Protein AF-A0A8I2ZLS3-F1 (afdb_monomer)

pLDDT: mean 81.83, std 15.79, range [33.81, 97.94]

InterPro domains:
  IPR000873 AMP-dependent synthetase/ligase domain [PF00501] (174-273)
  IPR025110 AMP-binding enzyme, C-terminal domain [PF13193] (322-401)

Foldseek 3Di:
DPDPPPDDDLDDDDDPDPWDFQEWDDDDQWIWTWTQQRKIWIKGFDDADPDDDDDDDDDDDDDDDDDDDDDDDPDDPHDDRMDGPDMGNVLDNGTFNYWDDDVVQQWIWTDDPQWIWIARNPPSHTPDIPPVRRQWDDKDKDWDFDQDPVPRDTFIKMKMWTDHPPDIDIDIDGPLAQQEDEDEDDQDALVVVVCCCPRSVNQFYKQFYAPPQQAGGFAIDGSPDDVVLRSFFRHAGDPFKDKFFAAPVRHGDDAPDKHWIKIFGPRGDPADDVCVPVRPVQFDADPVRTTIGRPQWIWGAHPVRTIGTDGGRLQVLLFVLLCVDPQFPGKGWAWAQDPPPRTFIEIETETDPPPPDDDDDLVNQQVSSCVPPNNRSRGPYYHYDPPPPHDVDFDADPVRHGPRVVVRVSVNVSVVVVVVVVVVVD

Secondary structure (DSSP, 8-state):
---------------SSSPPEEEEEEETTEEEEEETTS-EEEEEEPPPPPPPPS-----PPPP---------PPPPPPPPSEEEEEEETTS-SS-EEEEEEEGGGTEEEEEETTEEEEEETTT--EEEE-GGGTTEEEEEEEEEEEE-TTT--EEEEEEEEEEETTEEEEEEEE-----EEEEESSPPPHHHHHHHHHHH--TEEEEEE--GGG-S-SEEE-TTS-HHHHHH---EEPTTEEEEEE-TTSPBPPTT--EEEEEEETT--S--TT-HHHHHHHEEE-TT--EEEEEEEEEEE-TTS-EEEEEEHHHH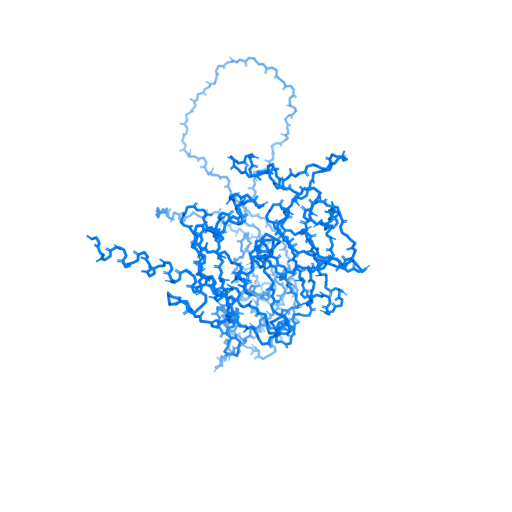HHHHHHHTSTTEEEEEEEEEEETTTEEEEEEEEEEPTT--SPPPPHHHHHHHHHHHH-GGGS-SEEEETTSTT--SSPPB-TTS-B-HHHHHHHHHHHHHHHHHHHHTT-

Organism: Verticillium longisporum (NCBI:txid100787)

Sequence (426 aa):
MLSAFTARPIIELKQRDKSKIETILAYGDRILVGLNSGALRVYRLNELPPSEPNGSANTNPPDSDDDASLTPQPPQPPPKPTDLLREVEKFSTRAIEQLAIVKEVTTLVSLSNYYISLHNLQTYELIETLSRTKNASCFAVTSNIVKDPDTGIPEIISRLAVAVRRRLLVWNFRSSRIRTGIVAGAPVPRYLMELMVRRLGMREFTSSYGLTEASPTCFNAFTDDALGKRLTTVGTLMPHAQAKIVDRDGKIVPLGARGELCMAGYQLQAGYWNNSEKTNEVMVRDAAGTLWLHTGDEAVFDEDGYCTITGRFKDIIIRERLLAHETITQAVVVGLKDEHYGEVVAAFLQRAEGADTARLSDQDIKAWVRQTLGGHKSPSHVFWLGEDGVPADVPLTGSGKVRKFEMAKTGDEILKKRKGVVAAKL

Mean predicted aligned error: 17.2 Å

Solvent-accessible surface area (backbone atoms only — not comparable to full-atom values): 24862 Å² total; per-residue (Å²): 134,86,73,81,84,75,88,68,91,84,78,82,88,74,73,90,59,96,64,49,78,55,27,74,40,79,57,90,59,31,40,41,38,22,18,46,70,8,26,38,37,34,31,38,61,47,90,71,79,82,78,79,82,89,74,90,78,94,73,87,82,82,91,78,92,79,90,78,98,68,83,79,71,76,82,76,76,77,84,62,60,59,46,81,76,47,74,38,66,78,66,32,95,33,34,26,63,40,63,49,71,44,73,92,75,47,29,30,39,35,35,35,84,34,25,41,33,38,19,35,58,85,81,62,45,82,75,49,67,46,74,92,32,63,54,34,80,50,70,50,74,51,75,46,80,43,62,39,89,90,77,66,48,78,38,65,41,35,35,41,40,35,38,32,87,94,43,79,48,75,48,77,50,67,80,77,70,40,44,56,52,81,45,59,91,62,92,70,58,54,70,58,57,51,42,39,32,73,75,39,52,29,70,37,42,28,19,37,34,56,41,78,62,35,53,60,58,45,22,44,14,54,57,85,49,56,66,67,53,46,58,67,28,28,19,32,72,40,88,81,53,48,75,50,39,20,44,96,88,67,46,76,55,62,77,68,44,72,23,34,34,30,40,31,51,84,45,52,57,97,61,51,86,98,30,64,70,66,27,54,73,32,49,40,64,48,98,89,65,53,58,28,36,56,69,50,31,18,26,30,37,45,97,87,52,38,33,28,80,76,50,52,33,62,44,49,58,46,26,52,57,52,49,70,36,90,62,32,71,40,60,48,56,35,64,31,83,34,95,85,70,55,56,41,43,28,36,40,34,33,69,40,85,89,58,93,64,77,84,77,51,70,64,53,54,28,49,62,38,26,76,80,64,34,69,93,59,25,47,80,42,75,44,48,49,59,39,99,88,37,63,61,73,78,58,56,45,101,82,73,43,73,42,54,69,60,54,27,50,52,51,48,51,51,51,50,51,56,55,54,58,54,67,72,74,108

Structure (mmCIF, N/CA/C/O backbone):
data_AF-A0A8I2ZLS3-F1
#
_entry.id   AF-A0A8I2ZLS3-F1
#
loop_
_atom_site.group_PDB
_atom_site.id
_atom_site.type_symbol
_atom_site.label_atom_id
_atom_site.label_alt_id
_atom_site.label_comp_id
_atom_site.label_asym_id
_atom_site.label_entity_id
_atom_site.label_seq_id
_atom_site.pdbx_PDB_ins_code
_atom_site.Cartn_x
_atom_site.Cartn_y
_atom_site.Cartn_z
_atom_site.occupancy
_atom_site.B_iso_or_equiv
_atom_site.auth_seq_id
_atom_site.auth_comp_id
_atom_site.auth_asym_id
_atom_site.auth_atom_id
_atom_site.pdbx_PDB_model_num
ATOM 1 N N . MET A 1 1 ? 8.619 32.108 -9.799 1.00 39.84 1 MET A N 1
ATOM 2 C CA . MET A 1 1 ? 10.017 32.548 -9.984 1.00 39.84 1 MET A CA 1
ATOM 3 C C . MET A 1 1 ? 10.649 31.679 -11.057 1.00 39.84 1 MET A C 1
ATOM 5 O O . MET A 1 1 ? 10.988 30.537 -10.784 1.00 39.84 1 MET A O 1
ATOM 9 N N . LEU A 1 2 ? 10.726 32.182 -12.290 1.00 43.25 2 LEU A N 1
ATOM 10 C CA . LEU A 1 2 ? 11.544 31.579 -13.341 1.00 43.25 2 LEU A CA 1
ATOM 11 C C . LEU A 1 2 ? 12.994 31.944 -13.023 1.00 43.25 2 LEU A C 1
ATOM 13 O O . LEU A 1 2 ? 13.443 33.046 -13.324 1.00 43.25 2 LEU A O 1
ATOM 17 N N . SER A 1 3 ? 13.681 31.050 -12.315 1.00 48.75 3 SER A N 1
ATOM 18 C CA . SER A 1 3 ? 15.134 31.098 -12.197 1.00 48.75 3 SER A CA 1
ATOM 19 C C . SER A 1 3 ? 15.718 31.094 -13.611 1.00 48.75 3 SER A C 1
ATOM 21 O O . SER A 1 3 ? 15.353 30.256 -14.439 1.00 48.75 3 SER A O 1
ATOM 23 N N . ALA A 1 4 ? 16.561 32.082 -13.904 1.00 54.81 4 ALA A N 1
ATOM 24 C CA . ALA A 1 4 ? 17.320 32.150 -15.138 1.00 54.81 4 ALA A CA 1
ATOM 25 C C . ALA A 1 4 ? 18.185 30.885 -15.249 1.00 54.81 4 ALA A C 1
ATOM 27 O O . ALA A 1 4 ? 19.137 30.702 -14.490 1.00 54.81 4 ALA A O 1
ATOM 28 N N . PHE A 1 5 ? 17.833 29.992 -16.176 1.00 58.56 5 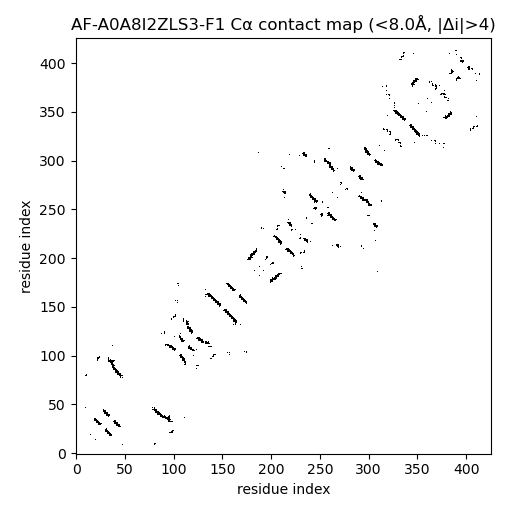PHE A N 1
ATOM 29 C CA . PHE A 1 5 ? 18.627 28.812 -16.502 1.00 58.56 5 PHE A CA 1
ATOM 30 C C . PHE A 1 5 ? 19.909 29.253 -17.208 1.00 58.56 5 PHE A C 1
ATOM 32 O O . PHE A 1 5 ? 19.989 29.282 -18.435 1.00 58.56 5 PHE A O 1
ATOM 39 N N . THR A 1 6 ? 20.930 29.613 -16.439 1.00 62.47 6 THR A N 1
ATOM 40 C CA . THR A 1 6 ? 22.267 29.802 -16.993 1.00 62.47 6 THR A CA 1
ATOM 41 C C . THR A 1 6 ? 22.891 28.424 -17.163 1.00 62.47 6 THR A C 1
ATOM 43 O O . THR A 1 6 ? 23.349 27.822 -16.192 1.00 62.47 6 THR A O 1
ATOM 46 N N . ALA A 1 7 ? 22.886 27.903 -18.392 1.00 63.81 7 ALA A N 1
ATOM 47 C CA . ALA A 1 7 ? 23.593 26.671 -18.719 1.00 63.81 7 ALA A CA 1
ATOM 48 C C . ALA A 1 7 ? 25.086 26.853 -18.410 1.00 63.81 7 ALA A C 1
ATOM 50 O O . ALA A 1 7 ? 25.747 27.716 -18.988 1.00 63.81 7 ALA A O 1
ATOM 51 N N . ARG A 1 8 ? 25.614 26.057 -17.479 1.00 63.09 8 ARG A N 1
ATOM 52 C CA . ARG A 1 8 ? 27.042 26.029 -17.152 1.00 63.09 8 ARG A CA 1
ATOM 53 C C . ARG A 1 8 ? 27.617 24.693 -17.615 1.00 63.09 8 ARG A C 1
ATOM 55 O O . ARG A 1 8 ? 27.058 23.659 -17.249 1.00 63.09 8 ARG A O 1
ATOM 62 N N . PRO A 1 9 ? 28.702 24.676 -18.408 1.00 61.06 9 PRO A N 1
ATOM 63 C CA . PRO A 1 9 ? 29.403 23.435 -18.689 1.00 61.06 9 PRO A CA 1
ATOM 64 C C . PRO A 1 9 ? 30.027 22.947 -17.381 1.00 61.06 9 PRO A C 1
ATOM 66 O O . PRO A 1 9 ? 30.881 23.615 -16.808 1.00 61.06 9 PRO A O 1
ATOM 69 N N . ILE A 1 10 ? 29.554 21.808 -16.881 1.00 61.78 10 ILE A N 1
ATOM 70 C CA . ILE A 1 10 ? 30.058 21.249 -15.624 1.00 61.78 10 ILE A CA 1
ATOM 71 C C . ILE A 1 10 ? 31.357 20.474 -15.901 1.00 61.78 10 ILE A C 1
ATOM 73 O O . ILE A 1 10 ? 32.275 20.517 -15.089 1.00 61.78 10 ILE A O 1
ATOM 77 N N . ILE A 1 11 ? 31.453 19.759 -17.037 1.00 65.50 11 ILE A N 1
ATOM 78 C CA . ILE A 1 11 ? 32.503 18.752 -17.277 1.00 65.50 11 ILE A CA 1
ATOM 79 C C . ILE A 1 11 ? 32.752 18.533 -18.777 1.00 65.50 11 ILE A C 1
ATOM 81 O O . ILE A 1 11 ? 31.811 18.310 -19.536 1.00 65.50 11 ILE A O 1
ATOM 85 N N . GLU A 1 12 ? 34.023 18.483 -19.180 1.00 66.50 12 GLU A N 1
ATOM 86 C CA . GLU A 1 12 ? 34.469 17.910 -20.455 1.00 66.50 12 GLU A CA 1
ATOM 87 C C . GLU A 1 12 ? 35.066 16.509 -20.215 1.00 66.50 12 GLU A C 1
ATOM 89 O O . GLU A 1 12 ? 36.065 16.355 -19.507 1.00 66.50 12 GLU A O 1
ATOM 94 N N . LEU A 1 13 ? 34.456 15.466 -20.790 1.00 65.12 13 LEU A N 1
ATOM 95 C CA . LEU A 1 13 ? 34.981 14.099 -20.710 1.00 65.12 13 LEU A CA 1
ATOM 96 C C . LEU A 1 13 ? 36.164 13.940 -21.673 1.00 65.12 13 LEU A C 1
ATOM 98 O O . LEU A 1 13 ? 35.982 13.708 -22.868 1.00 65.12 13 LEU A O 1
ATOM 102 N N . LYS A 1 14 ? 37.390 14.028 -21.149 1.00 64.44 14 LYS A N 1
ATOM 103 C CA . LYS A 1 14 ? 38.597 13.730 -21.931 1.00 64.44 14 LYS A CA 1
ATOM 104 C C . LYS A 1 14 ? 38.646 12.240 -22.275 1.00 64.44 14 LYS A C 1
ATOM 106 O O . LYS A 1 14 ? 38.504 11.390 -21.393 1.00 64.44 14 LYS A O 1
ATOM 111 N N . GLN A 1 15 ? 38.882 11.923 -23.548 1.00 62.09 15 GLN A N 1
ATOM 112 C CA . GLN A 1 15 ? 39.127 10.549 -23.986 1.00 62.09 15 GLN A CA 1
ATOM 113 C C . GLN A 1 15 ? 40.351 9.995 -23.246 1.00 62.09 15 GLN A C 1
ATOM 115 O O . GLN A 1 15 ? 41.456 10.522 -23.369 1.00 62.09 15 GLN A O 1
ATOM 120 N N . ARG A 1 16 ? 40.147 8.952 -22.433 1.00 63.59 16 ARG A N 1
ATOM 121 C CA . ARG A 1 16 ? 41.245 8.254 -21.744 1.00 63.59 16 ARG A CA 1
ATOM 122 C C . ARG A 1 16 ? 42.073 7.393 -22.704 1.00 63.59 16 ARG A C 1
ATOM 124 O O . ARG A 1 16 ? 43.217 7.078 -22.399 1.00 63.59 16 ARG A O 1
ATOM 131 N N . ASP A 1 17 ? 41.498 7.016 -23.838 1.00 66.00 17 ASP A N 1
ATOM 132 C CA . ASP A 1 17 ? 42.021 6.087 -24.835 1.00 66.00 17 ASP A CA 1
ATOM 133 C C . ASP A 1 17 ? 41.746 6.586 -26.266 1.00 66.00 17 ASP A C 1
ATOM 135 O O . ASP A 1 17 ? 41.070 7.586 -26.469 1.00 66.00 17 ASP A O 1
ATOM 139 N N . LYS A 1 18 ? 42.252 5.883 -27.290 1.00 73.69 18 LYS A N 1
ATOM 140 C CA . LYS A 1 18 ? 42.015 6.225 -28.712 1.00 73.69 18 LYS A CA 1
ATOM 141 C C . LYS A 1 18 ? 40.609 5.844 -29.218 1.00 73.69 18 LYS A C 1
ATOM 143 O O . LYS A 1 18 ? 40.364 5.869 -30.424 1.00 73.69 18 LYS A O 1
ATOM 148 N N . SER A 1 19 ? 39.708 5.435 -28.328 1.00 82.38 19 SER A N 1
ATOM 149 C CA . SER A 1 19 ? 38.366 4.968 -28.681 1.00 82.38 19 SER A CA 1
ATOM 150 C C . SER A 1 19 ? 37.435 6.156 -28.922 1.00 82.38 19 SER A C 1
ATOM 152 O O . SER A 1 19 ? 37.327 7.061 -28.095 1.00 82.38 19 SER A O 1
ATOM 154 N N . LYS A 1 20 ? 36.726 6.147 -30.053 1.00 89.62 20 LYS A N 1
ATOM 155 C CA . LYS A 1 20 ? 35.756 7.188 -30.405 1.00 89.62 20 LYS A CA 1
ATOM 156 C C . LYS A 1 20 ? 34.436 6.935 -29.672 1.00 89.62 20 LYS A C 1
ATOM 158 O O . LYS A 1 20 ? 33.957 5.803 -29.629 1.00 89.62 20 LYS A O 1
ATOM 163 N N . ILE A 1 21 ? 33.840 7.994 -29.124 1.00 91.38 21 ILE A N 1
ATOM 164 C CA . ILE A 1 21 ? 32.486 7.960 -28.558 1.00 91.38 21 ILE A CA 1
ATOM 165 C C . ILE A 1 21 ? 31.488 8.017 -29.716 1.00 91.38 21 ILE A C 1
ATOM 167 O O . ILE A 1 21 ? 31.532 8.952 -30.512 1.00 91.38 21 ILE A O 1
ATOM 171 N N . GLU A 1 22 ? 30.607 7.024 -29.806 1.00 93.94 22 GLU A N 1
ATOM 172 C CA . GLU A 1 22 ? 29.573 6.954 -30.848 1.00 93.94 22 GLU A CA 1
ATOM 173 C C . GLU A 1 22 ? 28.214 7.423 -30.327 1.00 93.94 22 GLU A C 1
ATOM 175 O O . GLU A 1 22 ? 27.473 8.097 -31.036 1.00 93.94 22 GLU A O 1
ATOM 180 N N . THR A 1 23 ? 27.899 7.130 -29.063 1.00 95.44 23 THR A N 1
ATOM 181 C CA . THR A 1 23 ? 26.617 7.500 -28.459 1.00 95.44 23 THR A CA 1
ATOM 182 C C . THR A 1 23 ? 26.767 7.806 -26.977 1.00 95.44 23 THR A C 1
ATOM 184 O O . THR A 1 23 ? 27.591 7.218 -26.273 1.00 95.44 23 THR A O 1
ATOM 187 N N . ILE A 1 24 ? 25.911 8.700 -26.489 1.00 94.62 24 ILE A N 1
ATOM 188 C CA . ILE A 1 24 ? 25.781 9.040 -25.073 1.00 94.62 24 ILE A CA 1
ATOM 189 C C . ILE A 1 24 ? 24.321 8.932 -24.643 1.00 94.62 24 ILE A C 1
ATOM 191 O O . ILE A 1 24 ? 23.410 9.194 -25.426 1.00 94.62 24 ILE A O 1
ATOM 195 N N . LEU A 1 25 ? 24.100 8.540 -23.395 1.00 95.31 25 LEU A N 1
ATOM 196 C CA . LEU A 1 25 ? 22.776 8.406 -22.802 1.00 95.31 25 LEU A CA 1
ATOM 197 C C . LEU A 1 25 ? 22.844 8.805 -21.328 1.00 95.31 25 LEU A C 1
ATOM 199 O O . LEU A 1 25 ? 23.594 8.213 -20.555 1.00 95.31 25 LEU A O 1
ATOM 203 N N . ALA A 1 26 ? 22.049 9.797 -20.936 1.00 92.06 26 ALA A N 1
ATOM 204 C CA . ALA A 1 26 ? 21.950 10.237 -19.548 1.00 92.06 26 ALA A CA 1
ATOM 205 C C . ALA A 1 26 ? 20.822 9.501 -18.809 1.00 92.06 26 ALA A C 1
ATOM 207 O O . ALA A 1 26 ? 19.726 9.311 -19.345 1.00 92.06 26 ALA A O 1
ATOM 208 N N . TYR A 1 27 ? 21.079 9.112 -17.560 1.00 88.31 27 TYR A N 1
ATOM 209 C CA . TYR A 1 27 ? 20.109 8.460 -16.686 1.00 88.31 27 TYR A CA 1
ATOM 210 C C . TYR A 1 27 ? 20.379 8.784 -15.215 1.00 88.31 27 TYR A C 1
ATOM 212 O O . TYR A 1 27 ? 21.295 8.234 -14.608 1.00 88.31 27 TYR A O 1
ATOM 220 N N . GLY A 1 28 ? 19.560 9.667 -14.636 1.00 86.94 28 GLY A N 1
ATOM 221 C CA . GLY A 1 28 ? 19.785 10.155 -13.273 1.00 86.94 28 GLY A CA 1
ATOM 222 C C . GLY A 1 28 ? 21.111 10.913 -13.178 1.00 86.94 28 GLY A C 1
ATOM 223 O O . GLY A 1 28 ? 21.369 11.792 -13.995 1.00 86.94 28 GLY A O 1
ATOM 224 N N . ASP A 1 29 ? 21.953 10.525 -12.221 1.00 87.06 29 ASP A N 1
ATOM 225 C CA . ASP A 1 29 ? 23.323 11.020 -12.024 1.00 87.06 29 ASP A CA 1
ATOM 226 C C . ASP A 1 29 ? 24.365 10.296 -12.901 1.00 87.06 29 ASP A C 1
ATOM 228 O O . ASP A 1 29 ? 25.568 10.479 -12.714 1.00 87.06 29 ASP A O 1
ATOM 232 N N . ARG A 1 30 ? 23.935 9.447 -13.846 1.00 91.25 30 ARG A N 1
ATOM 233 C CA . ARG A 1 30 ? 24.828 8.610 -14.661 1.00 91.25 30 ARG A CA 1
ATOM 234 C C . ARG A 1 30 ? 24.843 9.015 -16.127 1.00 91.25 30 ARG A C 1
ATOM 236 O O . ARG A 1 30 ? 23.805 9.331 -16.710 1.00 91.25 30 ARG A O 1
ATOM 243 N N . ILE A 1 31 ? 26.015 8.890 -16.747 1.00 92.50 31 ILE A N 1
ATOM 244 C CA . ILE A 1 31 ? 26.198 8.950 -18.200 1.00 92.50 31 ILE A CA 1
ATOM 245 C C . ILE A 1 31 ? 26.709 7.598 -18.692 1.00 92.50 31 ILE A C 1
ATOM 247 O O . ILE A 1 31 ? 27.772 7.131 -18.281 1.00 92.50 31 ILE A O 1
ATOM 251 N N . LEU A 1 32 ? 25.958 6.989 -19.602 1.00 94.88 32 LEU A N 1
ATOM 252 C CA . LEU A 1 32 ? 26.354 5.803 -20.349 1.00 94.88 32 LEU A CA 1
ATOM 253 C C . LEU A 1 32 ? 26.992 6.254 -21.664 1.00 94.88 32 LEU A C 1
ATOM 255 O O . LEU A 1 32 ? 26.382 6.998 -22.432 1.00 94.88 32 LEU A O 1
ATOM 259 N N . VAL A 1 33 ? 28.214 5.799 -21.915 1.00 94.44 33 VAL A N 1
ATOM 260 C CA . VAL A 1 33 ? 29.027 6.170 -23.075 1.00 94.44 33 VAL A CA 1
ATOM 261 C C . VAL A 1 33 ? 29.309 4.916 -23.889 1.00 94.44 33 VAL A C 1
ATOM 263 O O . VAL A 1 33 ? 30.026 4.022 -23.434 1.00 94.44 33 VAL A O 1
ATOM 266 N N . GLY A 1 34 ? 28.725 4.846 -25.084 1.00 94.88 34 GLY A N 1
ATOM 267 C CA . GLY A 1 34 ? 28.952 3.764 -26.033 1.00 94.88 34 GLY A CA 1
ATOM 268 C C . GLY A 1 34 ? 30.105 4.092 -26.976 1.00 94.88 34 GLY A C 1
ATOM 269 O O . GLY A 1 34 ? 30.116 5.150 -27.611 1.00 94.88 34 GLY A O 1
ATOM 270 N N . LEU A 1 35 ? 31.085 3.193 -27.054 1.00 94.44 35 LEU A N 1
ATOM 271 C CA . LEU A 1 35 ? 32.305 3.392 -27.835 1.00 94.44 35 LEU A CA 1
ATOM 272 C C . LEU A 1 35 ? 32.264 2.653 -29.178 1.00 94.44 35 LEU A C 1
ATOM 274 O O . LEU A 1 35 ? 31.558 1.654 -29.351 1.00 94.44 35 LEU A O 1
ATOM 278 N N . ASN A 1 36 ? 33.090 3.109 -30.121 1.00 93.62 36 ASN A N 1
ATOM 279 C CA . ASN A 1 36 ? 33.285 2.468 -31.423 1.00 93.62 36 ASN A CA 1
ATOM 280 C C . ASN A 1 36 ? 33.907 1.062 -31.322 1.00 93.62 36 ASN A C 1
ATOM 282 O O . ASN A 1 36 ? 33.704 0.230 -32.206 1.00 93.62 36 ASN A O 1
ATOM 286 N N . SER A 1 37 ? 34.630 0.786 -30.235 1.00 92.75 37 SER A N 1
ATOM 287 C CA . SER A 1 37 ? 35.165 -0.536 -29.900 1.00 92.75 37 SER A CA 1
ATOM 288 C C . SER A 1 37 ? 34.082 -1.544 -29.505 1.00 92.75 37 SER A C 1
ATOM 290 O O . SER A 1 37 ? 34.347 -2.741 -29.500 1.00 92.75 37 SER A O 1
ATOM 292 N N . GLY A 1 38 ? 32.871 -1.074 -29.186 1.00 93.44 38 GLY A N 1
ATOM 293 C CA . GLY A 1 38 ? 31.799 -1.899 -28.635 1.00 93.44 38 GLY A CA 1
ATOM 294 C C . GLY A 1 38 ? 31.775 -1.969 -27.108 1.00 93.44 38 GLY A C 1
ATOM 295 O O . GLY A 1 38 ? 30.885 -2.610 -26.554 1.00 93.44 38 GLY A O 1
ATOM 296 N N . ALA A 1 39 ? 32.696 -1.283 -26.424 1.00 94.69 39 ALA A N 1
ATOM 297 C CA . ALA A 1 39 ? 32.693 -1.168 -24.971 1.00 94.69 39 ALA A CA 1
ATOM 298 C C . ALA A 1 39 ? 31.683 -0.114 -24.480 1.00 94.69 39 ALA A C 1
ATOM 300 O O . ALA A 1 39 ? 31.522 0.948 -25.090 1.00 94.69 39 ALA A O 1
ATOM 301 N N . LEU A 1 40 ? 31.033 -0.398 -23.348 1.00 95.75 40 LEU A N 1
ATOM 302 C CA . LEU A 1 40 ? 30.148 0.536 -22.647 1.00 95.75 40 LEU A CA 1
ATOM 303 C C . LEU A 1 40 ? 30.829 1.031 -21.367 1.00 95.75 40 LEU A C 1
ATOM 305 O O . LEU A 1 40 ? 31.194 0.227 -20.509 1.00 95.75 40 LEU A O 1
ATOM 309 N N . ARG A 1 41 ? 30.954 2.350 -21.204 1.00 94.00 41 ARG A N 1
ATOM 310 C CA . ARG A 1 41 ? 31.443 2.977 -19.966 1.00 94.00 41 ARG A CA 1
ATOM 311 C C . ARG A 1 41 ? 30.318 3.697 -19.241 1.00 94.00 41 ARG A C 1
ATOM 313 O O . ARG A 1 41 ? 29.500 4.365 -19.866 1.00 94.00 41 ARG A O 1
ATOM 320 N N . VAL A 1 42 ? 30.295 3.577 -17.919 1.00 93.25 42 VAL A N 1
ATOM 321 C CA . VAL A 1 42 ? 29.288 4.200 -17.057 1.00 93.25 42 VAL A CA 1
ATOM 322 C C . VAL A 1 42 ? 29.982 5.161 -16.115 1.00 93.25 42 VAL A C 1
ATOM 324 O O . VAL A 1 42 ? 30.748 4.741 -15.248 1.00 93.25 42 VAL A O 1
ATOM 327 N N . TYR A 1 43 ? 29.694 6.444 -16.275 1.00 91.00 43 TYR A N 1
ATOM 328 C CA . TYR A 1 43 ? 30.223 7.506 -15.433 1.00 91.00 43 TYR A CA 1
ATOM 329 C C . TYR A 1 43 ? 29.164 7.990 -14.453 1.00 91.00 43 TYR A C 1
ATOM 331 O O . TYR A 1 43 ? 27.988 8.067 -14.808 1.00 91.00 43 TYR A O 1
ATOM 339 N N . ARG A 1 44 ? 29.589 8.354 -13.244 1.00 88.88 44 ARG A N 1
ATOM 340 C CA . ARG A 1 44 ? 28.816 9.178 -12.315 1.00 88.88 44 ARG A CA 1
ATOM 341 C C . ARG A 1 44 ? 29.181 10.641 -12.509 1.00 88.88 44 ARG A C 1
ATOM 343 O O . ARG A 1 44 ? 30.363 10.951 -12.646 1.00 88.88 44 ARG A O 1
ATOM 350 N N . LEU A 1 45 ? 28.181 11.511 -12.498 1.00 86.69 45 LEU A N 1
ATOM 351 C CA . LEU A 1 45 ? 28.345 12.954 -12.389 1.00 86.69 45 LEU A CA 1
ATOM 352 C C . LEU A 1 45 ? 28.274 13.345 -10.915 1.00 86.69 45 LEU A C 1
ATOM 354 O O . LEU A 1 45 ? 27.280 13.050 -10.255 1.00 86.69 45 LEU A O 1
ATOM 358 N N . ASN A 1 46 ? 29.315 14.003 -10.415 1.00 82.69 46 ASN A N 1
ATOM 359 C CA . ASN A 1 46 ? 29.355 14.490 -9.041 1.00 82.69 46 ASN A CA 1
ATOM 360 C C . ASN A 1 46 ? 28.934 15.964 -8.991 1.00 82.69 46 ASN A C 1
ATOM 362 O O . ASN A 1 46 ? 29.249 16.740 -9.897 1.00 82.69 46 ASN A O 1
ATOM 366 N N . GLU A 1 47 ? 28.241 16.359 -7.923 1.00 74.75 47 GLU A N 1
ATOM 367 C CA . GLU A 1 47 ? 28.012 17.776 -7.647 1.00 74.75 47 GLU A CA 1
ATOM 368 C C . GLU A 1 47 ? 29.350 18.445 -7.323 1.00 74.75 47 GLU A C 1
ATOM 370 O O . GLU A 1 47 ? 30.102 17.990 -6.458 1.00 74.75 47 GLU A O 1
ATOM 375 N N . LEU A 1 48 ? 29.662 19.513 -8.054 1.00 68.88 48 LEU A N 1
ATOM 376 C CA . LEU A 1 48 ? 30.843 20.321 -7.795 1.00 68.88 48 LEU A CA 1
ATOM 377 C C . LEU A 1 48 ? 30.492 21.438 -6.807 1.00 68.88 48 LEU A C 1
ATOM 379 O O . LEU A 1 48 ? 29.407 22.020 -6.916 1.00 68.88 48 LEU A O 1
ATOM 383 N N . PRO A 1 49 ? 31.399 21.781 -5.876 1.00 67.50 49 PRO A N 1
ATOM 384 C CA . PRO A 1 49 ? 31.218 22.952 -5.035 1.00 67.50 49 PRO A CA 1
ATOM 385 C C . PRO A 1 49 ? 31.076 24.215 -5.905 1.00 67.50 49 PRO A C 1
ATOM 387 O O . PRO A 1 49 ? 31.649 24.281 -7.000 1.00 67.50 49 PRO A O 1
ATOM 390 N N . PRO A 1 50 ? 30.306 25.221 -5.454 1.00 64.19 50 PRO A N 1
ATOM 391 C CA . PRO A 1 50 ? 30.171 26.473 -6.183 1.00 64.19 50 PRO A CA 1
ATOM 392 C C . PRO A 1 50 ? 31.554 27.101 -6.392 1.00 64.19 50 PRO A C 1
ATOM 394 O O . PRO A 1 50 ? 32.339 27.212 -5.456 1.00 64.19 50 PRO A O 1
ATOM 397 N N . SER A 1 51 ? 31.859 27.495 -7.631 1.00 60.34 51 SER A N 1
ATOM 398 C CA . SER A 1 51 ? 33.100 28.199 -7.961 1.00 60.34 51 SER A CA 1
ATOM 399 C C . SER A 1 51 ? 33.205 29.474 -7.122 1.00 60.34 51 SER A C 1
ATOM 401 O O . SER A 1 51 ? 32.287 30.300 -7.192 1.00 60.34 51 SER A O 1
ATOM 403 N N . GLU A 1 52 ? 34.295 29.653 -6.372 1.00 52.91 52 GLU A N 1
ATOM 404 C CA . GLU A 1 52 ? 34.546 30.925 -5.692 1.00 52.91 52 GLU A CA 1
ATOM 405 C C . GLU A 1 52 ? 34.567 32.075 -6.714 1.00 52.91 52 GLU A C 1
ATOM 407 O O . GLU A 1 52 ? 35.088 31.914 -7.825 1.00 52.91 52 GLU A O 1
ATOM 412 N N . PRO A 1 53 ? 33.967 33.231 -6.389 1.00 44.03 53 PRO A N 1
ATOM 413 C CA . PRO A 1 53 ? 34.028 34.394 -7.257 1.00 44.03 53 PRO A CA 1
ATOM 414 C C . PRO A 1 53 ? 35.483 34.866 -7.381 1.00 44.03 53 PRO A C 1
ATOM 416 O O . PRO A 1 53 ? 36.121 35.224 -6.396 1.00 44.03 53 PRO A O 1
ATOM 419 N N . ASN A 1 54 ? 36.006 34.875 -8.609 1.00 43.22 54 ASN A N 1
ATOM 420 C CA . ASN A 1 54 ? 37.309 35.457 -8.938 1.00 43.22 54 ASN A CA 1
ATOM 421 C C . ASN A 1 54 ? 37.393 36.908 -8.431 1.00 43.22 54 ASN A C 1
ATOM 423 O O . ASN A 1 54 ? 36.687 37.768 -8.958 1.00 43.22 54 ASN A O 1
ATOM 427 N N . GLY A 1 55 ? 38.295 37.202 -7.490 1.00 37.88 55 GLY A N 1
ATOM 428 C CA . GLY A 1 55 ? 38.686 38.586 -7.202 1.00 37.88 55 GLY A CA 1
ATOM 429 C C . GLY A 1 55 ? 39.190 38.855 -5.788 1.00 37.88 55 GLY A C 1
ATOM 430 O O . GLY A 1 55 ? 38.423 39.207 -4.905 1.00 37.88 55 GLY A O 1
ATOM 431 N N . SER A 1 56 ? 40.507 38.739 -5.636 1.00 38.81 56 SER A N 1
ATOM 432 C CA . SER A 1 56 ? 41.391 39.255 -4.581 1.00 38.81 56 SER A CA 1
ATOM 433 C C . SER A 1 56 ? 40.870 40.358 -3.639 1.00 38.81 56 SER A C 1
ATOM 435 O O . SER A 1 56 ? 40.557 41.463 -4.084 1.00 38.81 56 SER A O 1
ATOM 437 N N . ALA A 1 57 ? 41.059 40.145 -2.336 1.00 33.81 57 ALA A N 1
ATOM 438 C CA . ALA A 1 57 ? 41.608 41.168 -1.448 1.00 33.81 57 ALA A CA 1
ATOM 439 C C . ALA A 1 57 ? 42.417 40.495 -0.328 1.00 33.81 57 ALA A C 1
ATOM 441 O O . ALA A 1 57 ? 41.870 39.839 0.551 1.00 33.81 57 ALA A O 1
ATOM 442 N N . ASN A 1 58 ? 43.740 40.655 -0.404 1.00 45.38 58 ASN A N 1
ATOM 443 C CA . ASN A 1 58 ? 44.670 40.415 0.693 1.00 45.38 58 ASN A CA 1
ATOM 444 C C . ASN A 1 58 ? 44.246 41.237 1.916 1.00 45.38 58 ASN A C 1
ATOM 446 O O . ASN A 1 58 ? 44.304 42.465 1.865 1.00 45.38 58 ASN A O 1
ATOM 450 N N . THR A 1 59 ? 43.957 40.576 3.030 1.00 35.66 59 THR A N 1
ATOM 451 C CA . THR A 1 59 ? 44.099 41.172 4.362 1.00 35.66 59 THR A CA 1
ATOM 452 C C . THR A 1 59 ? 44.691 40.124 5.295 1.00 35.66 59 THR A C 1
ATOM 454 O O . THR A 1 59 ? 44.051 39.112 5.574 1.00 35.66 59 THR A O 1
ATOM 457 N N . ASN A 1 60 ? 45.931 40.354 5.734 1.00 37.03 60 ASN A N 1
ATOM 458 C CA . ASN A 1 60 ? 46.582 39.574 6.790 1.00 37.03 60 ASN A CA 1
ATOM 459 C C . ASN A 1 60 ? 45.759 39.647 8.094 1.00 37.03 60 ASN A C 1
ATOM 461 O O . ASN A 1 60 ? 45.203 40.712 8.377 1.00 37.03 60 ASN A O 1
ATOM 465 N N . PRO A 1 61 ? 45.711 38.581 8.912 1.00 42.28 61 PRO A N 1
ATOM 466 C CA . PRO A 1 61 ? 45.079 38.627 10.228 1.00 42.28 61 PRO A CA 1
ATOM 467 C C . PRO A 1 61 ? 46.062 39.132 11.305 1.00 42.28 61 PRO A C 1
ATOM 469 O O . PRO A 1 61 ? 47.273 38.968 11.132 1.00 42.28 61 PRO A O 1
ATOM 472 N N . PRO A 1 62 ? 45.586 39.719 12.420 1.00 43.97 62 PRO A N 1
ATOM 473 C CA . PRO A 1 62 ? 46.379 39.840 13.633 1.00 43.97 62 PRO A CA 1
ATOM 474 C C . PRO A 1 62 ? 46.223 38.596 14.522 1.00 43.97 62 PRO A C 1
ATOM 476 O O . PRO A 1 62 ? 45.193 37.919 14.501 1.00 43.97 62 PRO A O 1
ATOM 479 N N . ASP A 1 63 ? 47.278 38.335 15.288 1.00 44.47 63 ASP A N 1
ATOM 480 C CA . ASP A 1 63 ? 47.447 37.243 16.246 1.00 44.47 63 ASP A CA 1
ATOM 481 C C . ASP A 1 63 ? 46.306 37.111 17.267 1.00 44.47 63 ASP A C 1
ATOM 483 O O . ASP A 1 63 ? 45.843 38.098 17.841 1.00 44.47 63 ASP A O 1
ATOM 487 N N . SER A 1 64 ? 45.946 35.864 17.578 1.00 38.03 64 SER A N 1
ATOM 488 C CA . SER A 1 64 ? 45.556 35.464 18.935 1.00 38.03 64 SER A CA 1
ATOM 489 C C . SER A 1 64 ? 45.771 33.961 19.123 1.00 38.03 64 SER A C 1
ATOM 491 O O . SER A 1 64 ? 45.362 33.156 18.285 1.00 38.03 64 SER A O 1
ATOM 493 N N . ASP A 1 65 ? 46.463 33.631 20.211 1.00 43.31 65 ASP A N 1
ATOM 494 C CA . ASP A 1 65 ? 46.629 32.298 20.781 1.00 43.31 65 ASP A CA 1
ATOM 495 C C . ASP A 1 65 ? 45.269 31.685 21.155 1.00 43.31 65 ASP A C 1
ATOM 497 O O . ASP A 1 65 ? 44.448 32.368 21.762 1.00 43.31 65 ASP A O 1
ATOM 501 N N . ASP A 1 66 ? 45.047 30.408 20.824 1.00 38.56 66 ASP A N 1
ATOM 502 C CA . ASP A 1 66 ? 44.585 29.399 21.790 1.00 38.56 66 ASP A CA 1
ATOM 503 C C . ASP A 1 66 ? 44.493 27.987 21.167 1.00 38.56 66 ASP A C 1
ATOM 505 O O . ASP A 1 66 ? 43.947 27.765 20.088 1.00 38.56 66 ASP A O 1
ATOM 509 N N . ASP A 1 67 ? 45.101 27.058 21.902 1.00 38.56 67 ASP A N 1
ATOM 510 C CA . ASP A 1 67 ? 44.831 25.630 22.104 1.00 38.56 67 ASP A CA 1
ATOM 511 C C . ASP A 1 67 ? 43.963 24.834 21.094 1.00 38.56 67 ASP A C 1
ATOM 513 O O . ASP A 1 67 ? 42.762 25.051 20.955 1.00 38.56 67 ASP A O 1
ATOM 517 N N . ALA A 1 68 ? 44.563 23.807 20.474 1.00 38.53 68 ALA A N 1
ATOM 518 C CA . ALA A 1 68 ? 44.084 22.414 20.508 1.00 38.53 68 ALA A CA 1
ATOM 519 C C . ALA A 1 68 ? 44.814 21.560 19.457 1.00 38.53 68 ALA A C 1
ATOM 521 O O . ALA A 1 68 ? 44.773 21.804 18.250 1.00 38.53 68 ALA A O 1
ATOM 522 N N . SER A 1 69 ? 45.439 20.483 19.923 1.00 48.84 69 SER A N 1
ATOM 523 C CA . SER A 1 69 ? 46.009 19.417 19.105 1.00 48.84 69 SER A CA 1
ATOM 524 C C . SER A 1 69 ? 44.966 18.770 18.176 1.00 48.84 69 SER A C 1
ATOM 526 O O . SER A 1 69 ? 44.236 17.863 18.578 1.00 48.84 69 SER A O 1
ATOM 528 N N . LEU A 1 70 ? 44.945 19.183 16.911 1.00 44.91 70 LEU A N 1
ATOM 529 C CA . LEU A 1 70 ? 44.366 18.427 15.803 1.00 44.91 70 LEU A CA 1
ATOM 530 C C . LEU A 1 70 ? 45.493 18.120 14.822 1.00 44.91 70 LEU A C 1
ATOM 532 O O . LEU A 1 70 ? 46.031 19.004 14.159 1.00 44.91 70 LEU A O 1
ATOM 536 N N . THR A 1 71 ? 45.878 16.850 14.748 1.00 46.22 71 THR A N 1
ATOM 537 C CA . THR A 1 71 ? 46.726 16.344 13.670 1.00 46.22 71 THR A CA 1
ATOM 538 C C . THR A 1 71 ? 46.078 16.713 12.330 1.00 46.22 71 THR A C 1
ATOM 540 O O . THR A 1 71 ? 44.928 16.333 12.098 1.00 46.22 71 THR A O 1
ATOM 543 N N . PRO A 1 72 ? 46.763 17.447 11.434 1.00 46.75 72 PRO A N 1
ATOM 544 C CA . PRO A 1 72 ? 46.190 17.785 10.142 1.00 46.75 72 PRO A CA 1
ATOM 545 C C . PRO A 1 72 ? 46.002 16.491 9.348 1.00 46.75 72 PRO A C 1
ATOM 547 O O . PRO A 1 72 ? 46.972 15.822 8.984 1.00 46.75 72 PRO A O 1
ATOM 550 N N . GLN A 1 73 ? 44.745 16.111 9.099 1.00 49.97 73 GLN A N 1
ATOM 551 C CA . GLN A 1 73 ? 44.457 15.108 8.081 1.00 49.97 73 GLN A CA 1
ATOM 552 C C . GLN A 1 73 ? 45.050 15.606 6.757 1.00 49.97 73 GLN A C 1
ATOM 554 O O . GLN A 1 73 ? 44.903 16.790 6.436 1.00 49.97 73 GLN A O 1
ATOM 559 N N . PRO A 1 74 ? 45.732 14.740 5.987 1.00 57.69 74 PRO A N 1
ATOM 560 C CA . PRO A 1 74 ? 46.263 15.137 4.694 1.00 57.69 74 PRO A CA 1
ATOM 561 C C . PRO A 1 74 ? 45.119 15.692 3.833 1.00 57.69 74 PRO A C 1
ATOM 563 O O . PRO A 1 74 ? 44.014 15.140 3.879 1.00 57.69 74 PRO A O 1
ATOM 566 N N . PRO A 1 75 ? 45.351 16.774 3.069 1.00 56.84 75 PRO A N 1
ATOM 567 C CA . PRO A 1 75 ? 44.307 17.401 2.273 1.00 56.84 75 PRO A CA 1
ATOM 568 C C . PRO A 1 75 ? 43.684 16.352 1.353 1.00 56.84 75 PRO A C 1
ATOM 570 O O . PRO A 1 75 ? 44.376 15.747 0.527 1.00 56.84 75 PRO A O 1
ATOM 573 N N . GLN A 1 76 ? 42.383 16.099 1.522 1.00 56.72 76 GLN A N 1
ATOM 574 C CA . GLN A 1 76 ? 41.673 15.219 0.606 1.00 56.72 76 GLN A CA 1
ATOM 575 C C . GLN A 1 76 ? 41.738 15.835 -0.797 1.00 56.72 76 GLN A C 1
ATOM 577 O O . GLN A 1 76 ? 41.530 17.044 -0.942 1.00 56.72 76 GLN A O 1
ATOM 582 N N . PRO A 1 77 ? 42.058 15.042 -1.835 1.00 63.34 77 PRO A N 1
ATOM 583 C CA . PRO A 1 77 ? 42.086 15.551 -3.194 1.00 63.34 77 PRO A CA 1
ATOM 584 C C . PRO A 1 77 ? 40.708 16.127 -3.548 1.00 63.34 77 PRO A C 1
ATOM 586 O O . PRO A 1 77 ? 39.692 15.562 -3.132 1.00 63.34 77 PRO A O 1
ATOM 589 N N . PRO A 1 78 ? 40.653 17.228 -4.317 1.00 66.44 78 PRO A N 1
ATOM 590 C CA . PRO A 1 78 ? 39.389 17.844 -4.688 1.00 66.44 78 PRO A CA 1
ATOM 591 C C . PRO A 1 78 ? 38.477 16.810 -5.368 1.00 66.44 78 PRO A C 1
ATOM 593 O O . PRO A 1 78 ? 38.973 15.977 -6.142 1.00 66.44 78 PRO A O 1
ATOM 596 N N . PRO A 1 79 ? 37.160 16.835 -5.087 1.00 66.69 79 PRO A N 1
ATOM 597 C CA . PRO A 1 79 ? 36.227 15.870 -5.646 1.00 66.69 79 PRO A CA 1
ATOM 598 C C . PRO A 1 79 ? 36.310 15.905 -7.171 1.00 66.69 79 PRO A C 1
ATOM 600 O O . PRO A 1 79 ? 36.221 16.964 -7.799 1.00 66.69 79 PRO A O 1
ATOM 603 N N . LYS A 1 80 ? 36.526 14.736 -7.782 1.00 75.38 80 LYS A N 1
ATOM 604 C CA . LYS A 1 80 ? 36.582 14.635 -9.239 1.00 75.38 80 LYS A CA 1
ATOM 605 C C . LYS A 1 80 ? 35.193 14.932 -9.803 1.00 75.38 80 LYS A C 1
ATOM 607 O O . LYS A 1 80 ? 34.216 14.404 -9.277 1.00 75.38 80 LYS A O 1
ATOM 612 N N . PRO A 1 81 ? 35.087 15.689 -10.904 1.00 77.44 81 PRO A N 1
ATOM 613 C CA . PRO A 1 81 ? 33.793 15.964 -11.522 1.00 77.44 81 PRO A CA 1
ATOM 614 C C . PRO A 1 81 ? 33.057 14.692 -11.972 1.00 77.44 81 PRO A C 1
ATOM 616 O O . PRO A 1 81 ? 31.829 14.628 -11.933 1.00 77.44 81 PRO A O 1
ATOM 619 N N . THR A 1 82 ? 33.810 13.666 -12.384 1.00 81.88 82 THR A N 1
ATOM 620 C CA . THR A 1 82 ? 33.264 12.369 -12.797 1.00 81.88 82 THR A CA 1
ATOM 621 C C . THR A 1 82 ? 34.073 11.207 -12.275 1.00 81.88 82 THR A C 1
ATOM 623 O O . THR A 1 82 ? 35.306 11.234 -12.351 1.00 81.88 82 THR A O 1
ATOM 626 N N . ASP A 1 83 ? 33.370 10.129 -11.951 1.00 85.88 83 ASP A N 1
ATOM 627 C CA . ASP A 1 83 ? 33.968 8.836 -11.642 1.00 85.88 83 ASP A CA 1
ATOM 628 C C . ASP A 1 83 ? 33.512 7.780 -12.648 1.00 85.88 83 ASP A C 1
ATOM 630 O O . ASP A 1 83 ? 32.321 7.649 -12.934 1.00 85.88 83 ASP A O 1
ATOM 634 N N . LEU A 1 84 ? 34.458 7.008 -13.193 1.00 88.81 84 LEU A N 1
ATOM 635 C CA . LEU A 1 84 ? 34.137 5.819 -13.982 1.00 88.81 84 LEU A CA 1
ATOM 636 C C . LEU A 1 84 ? 33.687 4.720 -13.015 1.00 88.81 84 LEU A C 1
ATOM 638 O O . LEU A 1 84 ? 34.511 4.142 -12.313 1.00 88.81 84 LEU A O 1
ATOM 642 N N . LEU A 1 85 ? 32.386 4.441 -12.984 1.00 89.50 85 LEU A N 1
ATOM 643 C CA . LEU A 1 85 ? 31.806 3.419 -12.113 1.00 89.50 85 LEU A CA 1
ATOM 644 C C . LEU A 1 85 ? 32.023 2.011 -12.661 1.00 89.50 85 LEU A C 1
ATOM 646 O O . LEU A 1 85 ? 32.213 1.068 -11.898 1.00 89.50 85 LEU A O 1
ATOM 650 N N . ARG A 1 86 ? 31.917 1.852 -13.984 1.00 91.25 86 ARG A N 1
ATOM 651 C CA . ARG A 1 86 ? 31.983 0.541 -14.632 1.00 91.25 86 ARG A CA 1
ATOM 652 C C . ARG A 1 86 ? 32.399 0.653 -16.090 1.00 91.25 86 ARG A C 1
ATOM 654 O O . ARG A 1 86 ? 31.981 1.575 -16.788 1.00 91.25 86 ARG A O 1
ATOM 661 N N . GLU A 1 87 ? 33.149 -0.338 -16.551 1.00 93.00 87 GLU A N 1
ATOM 662 C CA . GLU A 1 87 ? 33.472 -0.560 -17.959 1.00 93.00 87 GLU A CA 1
ATOM 663 C C . GLU A 1 87 ? 33.074 -1.989 -18.344 1.00 93.00 87 GLU A C 1
ATOM 665 O O . GLU A 1 87 ? 33.385 -2.946 -17.637 1.00 93.00 87 GLU A O 1
ATOM 670 N N . VAL A 1 88 ? 32.321 -2.123 -19.435 1.00 92.94 88 VAL A N 1
ATOM 671 C CA . VAL A 1 88 ? 31.837 -3.400 -19.970 1.00 92.94 88 VAL A CA 1
ATOM 672 C C . VAL A 1 88 ? 32.456 -3.588 -21.350 1.00 92.94 88 VAL A C 1
ATOM 674 O O . VAL A 1 88 ? 31.890 -3.181 -22.364 1.00 92.94 88 VAL A O 1
ATOM 677 N N . GLU A 1 89 ? 33.649 -4.182 -21.386 1.00 88.50 89 GLU A N 1
ATOM 678 C CA . GLU A 1 89 ? 34.464 -4.303 -22.606 1.00 88.50 89 GLU A CA 1
ATOM 679 C C . GLU A 1 89 ? 33.797 -5.138 -23.709 1.00 88.50 89 GLU A C 1
ATOM 681 O O . GLU A 1 89 ? 33.957 -4.848 -24.890 1.00 88.50 89 GLU A O 1
ATOM 686 N N . LYS A 1 90 ? 33.013 -6.157 -23.336 1.00 86.75 90 LYS A N 1
ATOM 687 C CA . LYS A 1 90 ? 32.318 -7.066 -24.267 1.00 86.75 90 LYS A CA 1
ATOM 688 C C . LYS A 1 90 ? 30.825 -6.766 -24.401 1.00 86.75 90 LYS A C 1
ATOM 690 O O . LYS A 1 90 ? 30.042 -7.674 -24.665 1.00 86.75 90 LYS A O 1
ATOM 695 N N . PHE A 1 91 ? 30.418 -5.514 -24.202 1.00 94.06 91 PHE A N 1
ATOM 696 C CA . PHE A 1 91 ? 29.012 -5.130 -24.352 1.00 94.06 91 PHE A CA 1
ATOM 697 C C . PHE A 1 91 ? 28.505 -5.379 -25.785 1.00 94.06 91 PHE A C 1
ATOM 699 O O . PHE A 1 91 ? 27.385 -5.839 -25.994 1.00 94.06 91 PHE A O 1
ATOM 706 N N . SER A 1 92 ? 29.355 -5.122 -26.780 1.00 93.19 92 SER A N 1
ATOM 707 C CA . SER A 1 92 ? 29.106 -5.413 -28.188 1.00 93.19 92 SER A CA 1
ATOM 708 C C . SER A 1 92 ? 30.416 -5.754 -28.902 1.00 93.19 92 SER A C 1
ATOM 710 O O . SER A 1 92 ? 31.484 -5.290 -28.522 1.00 93.19 92 SER A O 1
ATOM 712 N N . THR A 1 93 ? 30.347 -6.546 -29.973 1.00 91.31 93 THR A N 1
ATOM 713 C CA . THR A 1 93 ? 31.510 -6.862 -30.828 1.00 91.31 93 THR A CA 1
ATOM 714 C C . THR A 1 93 ? 31.835 -5.768 -31.854 1.00 91.31 93 THR A C 1
ATOM 716 O O . THR A 1 93 ? 32.853 -5.842 -32.541 1.00 91.31 93 THR A O 1
ATOM 719 N N . ARG A 1 94 ? 30.958 -4.768 -31.996 1.00 93.06 94 ARG A N 1
ATOM 720 C CA . ARG A 1 94 ? 31.111 -3.586 -32.862 1.00 93.06 94 ARG A CA 1
ATOM 721 C C . ARG A 1 94 ? 30.621 -2.338 -32.138 1.00 93.06 94 ARG A C 1
ATOM 723 O O . ARG A 1 94 ? 29.987 -2.449 -31.088 1.00 93.06 94 ARG A O 1
ATOM 730 N N . ALA A 1 95 ? 30.856 -1.186 -32.760 1.00 94.75 95 ALA A N 1
ATOM 731 C CA . ALA A 1 95 ? 30.375 0.122 -32.339 1.00 94.75 95 ALA A CA 1
ATOM 732 C C . ALA A 1 95 ? 28.936 0.104 -31.800 1.00 94.75 95 ALA A C 1
ATOM 734 O O . ALA A 1 95 ? 28.042 -0.532 -32.367 1.00 94.75 95 ALA A O 1
ATOM 735 N N . ILE A 1 96 ? 28.735 0.813 -30.692 1.00 97.00 96 ILE A N 1
ATOM 736 C CA . ILE A 1 96 ? 27.417 1.054 -30.108 1.00 97.00 96 ILE A CA 1
ATOM 737 C C . ILE A 1 96 ? 26.889 2.346 -30.730 1.00 97.00 96 ILE A C 1
ATOM 739 O O . ILE A 1 96 ? 27.293 3.433 -30.337 1.00 97.00 96 ILE A O 1
ATOM 743 N N . GLU A 1 97 ? 26.021 2.230 -31.726 1.00 96.81 97 GLU A N 1
ATOM 744 C CA . GLU A 1 97 ? 25.593 3.358 -32.564 1.00 96.81 97 GLU A CA 1
ATOM 745 C C . GLU A 1 97 ? 24.484 4.187 -31.910 1.00 96.81 97 GLU A C 1
ATOM 747 O O . GLU A 1 97 ? 24.373 5.386 -32.144 1.00 96.81 97 GLU A O 1
ATOM 752 N N . GLN A 1 98 ? 23.651 3.556 -31.081 1.00 97.75 98 GLN A N 1
ATOM 753 C CA . GLN A 1 98 ? 22.564 4.237 -30.387 1.00 97.75 98 GLN A CA 1
ATOM 754 C C . GLN A 1 98 ? 22.226 3.524 -29.076 1.00 97.75 98 GLN A C 1
ATOM 756 O O . GLN A 1 98 ? 22.267 2.293 -29.000 1.00 97.75 98 GLN A O 1
ATOM 761 N N . LEU A 1 99 ? 21.849 4.298 -28.057 1.00 97.75 99 LEU A N 1
ATOM 762 C CA . LEU A 1 99 ? 21.351 3.814 -26.770 1.00 97.75 99 LEU A CA 1
ATOM 763 C C . LEU A 1 99 ? 20.021 4.489 -26.406 1.00 97.75 99 LEU A C 1
ATOM 765 O O . LEU A 1 99 ? 19.829 5.673 -26.674 1.00 97.75 99 LEU A O 1
ATOM 769 N N . ALA A 1 100 ? 19.121 3.761 -25.744 1.00 96.88 100 ALA A N 1
ATOM 770 C CA . ALA A 1 100 ? 17.980 4.346 -25.037 1.00 96.88 100 ALA A CA 1
ATOM 771 C C . ALA A 1 100 ? 17.559 3.475 -23.850 1.00 96.88 100 ALA A C 1
ATOM 773 O O . ALA A 1 100 ? 18.014 2.344 -23.704 1.00 96.88 100 ALA A O 1
ATOM 774 N N . ILE A 1 101 ? 16.661 3.990 -23.013 1.00 94.19 101 ILE A N 1
ATOM 775 C CA . ILE A 1 101 ? 16.183 3.289 -21.818 1.00 94.19 101 ILE A CA 1
ATOM 776 C C . ILE A 1 101 ? 14.678 3.112 -21.894 1.00 94.19 101 ILE A C 1
ATOM 778 O O . ILE A 1 101 ? 13.950 4.056 -22.195 1.00 94.19 101 ILE A O 1
ATOM 782 N N . VAL A 1 102 ? 14.226 1.917 -21.528 1.00 90.38 102 VAL A N 1
ATOM 783 C CA . VAL A 1 102 ? 12.847 1.661 -21.122 1.00 90.38 102 VAL A CA 1
ATOM 784 C C . VAL A 1 102 ? 12.847 1.474 -19.606 1.00 90.38 102 VAL A C 1
ATOM 786 O O . VAL A 1 102 ? 13.213 0.408 -19.102 1.00 90.38 102 VAL A O 1
ATOM 789 N N . LYS A 1 103 ? 12.512 2.536 -18.862 1.00 84.38 103 LYS A N 1
ATOM 790 C CA . LYS A 1 103 ? 12.672 2.567 -17.396 1.00 84.38 103 LYS A CA 1
ATOM 791 C C . LYS A 1 103 ? 11.726 1.586 -16.717 1.00 84.38 103 LYS A C 1
ATOM 793 O O . LYS A 1 103 ? 12.114 0.903 -15.778 1.00 84.38 103 LYS A O 1
ATOM 798 N N . GLU A 1 104 ? 10.514 1.483 -17.243 1.00 80.44 104 GLU A N 1
ATOM 799 C CA . GLU A 1 104 ? 9.415 0.700 -16.685 1.00 80.44 104 GLU A CA 1
ATOM 800 C C . GLU A 1 104 ? 9.719 -0.798 -16.615 1.00 80.44 104 GLU A C 1
ATOM 802 O O . GLU A 1 104 ? 9.233 -1.488 -15.725 1.00 80.44 104 GLU A O 1
ATOM 807 N N . VAL A 1 105 ? 10.556 -1.296 -17.528 1.00 78.62 105 VAL A N 1
ATOM 808 C CA . VAL A 1 105 ? 11.010 -2.694 -17.555 1.00 78.62 105 VAL A CA 1
ATOM 809 C C . VAL A 1 105 ? 12.511 -2.817 -17.283 1.00 78.62 105 VAL A C 1
ATOM 811 O O . VAL A 1 105 ? 13.113 -3.839 -17.597 1.00 78.62 105 VAL A O 1
ATOM 814 N N . THR A 1 106 ? 13.138 -1.778 -16.712 1.00 87.69 106 THR A N 1
ATOM 815 C CA . THR A 1 106 ? 14.564 -1.769 -16.326 1.00 87.69 106 THR A CA 1
ATOM 816 C C . THR A 1 106 ? 15.481 -2.256 -17.460 1.00 87.69 106 THR A C 1
ATOM 818 O O . THR A 1 106 ? 16.379 -3.071 -17.258 1.00 87.69 106 THR A O 1
ATOM 821 N N . THR A 1 107 ? 15.234 -1.782 -18.685 1.00 92.25 107 THR A N 1
ATOM 822 C CA . THR A 1 107 ? 15.917 -2.267 -19.894 1.00 92.25 107 THR A CA 1
ATOM 823 C C . THR A 1 107 ? 16.709 -1.152 -20.571 1.00 92.25 107 THR A C 1
ATOM 825 O O . THR A 1 107 ? 16.183 -0.070 -20.841 1.00 92.25 107 THR A O 1
ATOM 828 N N . LEU A 1 108 ? 17.973 -1.435 -20.879 1.00 96.19 108 LEU A N 1
ATOM 829 C CA . LEU A 1 108 ? 18.827 -0.653 -21.767 1.00 96.19 108 LEU A CA 1
ATOM 830 C C . LEU A 1 108 ? 18.722 -1.232 -23.183 1.00 96.19 108 LEU A C 1
ATOM 832 O O . LEU A 1 108 ? 18.947 -2.419 -23.396 1.00 96.19 108 LEU A O 1
ATOM 836 N N . VAL A 1 109 ? 18.388 -0.395 -24.156 1.00 97.00 109 VAL A N 1
ATOM 837 C CA . VAL A 1 109 ? 18.281 -0.771 -25.568 1.00 97.00 109 VAL A CA 1
ATOM 838 C C . VAL A 1 109 ? 19.518 -0.265 -26.290 1.00 97.00 109 VAL A C 1
ATOM 840 O O . VAL A 1 109 ? 19.850 0.914 -26.166 1.00 97.00 109 VAL A O 1
ATOM 843 N N . SER A 1 110 ? 20.182 -1.126 -27.058 1.00 97.94 110 SER A N 1
ATOM 844 C CA . SER A 1 110 ? 21.324 -0.742 -27.887 1.00 97.94 110 SER A CA 1
ATOM 845 C C . SER A 1 110 ? 21.110 -1.099 -29.351 1.00 97.94 110 SER A C 1
ATOM 847 O O . SER A 1 110 ? 20.615 -2.183 -29.661 1.00 97.94 110 SER A O 1
ATOM 849 N N . LEU A 1 111 ? 21.562 -0.223 -30.245 1.00 97.62 111 LEU A N 1
ATOM 850 C CA . LEU A 1 111 ? 21.812 -0.553 -31.644 1.00 97.62 111 LEU A CA 1
ATOM 851 C C . LEU A 1 111 ? 23.303 -0.814 -31.814 1.00 97.62 111 LEU A C 1
ATOM 853 O O . LEU A 1 111 ? 24.128 0.078 -31.617 1.00 97.62 111 LEU A O 1
ATOM 857 N N . SER A 1 112 ? 23.639 -2.041 -32.177 1.00 95.25 112 SER A N 1
ATOM 858 C CA . SER A 1 112 ? 24.984 -2.413 -32.597 1.00 95.25 112 SER A CA 1
ATOM 859 C C . SER A 1 112 ? 24.899 -3.609 -33.532 1.00 95.25 112 SER A C 1
ATOM 861 O O . SER A 1 112 ? 23.915 -4.352 -33.519 1.00 95.25 112 SER A O 1
ATOM 863 N N . ASN A 1 113 ? 25.908 -3.808 -34.382 1.00 92.31 113 ASN A N 1
ATOM 864 C CA . ASN A 1 113 ? 25.913 -4.922 -35.341 1.00 92.31 113 ASN A CA 1
ATOM 865 C C . ASN A 1 113 ? 24.685 -4.962 -36.271 1.00 92.31 113 ASN A C 1
ATOM 867 O O . ASN A 1 113 ? 24.320 -6.035 -36.754 1.00 92.31 113 ASN A O 1
ATOM 871 N N . TYR A 1 114 ? 24.029 -3.825 -36.521 1.00 93.75 114 TYR A N 1
ATOM 872 C CA . TYR A 1 114 ? 22.756 -3.759 -37.246 1.00 93.75 114 TYR A CA 1
ATOM 873 C C . TYR A 1 114 ? 21.588 -4.524 -36.596 1.00 93.75 114 TYR A C 1
ATOM 875 O O . TYR A 1 114 ? 20.638 -4.896 -37.293 1.00 93.75 114 TYR A O 1
ATOM 883 N N . TYR A 1 115 ? 21.650 -4.776 -35.288 1.00 95.94 115 TYR A N 1
ATOM 884 C CA . TYR A 1 115 ? 20.575 -5.367 -34.496 1.00 95.94 115 TYR A CA 1
ATOM 885 C C . TYR A 1 115 ? 20.245 -4.490 -33.296 1.00 95.94 115 TYR A C 1
ATOM 887 O O . TYR A 1 115 ? 21.101 -3.803 -32.740 1.00 95.94 115 TYR A O 1
ATOM 895 N N . ILE A 1 116 ? 18.998 -4.591 -32.850 1.00 97.25 116 ILE A N 1
ATOM 896 C CA . ILE A 1 116 ? 18.590 -4.092 -31.547 1.00 97.25 116 ILE A CA 1
ATOM 897 C C . ILE A 1 116 ? 18.790 -5.187 -30.506 1.00 97.25 116 ILE A C 1
ATOM 899 O O . ILE A 1 116 ? 18.279 -6.298 -30.661 1.00 97.25 116 ILE A O 1
ATOM 903 N N . SER A 1 117 ? 19.517 -4.858 -29.444 1.00 96.81 117 SER A N 1
ATOM 904 C CA . SER A 1 117 ? 19.712 -5.723 -28.282 1.00 96.81 117 SER A CA 1
ATOM 905 C C . SER A 1 117 ? 19.140 -5.073 -27.029 1.00 96.81 117 SER A C 1
ATOM 907 O O . SER A 1 117 ? 19.219 -3.857 -26.853 1.00 96.81 117 SER A O 1
ATOM 909 N N . LEU A 1 118 ? 18.536 -5.897 -26.180 1.00 95.94 118 LEU A N 1
ATOM 910 C CA . LEU A 1 118 ? 17.968 -5.533 -24.893 1.00 95.94 118 LEU A CA 1
ATOM 911 C C . LEU A 1 118 ? 18.904 -6.036 -23.803 1.00 95.94 118 LEU A C 1
ATOM 913 O O . LEU A 1 118 ? 19.253 -7.215 -23.778 1.00 95.94 118 LEU A O 1
ATOM 917 N N . HIS A 1 119 ? 19.287 -5.148 -22.898 1.00 95.88 119 HIS A N 1
ATOM 918 C CA . HIS A 1 119 ? 20.186 -5.429 -21.787 1.00 95.88 119 HIS A CA 1
ATOM 919 C C . HIS A 1 119 ? 19.524 -5.033 -20.477 1.00 95.88 119 HIS A C 1
ATOM 921 O O . HIS A 1 119 ? 18.705 -4.112 -20.433 1.00 95.88 119 HIS A O 1
ATOM 927 N N . ASN A 1 120 ? 19.897 -5.688 -19.387 1.00 93.38 120 ASN A N 1
ATOM 928 C CA . ASN A 1 120 ? 19.456 -5.279 -18.062 1.00 93.38 120 ASN A CA 1
ATOM 929 C C . ASN A 1 120 ? 20.081 -3.916 -17.714 1.00 93.38 120 ASN A C 1
ATOM 931 O O . ASN A 1 120 ? 21.293 -3.747 -17.802 1.00 93.38 120 ASN A O 1
ATOM 935 N N . LEU A 1 121 ? 19.276 -2.932 -17.309 1.00 92.00 121 LEU A N 1
ATOM 936 C CA . LEU A 1 121 ? 19.763 -1.571 -17.048 1.00 92.00 121 LEU A CA 1
ATOM 937 C C . LEU A 1 121 ? 20.708 -1.476 -15.834 1.00 92.00 121 LEU A C 1
ATOM 939 O O . LEU A 1 121 ? 21.479 -0.525 -15.735 1.00 92.00 121 LEU A O 1
ATOM 943 N N . GLN A 1 122 ? 20.651 -2.430 -14.903 1.00 90.50 122 GLN A N 1
ATOM 944 C CA . GLN A 1 122 ? 21.500 -2.455 -13.710 1.00 90.50 122 GLN A CA 1
ATOM 945 C C . GLN A 1 122 ? 22.772 -3.280 -13.933 1.00 90.50 122 GLN A C 1
ATOM 947 O O . GLN A 1 122 ? 23.868 -2.830 -13.590 1.00 90.50 122 GLN A O 1
ATOM 952 N N . THR A 1 123 ? 22.639 -4.483 -14.503 1.00 92.50 123 THR A N 1
ATOM 953 C CA . THR A 1 123 ? 23.777 -5.399 -14.689 1.00 92.50 123 THR A CA 1
ATOM 954 C C . THR A 1 123 ? 24.502 -5.196 -16.018 1.00 92.50 123 THR A C 1
ATOM 956 O O . THR A 1 123 ? 25.669 -5.576 -16.107 1.00 92.50 123 THR A O 1
ATOM 959 N N . TYR A 1 124 ? 23.864 -4.547 -16.999 1.00 94.19 124 TYR A N 1
ATOM 960 C CA . TYR A 1 124 ? 24.314 -4.373 -18.391 1.00 94.19 124 TYR A CA 1
ATOM 961 C C . TYR A 1 124 ? 24.518 -5.683 -19.158 1.00 94.19 124 TYR A C 1
ATOM 963 O O . TYR A 1 124 ? 25.167 -5.697 -20.200 1.00 94.19 124 TYR A O 1
ATOM 971 N N . GLU A 1 125 ? 23.977 -6.783 -18.641 1.00 94.62 125 GLU A N 1
ATOM 972 C CA . GLU A 1 125 ? 24.019 -8.080 -19.305 1.00 94.62 125 GLU A CA 1
ATOM 973 C C . GLU A 1 125 ? 22.949 -8.163 -20.389 1.00 94.62 125 GLU A C 1
ATOM 975 O O . GLU A 1 125 ? 21.844 -7.630 -20.238 1.00 94.62 125 GLU A O 1
ATOM 980 N N . LEU A 1 126 ? 23.279 -8.869 -21.468 1.00 95.00 126 LEU A N 1
ATOM 981 C CA . LEU A 1 126 ? 22.368 -9.119 -22.574 1.00 95.00 126 LEU A CA 1
ATOM 982 C C . LEU A 1 126 ? 21.189 -9.980 -22.103 1.00 95.00 126 LEU A C 1
ATOM 984 O O . LEU A 1 126 ? 21.378 -11.086 -21.604 1.00 95.00 126 LEU A O 1
ATOM 988 N N . ILE A 1 127 ? 19.975 -9.480 -22.318 1.00 94.00 127 ILE A N 1
ATOM 989 C CA . ILE A 1 127 ? 18.726 -10.222 -22.120 1.00 94.00 127 ILE A CA 1
ATOM 990 C C . ILE A 1 127 ? 18.358 -10.931 -23.425 1.00 94.00 127 ILE A C 1
ATOM 992 O O . ILE A 1 127 ? 18.149 -12.140 -23.446 1.00 94.00 127 ILE A O 1
ATOM 996 N N . GLU A 1 128 ? 18.276 -10.174 -24.524 1.00 94.31 128 GLU A N 1
ATOM 997 C CA . GLU A 1 128 ? 17.840 -10.685 -25.825 1.00 94.31 128 GLU A CA 1
ATOM 998 C C . GLU A 1 128 ? 18.363 -9.806 -26.969 1.00 94.31 128 GLU A C 1
ATOM 1000 O O . GLU A 1 128 ? 18.352 -8.579 -26.879 1.00 94.31 128 GLU A O 1
ATOM 1005 N N . THR A 1 129 ? 18.746 -10.414 -28.093 1.00 95.19 129 THR A N 1
ATOM 1006 C CA . THR A 1 129 ? 18.923 -9.700 -29.366 1.00 95.19 129 THR A CA 1
ATOM 1007 C C . THR A 1 129 ? 17.713 -9.938 -30.263 1.00 95.19 129 THR A C 1
ATOM 1009 O O . THR A 1 129 ? 17.402 -11.074 -30.621 1.00 95.19 129 THR A O 1
ATOM 1012 N N . LEU A 1 130 ? 17.046 -8.862 -30.685 1.00 94.44 130 LEU A N 1
ATOM 1013 C CA . LEU A 1 130 ? 15.824 -8.934 -31.481 1.00 94.44 130 LEU A CA 1
ATOM 1014 C C . LEU A 1 130 ? 16.149 -9.350 -32.921 1.00 94.44 130 LEU A C 1
ATOM 1016 O O . LEU A 1 130 ? 16.386 -8.513 -33.792 1.00 94.44 130 LEU A O 1
ATOM 1020 N N . SER A 1 131 ? 16.119 -10.650 -33.210 1.00 90.75 131 SER A N 1
ATOM 1021 C CA . SER A 1 131 ? 16.518 -11.224 -34.509 1.00 90.75 131 SER A CA 1
ATOM 1022 C C . SER A 1 131 ? 15.794 -10.612 -35.722 1.00 90.75 131 SER A C 1
ATOM 1024 O O . SER A 1 131 ? 16.387 -10.439 -36.790 1.00 90.75 131 SER A O 1
ATOM 1026 N N . ARG A 1 132 ? 14.533 -10.188 -35.553 1.00 90.69 132 ARG A N 1
ATOM 1027 C CA . ARG A 1 132 ? 13.725 -9.515 -36.593 1.00 90.69 132 ARG A CA 1
ATOM 1028 C C . ARG A 1 132 ? 14.223 -8.114 -36.967 1.00 90.69 132 ARG A C 1
ATOM 1030 O O . ARG A 1 132 ? 13.735 -7.556 -37.946 1.00 90.69 132 ARG A O 1
ATOM 1037 N N . THR A 1 133 ? 15.170 -7.552 -36.217 1.00 94.12 133 THR A N 1
ATOM 1038 C CA . THR A 1 133 ? 15.716 -6.202 -36.434 1.00 94.12 133 THR A CA 1
ATOM 1039 C C . THR A 1 133 ? 16.989 -6.176 -37.275 1.00 94.12 133 THR A C 1
ATOM 1041 O O . THR A 1 133 ? 17.592 -5.120 -37.401 1.00 94.12 133 THR A O 1
ATOM 1044 N N . LYS A 1 134 ? 17.401 -7.295 -37.890 1.00 93.44 134 LYS A N 1
ATOM 1045 C CA . LYS A 1 134 ? 18.593 -7.335 -38.755 1.00 93.44 134 LYS A CA 1
ATOM 1046 C C . LYS A 1 134 ? 18.564 -6.225 -39.811 1.00 93.44 134 LYS A C 1
ATOM 1048 O O . LYS A 1 134 ? 17.627 -6.169 -40.612 1.00 93.44 134 LYS A O 1
ATOM 1053 N N . ASN A 1 135 ? 19.650 -5.459 -39.923 1.00 94.50 135 ASN A N 1
ATOM 1054 C CA . ASN A 1 135 ? 19.750 -4.236 -40.740 1.00 94.50 135 ASN A CA 1
ATOM 1055 C C . ASN A 1 135 ? 18.983 -3.041 -40.148 1.00 94.50 135 ASN A C 1
ATOM 1057 O O . ASN A 1 135 ? 18.452 -2.223 -40.906 1.00 94.50 135 ASN A O 1
ATOM 1061 N N . ALA A 1 136 ? 18.883 -2.960 -38.820 1.00 95.88 136 ALA A N 1
ATOM 1062 C CA . ALA A 1 136 ? 18.377 -1.772 -38.148 1.00 95.88 136 ALA A CA 1
ATOM 1063 C C . ALA A 1 136 ? 19.316 -0.587 -38.401 1.00 95.88 136 ALA A C 1
ATOM 1065 O O . ALA A 1 136 ? 20.534 -0.747 -38.354 1.00 95.88 136 ALA A O 1
ATOM 1066 N N . SER A 1 137 ? 18.737 0.581 -38.681 1.00 95.44 137 SER A N 1
ATOM 1067 C CA . SER A 1 137 ? 19.478 1.831 -38.902 1.00 95.44 137 SER A CA 1
ATOM 1068 C C . SER A 1 137 ? 19.360 2.808 -37.736 1.00 95.44 137 SER A C 1
ATOM 1070 O O . SER A 1 137 ? 20.266 3.593 -37.500 1.00 95.44 137 SER A O 1
ATOM 1072 N N . CYS A 1 138 ? 18.227 2.796 -37.037 1.00 96.06 138 CYS A N 1
ATOM 1073 C CA . CYS A 1 138 ? 17.981 3.584 -35.834 1.00 96.06 138 CYS A CA 1
ATOM 1074 C C . CYS A 1 138 ? 16.735 3.055 -35.120 1.00 96.06 138 CYS A C 1
ATOM 1076 O O . CYS A 1 138 ? 15.958 2.261 -35.671 1.00 96.06 138 CYS A O 1
ATOM 1078 N N . PHE A 1 139 ? 16.523 3.516 -33.895 1.00 97.19 139 PHE A N 1
ATOM 1079 C CA . PHE A 1 139 ? 15.308 3.248 -33.145 1.00 97.19 139 PHE A CA 1
ATOM 1080 C C . PHE A 1 139 ? 14.860 4.457 -32.320 1.00 97.19 139 PHE A C 1
ATOM 1082 O O . PHE A 1 139 ? 15.590 5.430 -32.155 1.00 97.19 139 PHE A O 1
ATOM 1089 N N . ALA A 1 140 ? 13.641 4.405 -31.800 1.00 96.06 140 ALA A N 1
ATOM 1090 C CA . ALA A 1 140 ? 13.103 5.373 -30.857 1.00 96.06 140 ALA A CA 1
ATOM 1091 C C . ALA A 1 140 ? 12.295 4.650 -29.780 1.00 96.06 140 ALA A C 1
ATOM 1093 O O . ALA A 1 140 ? 11.653 3.632 -30.049 1.00 96.06 140 ALA A O 1
ATOM 1094 N N . VAL A 1 141 ? 12.319 5.190 -28.564 1.00 93.50 141 VAL A N 1
ATOM 1095 C CA . VAL A 1 141 ? 11.576 4.665 -27.416 1.00 93.50 141 VAL A CA 1
ATOM 1096 C C . VAL A 1 141 ? 10.654 5.751 -26.875 1.00 93.50 141 VAL A C 1
ATOM 1098 O O . VAL A 1 141 ? 11.029 6.919 -26.823 1.00 93.50 141 VAL A O 1
ATOM 1101 N N . THR A 1 142 ? 9.447 5.371 -26.468 1.00 90.94 142 THR A N 1
ATOM 1102 C CA . THR A 1 142 ? 8.485 6.260 -25.805 1.00 90.94 142 THR A CA 1
ATOM 1103 C C . THR A 1 142 ? 7.720 5.500 -24.727 1.00 90.94 142 THR A C 1
ATOM 1105 O O . THR A 1 142 ? 7.469 4.310 -24.897 1.00 90.94 142 THR A O 1
ATOM 1108 N N . SER A 1 143 ? 7.328 6.177 -23.648 1.00 86.69 143 SER A N 1
ATOM 1109 C CA . SER A 1 143 ? 6.501 5.625 -22.569 1.00 86.69 143 SER A CA 1
ATOM 1110 C C . SER A 1 143 ? 5.332 6.569 -22.310 1.00 86.69 143 SER A C 1
ATOM 1112 O O . SER A 1 143 ? 5.552 7.748 -22.048 1.00 86.69 143 SER A O 1
ATOM 1114 N N . ASN A 1 144 ? 4.102 6.053 -22.372 1.00 84.44 144 ASN A N 1
ATOM 1115 C CA . ASN A 1 144 ? 2.879 6.831 -22.156 1.00 84.44 144 ASN A CA 1
ATOM 1116 C C . ASN A 1 144 ? 1.960 6.118 -21.163 1.00 84.44 144 ASN A C 1
ATOM 1118 O O . ASN A 1 144 ? 1.825 4.897 -21.225 1.00 84.44 144 ASN A O 1
ATOM 1122 N N . ILE A 1 145 ? 1.263 6.882 -20.319 1.00 80.44 145 ILE A N 1
ATOM 1123 C CA . ILE A 1 145 ? 0.148 6.361 -19.520 1.00 80.44 145 ILE A CA 1
ATOM 1124 C C . ILE A 1 145 ? -1.069 6.231 -20.438 1.00 80.44 145 ILE A C 1
ATOM 1126 O O . ILE A 1 145 ? -1.511 7.208 -21.041 1.00 80.44 145 ILE A O 1
ATOM 1130 N N . VAL A 1 146 ? -1.607 5.023 -20.556 1.00 80.06 146 VAL A N 1
ATOM 1131 C CA . VAL A 1 146 ? -2.784 4.699 -21.362 1.00 80.06 146 VAL A CA 1
ATOM 1132 C C . VAL A 1 146 ? -3.780 3.976 -20.467 1.00 80.06 146 VAL A C 1
ATOM 1134 O O . VAL A 1 146 ? -3.396 3.090 -19.715 1.00 80.06 146 VAL A O 1
ATOM 1137 N N . LYS A 1 147 ? -5.063 4.339 -20.528 1.00 74.06 147 LYS A N 1
ATOM 1138 C CA . LYS A 1 147 ? -6.102 3.554 -19.853 1.00 74.06 147 LYS A CA 1
ATOM 1139 C C . LYS A 1 147 ? -6.319 2.254 -20.612 1.00 74.06 147 LYS A C 1
ATOM 1141 O O . LYS A 1 147 ? -6.603 2.293 -21.809 1.00 74.06 147 LYS A O 1
ATOM 1146 N N . ASP A 1 148 ? -6.188 1.135 -19.914 1.00 69.12 148 ASP A N 1
ATOM 1147 C CA . ASP A 1 148 ? -6.534 -0.164 -20.465 1.00 69.12 148 ASP A CA 1
ATOM 1148 C C . ASP A 1 148 ? -8.039 -0.179 -20.811 1.00 69.12 148 ASP A C 1
ATOM 1150 O O . ASP A 1 148 ? -8.864 0.192 -19.971 1.00 69.12 148 ASP A O 1
ATOM 1154 N N . PRO A 1 149 ? -8.417 -0.517 -22.056 1.00 69.94 149 PRO A N 1
ATOM 1155 C CA . PRO A 1 149 ? -9.799 -0.403 -22.515 1.00 69.94 149 PRO A CA 1
ATOM 1156 C C . PRO A 1 149 ? -10.747 -1.410 -21.850 1.00 69.94 149 PRO A C 1
ATOM 1158 O O . PRO A 1 149 ? -11.944 -1.140 -21.788 1.00 69.94 149 PRO A O 1
ATOM 1161 N N . ASP A 1 150 ? -10.232 -2.527 -21.330 1.00 63.03 150 ASP A N 1
ATOM 1162 C CA . ASP A 1 150 ? -11.043 -3.582 -20.717 1.00 63.03 150 ASP A CA 1
ATOM 1163 C C . ASP A 1 150 ? -11.272 -3.335 -19.218 1.00 63.03 150 ASP A C 1
ATOM 1165 O O . ASP A 1 150 ? -12.332 -3.649 -18.675 1.00 63.03 150 ASP A O 1
ATOM 1169 N N . THR A 1 151 ? -10.274 -2.781 -18.528 1.00 62.19 151 THR A N 1
ATOM 1170 C CA . THR A 1 151 ? -10.278 -2.591 -17.068 1.00 62.19 151 THR A CA 1
ATOM 1171 C C . THR A 1 151 ? -10.459 -1.135 -16.641 1.00 62.19 151 THR A C 1
ATOM 1173 O O . THR A 1 151 ? -10.814 -0.873 -15.493 1.00 62.19 151 THR A O 1
ATOM 1176 N N . GLY A 1 152 ? -10.204 -0.172 -17.533 1.00 65.94 152 GLY A N 1
ATOM 1177 C CA . GLY A 1 152 ? -10.204 1.263 -17.237 1.00 65.94 152 GLY A CA 1
ATOM 1178 C C . GLY A 1 152 ? -9.029 1.734 -16.369 1.00 65.94 152 GLY A C 1
ATOM 1179 O O . GLY A 1 152 ? -8.945 2.927 -16.054 1.00 65.94 152 GLY A O 1
ATOM 1180 N N . ILE A 1 153 ? -8.125 0.826 -15.985 1.00 62.91 153 ILE A N 1
ATOM 1181 C CA . ILE A 1 153 ? -6.976 1.113 -15.125 1.00 62.91 153 ILE A CA 1
ATOM 1182 C C . ILE A 1 153 ? -5.883 1.802 -15.962 1.00 62.91 153 ILE A C 1
ATOM 1184 O O . ILE A 1 153 ? -5.595 1.360 -17.076 1.00 62.91 153 ILE A O 1
ATOM 1188 N N . PRO A 1 154 ? -5.268 2.899 -15.479 1.00 65.81 154 PRO A N 1
ATOM 1189 C CA . PRO A 1 154 ? -4.120 3.501 -16.148 1.00 65.81 154 PRO A CA 1
ATOM 1190 C C . PRO A 1 154 ? -2.905 2.564 -16.103 1.00 65.81 154 PRO A C 1
ATOM 1192 O O . PRO A 1 154 ? -2.430 2.213 -15.026 1.00 65.81 154 PRO A O 1
ATOM 1195 N N . GLU A 1 155 ? -2.366 2.214 -17.266 1.00 72.12 155 GLU A N 1
ATOM 1196 C CA . GLU A 1 155 ? -1.135 1.440 -17.422 1.00 72.12 155 GLU A CA 1
ATOM 1197 C C . GLU A 1 155 ? -0.059 2.284 -18.106 1.00 72.12 155 GLU A C 1
ATOM 1199 O O . GLU A 1 155 ? -0.344 3.054 -19.025 1.00 72.12 155 GLU A O 1
ATOM 1204 N N . ILE A 1 156 ? 1.203 2.127 -17.699 1.00 79.19 156 ILE A N 1
ATOM 1205 C CA . ILE A 1 156 ? 2.316 2.689 -18.468 1.00 79.19 156 ILE A CA 1
ATOM 1206 C C . ILE A 1 156 ? 2.659 1.710 -19.586 1.00 79.19 156 ILE A C 1
ATOM 1208 O O . ILE A 1 156 ? 2.981 0.547 -19.343 1.00 79.19 156 ILE A O 1
ATOM 1212 N N . ILE A 1 157 ? 2.597 2.203 -20.818 1.00 82.50 157 ILE A N 1
ATOM 1213 C CA . ILE A 1 157 ? 2.927 1.451 -22.018 1.00 82.50 157 ILE A CA 1
ATOM 1214 C C . ILE A 1 157 ? 4.181 2.044 -22.643 1.00 82.50 157 ILE A C 1
ATOM 1216 O O . ILE A 1 157 ? 4.149 3.171 -23.151 1.00 82.50 157 ILE A O 1
ATOM 1220 N N . SER A 1 158 ? 5.244 1.244 -22.690 1.00 88.31 158 SER A N 1
ATOM 1221 C CA . SER A 1 158 ? 6.471 1.606 -23.391 1.00 88.31 158 SER A CA 1
ATOM 1222 C C . SER A 1 158 ? 6.507 0.985 -24.781 1.00 88.31 158 SER A C 1
ATOM 1224 O O . SER A 1 158 ? 6.172 -0.183 -24.976 1.00 88.31 158 SER A O 1
ATOM 1226 N N . ARG A 1 159 ? 6.914 1.761 -25.781 1.00 91.44 159 ARG A N 1
ATOM 1227 C CA . ARG A 1 159 ? 7.012 1.330 -27.175 1.00 91.44 159 ARG A CA 1
ATOM 1228 C C . ARG A 1 159 ? 8.422 1.539 -27.688 1.00 91.44 159 ARG A C 1
ATOM 1230 O O . ARG A 1 159 ? 9.035 2.566 -27.414 1.00 91.44 159 ARG A O 1
ATOM 1237 N N . LEU A 1 160 ? 8.890 0.578 -28.472 1.00 93.94 160 LEU A N 1
ATOM 1238 C CA . LEU A 1 160 ? 10.151 0.637 -29.200 1.00 93.94 160 LEU A CA 1
ATOM 1239 C C . LEU A 1 160 ? 9.833 0.576 -30.691 1.00 93.94 160 LEU A C 1
ATOM 1241 O O . LEU A 1 160 ? 9.301 -0.425 -31.165 1.00 93.94 160 LEU A O 1
ATOM 1245 N N . ALA A 1 161 ? 10.152 1.638 -31.419 1.00 95.75 161 ALA A N 1
ATOM 1246 C CA . ALA A 1 161 ? 10.043 1.699 -32.868 1.00 95.75 161 ALA A CA 1
ATOM 1247 C C . ALA A 1 161 ? 11.437 1.552 -33.484 1.00 95.75 161 ALA A C 1
ATOM 1249 O O . ALA A 1 161 ? 12.352 2.270 -33.101 1.00 95.75 161 ALA A O 1
ATOM 1250 N N . VAL A 1 162 ? 11.605 0.635 -34.433 1.00 96.81 162 VAL A N 1
ATOM 1251 C CA . VAL A 1 162 ? 12.892 0.320 -35.066 1.00 96.81 162 VAL A CA 1
ATOM 1252 C C . VAL A 1 162 ? 12.758 0.465 -36.574 1.00 96.81 162 VAL A C 1
ATOM 1254 O O . VAL A 1 162 ? 11.902 -0.177 -37.191 1.00 96.81 162 VAL A O 1
ATOM 1257 N N . ALA A 1 163 ? 13.620 1.283 -37.172 1.00 96.75 163 ALA A N 1
ATOM 1258 C CA . ALA A 1 163 ? 13.718 1.414 -38.617 1.00 96.75 163 ALA A CA 1
ATOM 1259 C C . ALA A 1 163 ? 14.628 0.312 -39.174 1.00 96.75 163 ALA A C 1
ATOM 1261 O O . ALA A 1 163 ? 15.797 0.212 -38.806 1.00 96.75 163 ALA A O 1
ATOM 1262 N N . VAL A 1 164 ? 14.087 -0.522 -40.065 1.00 95.50 164 VAL A N 1
ATOM 1263 C CA . VAL A 1 164 ? 14.808 -1.623 -40.715 1.00 95.50 164 VAL A CA 1
ATOM 1264 C C . VAL A 1 164 ? 14.580 -1.540 -42.220 1.00 95.50 164 VAL A C 1
ATOM 1266 O O . VAL A 1 164 ? 13.520 -1.918 -42.731 1.00 95.50 164 VAL A O 1
ATOM 1269 N N . ARG A 1 165 ? 15.586 -1.067 -42.963 1.00 89.75 165 ARG A N 1
ATOM 1270 C CA . ARG A 1 165 ? 15.505 -0.834 -44.419 1.00 89.75 165 ARG A CA 1
ATOM 1271 C C . ARG A 1 165 ? 14.290 0.033 -44.803 1.00 89.75 165 ARG A C 1
ATOM 1273 O O . ARG A 1 165 ? 14.317 1.237 -44.609 1.00 89.75 165 ARG A O 1
ATOM 1280 N N . ARG A 1 166 ? 13.231 -0.574 -45.357 1.00 89.56 166 ARG A N 1
ATOM 1281 C CA . ARG A 1 166 ? 11.976 0.081 -45.790 1.00 89.56 166 ARG A CA 1
ATOM 1282 C C . ARG A 1 166 ? 10.783 -0.257 -44.885 1.00 89.56 166 ARG A C 1
ATOM 1284 O O . ARG A 1 166 ? 9.639 -0.185 -45.320 1.00 89.56 166 ARG A O 1
ATOM 1291 N N . ARG A 1 167 ? 11.037 -0.732 -43.665 1.00 93.44 167 ARG A N 1
ATOM 1292 C CA . ARG A 1 167 ? 10.011 -1.160 -42.708 1.00 93.44 167 ARG A CA 1
ATOM 1293 C C . ARG A 1 167 ? 10.216 -0.465 -41.371 1.00 93.44 167 ARG A C 1
ATOM 1295 O O . ARG A 1 167 ? 11.351 -0.256 -40.947 1.00 93.44 167 ARG A O 1
ATOM 1302 N N . LEU A 1 168 ? 9.105 -0.185 -40.700 1.00 94.56 168 LEU A N 1
ATOM 1303 C CA . LEU A 1 168 ? 9.071 0.231 -39.307 1.00 94.56 168 LEU A CA 1
ATOM 1304 C C . LEU A 1 168 ? 8.510 -0.927 -38.483 1.00 94.56 168 LEU A C 1
ATOM 1306 O O . LEU A 1 168 ? 7.403 -1.397 -38.744 1.00 94.56 168 LEU A O 1
ATOM 1310 N N . LEU A 1 169 ? 9.287 -1.417 -37.525 1.00 94.56 169 LEU A N 1
ATOM 1311 C CA . LEU A 1 169 ? 8.863 -2.462 -36.598 1.00 94.56 169 LEU A CA 1
ATOM 1312 C C . LEU A 1 169 ? 8.583 -1.823 -35.238 1.00 94.56 169 LEU A C 1
ATOM 1314 O O . LEU A 1 169 ? 9.399 -1.041 -34.761 1.00 94.56 169 LEU A O 1
ATOM 1318 N N . VAL A 1 170 ? 7.444 -2.140 -34.621 1.00 92.06 170 VAL A N 1
ATOM 1319 C CA . VAL A 1 170 ? 7.038 -1.551 -33.337 1.00 92.06 170 VAL A CA 1
ATOM 1320 C C . VAL A 1 170 ? 6.785 -2.655 -32.319 1.00 92.06 170 VAL A C 1
ATOM 1322 O O . VAL A 1 170 ? 5.954 -3.533 -32.543 1.00 92.06 170 VAL A O 1
ATOM 1325 N N . TRP A 1 171 ? 7.487 -2.586 -31.192 1.00 89.50 171 TRP A N 1
ATOM 1326 C CA . TRP A 1 171 ? 7.261 -3.418 -30.015 1.00 89.50 171 TRP A CA 1
ATOM 1327 C C . TRP A 1 171 ? 6.492 -2.641 -28.963 1.00 89.50 171 TRP A C 1
ATOM 1329 O O . TRP A 1 171 ? 6.621 -1.421 -28.844 1.00 89.50 171 TRP A O 1
ATOM 1339 N N . ASN A 1 172 ? 5.708 -3.379 -28.189 1.00 85.56 172 ASN A N 1
ATOM 1340 C CA . ASN A 1 172 ? 4.936 -2.859 -27.082 1.00 85.56 172 ASN A CA 1
ATOM 1341 C C . ASN A 1 172 ? 5.306 -3.653 -25.826 1.00 85.56 172 ASN A C 1
ATOM 1343 O O . ASN A 1 172 ? 5.072 -4.860 -25.760 1.00 85.56 172 ASN A O 1
ATOM 1347 N N . PHE A 1 173 ? 5.916 -2.973 -24.863 1.00 75.56 173 PHE A N 1
ATOM 1348 C CA . PHE A 1 173 ? 6.211 -3.509 -23.548 1.00 75.56 173 PHE A CA 1
ATOM 1349 C C . PHE A 1 173 ? 5.039 -3.158 -22.638 1.00 75.56 173 PHE A C 1
ATOM 1351 O O . PHE A 1 173 ? 4.856 -2.002 -22.250 1.00 75.56 173 PHE A O 1
ATOM 1358 N N . ARG A 1 174 ? 4.235 -4.172 -22.317 1.00 67.56 174 ARG A N 1
ATOM 1359 C CA . ARG A 1 174 ? 3.206 -4.071 -21.284 1.00 67.56 174 ARG A CA 1
ATOM 1360 C C . ARG A 1 174 ? 3.776 -4.597 -19.978 1.00 67.56 174 ARG A C 1
ATOM 1362 O O . ARG A 1 174 ? 4.322 -5.700 -19.948 1.00 67.56 174 ARG A O 1
ATOM 1369 N N . SER A 1 175 ? 3.593 -3.852 -18.894 1.00 58.34 175 SER A N 1
ATOM 1370 C CA . SER A 1 175 ? 3.869 -4.347 -17.543 1.00 58.34 175 SER A CA 1
ATOM 1371 C C . SER A 1 175 ? 2.725 -5.262 -17.083 1.00 58.34 175 SER A C 1
ATOM 1373 O O . SER A 1 175 ? 2.031 -4.997 -16.112 1.00 58.34 175 SER A O 1
ATOM 1375 N N . SER A 1 176 ? 2.464 -6.344 -17.822 1.00 56.59 176 SER A N 1
ATOM 1376 C CA . SER A 1 176 ? 1.314 -7.231 -17.587 1.00 56.59 176 SER A CA 1
ATOM 1377 C C . SER A 1 176 ? 1.592 -8.321 -16.542 1.00 56.59 176 SER A C 1
ATOM 1379 O O . SER A 1 176 ? 0.949 -9.368 -16.550 1.00 56.59 176 SER A O 1
ATOM 1381 N N . ARG A 1 177 ? 2.611 -8.146 -15.695 1.00 62.09 177 ARG A N 1
ATOM 1382 C CA . ARG A 1 177 ? 3.023 -9.134 -14.686 1.00 62.09 177 ARG A CA 1
ATOM 1383 C C . ARG A 1 177 ? 3.186 -8.482 -13.322 1.00 62.09 177 ARG A C 1
ATOM 1385 O O . ARG A 1 177 ? 4.226 -8.615 -12.677 1.00 62.09 177 ARG A O 1
ATOM 1392 N N . ILE A 1 178 ? 2.150 -7.774 -12.880 1.00 71.88 178 ILE A N 1
ATOM 1393 C CA . ILE A 1 178 ? 2.060 -7.353 -11.484 1.00 71.88 178 ILE A CA 1
ATOM 1394 C C . ILE A 1 178 ? 1.920 -8.630 -10.653 1.00 71.88 178 ILE A C 1
ATOM 1396 O O . ILE A 1 178 ? 0.877 -9.270 -10.634 1.00 71.88 178 ILE A O 1
ATOM 1400 N N . ARG A 1 179 ? 3.013 -9.041 -10.012 1.00 74.19 179 ARG A N 1
ATOM 1401 C CA . ARG A 1 179 ? 3.068 -10.257 -9.189 1.00 74.19 179 ARG A CA 1
ATOM 1402 C C . ARG A 1 179 ? 2.604 -9.990 -7.758 1.00 74.19 179 ARG A C 1
ATOM 1404 O O . ARG A 1 179 ? 1.927 -10.825 -7.164 1.00 74.19 179 ARG A O 1
ATOM 1411 N N . THR A 1 180 ? 2.961 -8.819 -7.235 1.00 83.56 180 THR A N 1
ATOM 1412 C CA . THR A 1 180 ? 2.812 -8.417 -5.832 1.00 83.56 180 THR A CA 1
ATOM 1413 C C . THR A 1 180 ? 2.353 -6.962 -5.721 1.00 83.56 180 THR A C 1
ATOM 1415 O O . THR A 1 180 ? 2.353 -6.226 -6.708 1.00 83.56 180 THR A O 1
ATOM 1418 N N . GLY A 1 181 ? 1.975 -6.560 -4.513 1.00 84.88 181 GLY A N 1
ATOM 1419 C CA . GLY A 1 181 ? 1.624 -5.198 -4.136 1.00 84.88 181 GLY A CA 1
ATOM 1420 C C . GLY A 1 181 ? 0.921 -5.173 -2.781 1.00 84.88 181 GLY A C 1
ATOM 1421 O O . GLY A 1 181 ? 0.446 -6.200 -2.298 1.00 84.88 181 GLY A O 1
ATOM 1422 N N . ILE A 1 182 ? 0.872 -3.996 -2.171 1.00 84.81 182 ILE A N 1
ATOM 1423 C CA . ILE A 1 182 ? 0.304 -3.804 -0.836 1.00 84.81 182 ILE A CA 1
ATOM 1424 C C . ILE A 1 182 ? -1.077 -3.176 -0.986 1.00 84.81 182 ILE A C 1
ATOM 1426 O O . ILE A 1 182 ? -1.236 -2.165 -1.672 1.00 84.81 182 ILE A O 1
ATOM 1430 N N . VAL A 1 183 ? -2.069 -3.775 -0.338 1.00 81.19 183 VAL A N 1
ATOM 1431 C CA . VAL A 1 183 ? -3.425 -3.242 -0.219 1.00 81.19 183 VAL A CA 1
ATOM 1432 C C . VAL A 1 183 ? -3.607 -2.759 1.216 1.00 81.19 183 VAL A C 1
ATOM 1434 O O . VAL A 1 183 ? -3.480 -3.549 2.146 1.00 81.19 183 VAL A O 1
ATOM 1437 N N . ALA A 1 184 ? -3.860 -1.463 1.405 1.00 75.44 184 ALA A N 1
ATOM 1438 C CA . ALA A 1 184 ? -3.953 -0.850 2.729 1.00 75.44 184 ALA A CA 1
ATOM 1439 C C . ALA A 1 184 ? -4.867 0.386 2.734 1.00 75.44 184 ALA A C 1
ATOM 1441 O O . ALA A 1 184 ? -5.280 0.883 1.685 1.00 75.44 184 ALA A O 1
ATOM 1442 N N . GLY A 1 185 ? -5.161 0.894 3.932 1.00 64.25 185 GLY A N 1
ATOM 1443 C CA . GLY A 1 185 ? -5.832 2.180 4.162 1.00 64.25 185 GLY A CA 1
ATOM 1444 C C . GLY A 1 185 ? -7.361 2.130 4.193 1.00 64.25 185 GLY A C 1
ATOM 1445 O O . GLY A 1 185 ? -7.979 2.960 4.852 1.00 64.25 185 GLY A O 1
ATOM 1446 N N . ALA A 1 186 ? -7.988 1.149 3.542 1.00 64.06 186 ALA A N 1
ATOM 1447 C CA . ALA A 1 186 ? -9.426 0.913 3.649 1.00 64.06 186 ALA A CA 1
ATOM 1448 C C . ALA A 1 186 ? -9.774 -0.566 3.416 1.00 64.06 186 ALA A C 1
ATOM 1450 O O . ALA A 1 186 ? -9.056 -1.252 2.682 1.00 64.06 186 ALA A O 1
ATOM 1451 N N . PRO A 1 187 ? -10.897 -1.065 3.970 1.00 61.78 187 PRO A N 1
ATOM 1452 C CA . PRO A 1 187 ? -11.401 -2.390 3.635 1.00 61.78 187 PRO A CA 1
ATOM 1453 C C . PRO A 1 187 ? -11.674 -2.503 2.132 1.00 61.78 187 PRO A C 1
ATOM 1455 O O . PRO A 1 187 ? -12.509 -1.778 1.585 1.00 61.78 187 PRO A O 1
ATOM 1458 N N . VAL A 1 188 ? -10.997 -3.434 1.459 1.00 59.91 188 VAL A N 1
ATOM 1459 C CA . VAL A 1 188 ? -11.223 -3.693 0.034 1.00 59.91 188 VAL A CA 1
ATOM 1460 C C . VAL A 1 188 ? -12.256 -4.814 -0.130 1.00 59.91 188 VAL A C 1
ATOM 1462 O O . VAL A 1 188 ? -12.128 -5.876 0.478 1.00 59.91 188 VAL A O 1
ATOM 1465 N N . PRO A 1 189 ? -13.304 -4.621 -0.947 1.00 61.47 189 PRO A N 1
ATOM 1466 C CA . PRO A 1 189 ? -14.244 -5.683 -1.273 1.00 61.47 189 PRO A CA 1
ATOM 1467 C C . PRO A 1 189 ? -13.551 -6.929 -1.837 1.00 61.47 189 PRO A C 1
ATOM 1469 O O . PRO A 1 189 ? -12.740 -6.831 -2.759 1.00 61.47 189 PRO A O 1
ATOM 1472 N N . ARG A 1 190 ? -13.955 -8.114 -1.362 1.00 66.56 190 ARG A N 1
ATOM 1473 C CA . ARG A 1 190 ? -13.417 -9.411 -1.813 1.00 66.56 190 ARG A CA 1
ATOM 1474 C C . ARG A 1 190 ? -13.374 -9.547 -3.337 1.00 66.56 190 ARG A C 1
ATOM 1476 O O . ARG A 1 190 ? -12.376 -10.007 -3.876 1.00 66.56 190 ARG A O 1
ATOM 1483 N N . TYR A 1 191 ? -14.427 -9.107 -4.031 1.00 63.97 191 TYR A N 1
ATOM 1484 C CA . TYR A 1 191 ? -14.504 -9.215 -5.490 1.00 63.97 191 TYR A CA 1
ATOM 1485 C C . TYR A 1 191 ? -13.394 -8.422 -6.204 1.00 63.97 191 TYR A C 1
ATOM 1487 O O . TYR A 1 191 ? -12.903 -8.870 -7.237 1.00 63.97 191 TYR A O 1
ATOM 1495 N N . LEU A 1 192 ? -12.972 -7.270 -5.660 1.00 63.03 192 LEU A N 1
ATOM 1496 C CA . LEU A 1 192 ? -11.874 -6.482 -6.227 1.00 63.03 192 LEU A CA 1
ATOM 1497 C C . LEU A 1 192 ? -10.541 -7.188 -6.014 1.00 63.03 192 LEU A C 1
ATOM 1499 O O . LEU A 1 192 ? -9.762 -7.294 -6.955 1.00 63.03 192 LEU A O 1
ATOM 1503 N N . MET A 1 193 ? -10.307 -7.738 -4.821 1.00 71.12 193 MET A N 1
ATOM 1504 C CA . MET A 1 193 ? -9.107 -8.535 -4.560 1.00 71.12 193 MET A CA 1
ATOM 1505 C C . MET A 1 193 ? -9.050 -9.781 -5.466 1.00 71.12 193 MET A C 1
ATOM 1507 O O . MET A 1 193 ? -8.009 -10.093 -6.041 1.00 71.12 193 MET A O 1
ATOM 1511 N N . GLU A 1 194 ? -10.179 -10.466 -5.681 1.00 71.25 194 GLU A N 1
ATOM 1512 C CA . GLU A 1 194 ? -10.272 -11.584 -6.631 1.00 71.25 194 GLU A CA 1
ATOM 1513 C C . GLU A 1 194 ? -9.998 -11.141 -8.077 1.00 71.25 194 GLU A C 1
ATOM 1515 O O . GLU A 1 194 ? -9.333 -11.862 -8.826 1.00 71.25 194 GLU A O 1
ATOM 1520 N N . LEU A 1 195 ? -10.468 -9.953 -8.473 1.00 69.25 195 LEU A N 1
ATOM 1521 C CA . LEU A 1 195 ? -10.191 -9.376 -9.787 1.00 69.25 195 LEU A CA 1
ATOM 1522 C C . LEU A 1 195 ? -8.700 -9.060 -9.950 1.00 69.25 195 LEU A C 1
ATOM 1524 O O . LEU A 1 195 ? -8.139 -9.377 -10.995 1.00 69.25 195 LEU A O 1
ATOM 1528 N N . MET A 1 196 ? -8.039 -8.520 -8.923 1.00 75.44 196 MET A N 1
ATOM 1529 C CA . MET A 1 196 ? -6.589 -8.278 -8.927 1.00 75.44 196 MET A CA 1
ATOM 1530 C C . MET A 1 196 ? -5.810 -9.581 -9.142 1.00 75.44 196 MET A C 1
ATOM 1532 O O . MET A 1 196 ? -4.918 -9.643 -9.988 1.00 75.44 196 MET A O 1
ATOM 1536 N N . VAL A 1 197 ? -6.200 -10.662 -8.463 1.00 78.25 197 VAL A N 1
ATOM 1537 C CA . VAL A 1 197 ? -5.572 -11.979 -8.650 1.00 78.25 197 VAL A CA 1
ATOM 1538 C C . VAL A 1 197 ? -5.822 -12.526 -10.060 1.00 78.25 197 VAL A C 1
ATOM 1540 O O . VAL A 1 197 ? -4.889 -12.992 -10.715 1.00 78.25 197 VAL A O 1
ATOM 1543 N N . ARG A 1 198 ? -7.074 -12.492 -10.540 1.00 77.00 198 ARG A N 1
ATOM 1544 C CA . ARG A 1 198 ? -7.479 -13.131 -11.807 1.00 77.00 198 ARG A CA 1
ATOM 1545 C C . ARG A 1 198 ? -7.082 -12.340 -13.053 1.00 77.00 198 ARG A C 1
ATOM 1547 O O . ARG A 1 198 ? -6.761 -12.956 -14.063 1.00 77.00 198 ARG A O 1
ATOM 1554 N N . ARG A 1 199 ? -7.142 -11.005 -13.005 1.00 73.06 199 ARG A N 1
ATOM 1555 C CA . ARG A 1 199 ? -6.883 -10.117 -14.153 1.00 73.06 199 ARG A CA 1
ATOM 1556 C C . ARG A 1 199 ? -5.448 -9.612 -14.195 1.00 73.06 199 ARG A C 1
ATOM 1558 O O . ARG A 1 199 ? -4.875 -9.589 -15.274 1.00 73.06 199 ARG A O 1
ATOM 1565 N N . LEU A 1 200 ? -4.870 -9.239 -13.049 1.00 72.56 200 LEU A N 1
ATOM 1566 C CA . LEU A 1 200 ? -3.518 -8.661 -12.999 1.00 72.56 200 LEU A CA 1
ATOM 1567 C C . LEU A 1 200 ? -2.428 -9.708 -12.735 1.00 72.56 200 LEU A C 1
ATOM 1569 O O . LEU A 1 200 ? -1.246 -9.407 -12.872 1.00 72.56 200 LEU A O 1
ATOM 1573 N N . GLY A 1 201 ? -2.806 -10.936 -12.355 1.00 76.06 201 GLY A N 1
ATOM 1574 C CA . GLY A 1 201 ? -1.852 -11.975 -11.957 1.00 76.06 201 GLY A CA 1
ATOM 1575 C C . GLY A 1 201 ? -1.208 -11.717 -10.592 1.00 76.06 201 GLY A C 1
ATOM 1576 O O . GLY A 1 201 ? -0.242 -12.394 -10.236 1.00 76.06 201 GLY A O 1
ATOM 1577 N N . MET A 1 202 ? -1.761 -10.776 -9.818 1.00 84.00 202 MET A N 1
ATOM 1578 C CA . MET A 1 202 ? -1.226 -10.299 -8.545 1.00 84.00 202 MET A CA 1
ATOM 1579 C C . MET A 1 202 ? -1.537 -11.294 -7.424 1.00 84.00 202 MET A C 1
ATOM 1581 O O . MET A 1 202 ? -2.380 -11.064 -6.563 1.00 84.00 202 MET A O 1
ATOM 1585 N N . ARG A 1 203 ? -0.894 -12.463 -7.483 1.00 80.44 203 ARG A N 1
ATOM 1586 C CA . ARG A 1 203 ? -1.095 -13.586 -6.552 1.00 80.44 203 ARG A CA 1
ATOM 1587 C C . ARG A 1 203 ? -0.394 -13.398 -5.216 1.00 80.44 203 ARG A C 1
ATOM 1589 O O . ARG A 1 203 ? -0.746 -14.081 -4.262 1.00 80.44 203 ARG A O 1
ATOM 1596 N N . GLU A 1 204 ? 0.560 -12.483 -5.139 1.00 85.50 204 GLU A N 1
ATOM 1597 C CA . GLU A 1 204 ? 1.373 -12.220 -3.954 1.00 85.50 204 GLU A CA 1
ATOM 1598 C C . GLU A 1 204 ? 1.087 -10.827 -3.387 1.00 85.50 204 GLU A C 1
ATOM 1600 O O . GLU A 1 204 ? 2.000 -10.083 -3.034 1.00 85.50 204 GLU A O 1
ATOM 1605 N N . PHE A 1 205 ? -0.183 -10.422 -3.365 1.00 86.88 205 PHE A N 1
ATOM 1606 C CA . PHE A 1 205 ? -0.558 -9.207 -2.651 1.00 86.88 205 PHE A CA 1
ATOM 1607 C C . PHE A 1 205 ? -0.548 -9.441 -1.140 1.00 86.88 205 PHE A C 1
ATOM 1609 O O . PHE A 1 205 ? -0.836 -10.556 -0.686 1.00 86.88 205 PHE A O 1
ATOM 1616 N N . THR A 1 206 ? -0.270 -8.375 -0.396 1.00 89.38 206 THR A N 1
ATOM 1617 C CA . THR A 1 206 ? -0.426 -8.320 1.058 1.00 89.38 206 THR A CA 1
ATOM 1618 C C . THR A 1 206 ? -1.585 -7.399 1.429 1.00 89.38 206 THR A C 1
ATOM 1620 O O . THR A 1 206 ? -1.882 -6.438 0.713 1.00 89.38 206 THR A O 1
ATOM 1623 N N . SER A 1 207 ? -2.263 -7.713 2.531 1.00 86.31 207 SER A N 1
ATOM 1624 C CA . SER A 1 207 ? -3.318 -6.876 3.116 1.00 86.31 207 SER A CA 1
ATOM 1625 C C . SER A 1 207 ? -2.776 -6.306 4.414 1.00 86.31 207 SER A C 1
ATOM 1627 O O . SER A 1 207 ? -2.470 -7.070 5.324 1.00 86.31 207 SER A O 1
ATOM 1629 N N . SER A 1 208 ? -2.605 -4.991 4.479 1.00 89.81 208 SER A N 1
ATOM 1630 C CA . SER A 1 208 ? -2.007 -4.315 5.626 1.00 89.81 208 SER A CA 1
ATOM 1631 C C . SER A 1 208 ? -3.018 -3.398 6.301 1.00 89.81 208 SER A C 1
ATOM 1633 O O . SER A 1 208 ? -3.762 -2.661 5.646 1.00 89.81 208 SER A O 1
ATOM 1635 N N . TYR A 1 209 ? -3.025 -3.439 7.629 1.00 92.56 209 TYR A N 1
ATOM 1636 C CA . TYR A 1 209 ? -3.743 -2.492 8.463 1.00 92.56 209 TYR A CA 1
ATOM 1637 C C . TYR A 1 209 ? -2.773 -1.742 9.358 1.00 92.56 209 TYR A C 1
ATOM 1639 O O . TYR A 1 209 ? -1.868 -2.312 9.968 1.00 92.56 209 TYR A O 1
ATOM 1647 N N . GLY A 1 210 ? -3.031 -0.454 9.489 1.00 90.75 210 GLY A N 1
ATOM 1648 C CA . GLY A 1 210 ? -2.446 0.391 10.501 1.00 90.75 210 GLY A CA 1
ATOM 1649 C C . GLY A 1 210 ? -3.023 1.788 10.390 1.00 90.75 210 GLY A C 1
ATOM 1650 O O . GLY A 1 210 ? -3.954 2.049 9.625 1.00 90.75 210 GLY A O 1
ATOM 1651 N N . LEU A 1 211 ? -2.459 2.672 11.190 1.00 89.56 211 LEU A N 1
ATOM 1652 C CA . LEU A 1 211 ? -2.891 4.041 11.362 1.00 89.56 211 LEU A CA 1
ATOM 1653 C C . LEU A 1 211 ? -1.658 4.909 11.585 1.00 89.56 211 LEU A C 1
ATOM 1655 O O . LEU A 1 211 ? -0.605 4.413 11.999 1.00 89.56 211 LEU A O 1
ATOM 1659 N N . THR A 1 212 ? -1.778 6.197 11.286 1.00 87.75 212 THR A N 1
ATOM 1660 C CA . THR A 1 212 ? -0.679 7.164 11.412 1.00 87.75 212 THR A CA 1
ATOM 1661 C C . THR A 1 212 ? -0.102 7.156 12.827 1.00 87.75 212 THR A C 1
ATOM 1663 O O . THR A 1 212 ? 1.111 7.174 13.014 1.00 87.75 212 THR A O 1
ATOM 1666 N N . GLU A 1 213 ? -0.977 7.032 13.819 1.00 92.75 213 GLU A N 1
ATOM 1667 C CA . GLU A 1 213 ? -0.693 7.017 15.249 1.00 92.75 213 GLU A CA 1
ATOM 1668 C C . GLU A 1 213 ? 0.118 5.790 15.701 1.00 92.75 213 GLU A C 1
ATOM 1670 O O . GLU A 1 213 ? 0.628 5.772 16.821 1.00 92.75 213 GLU A O 1
ATOM 1675 N N . ALA A 1 214 ? 0.250 4.773 14.846 1.00 92.69 214 ALA A N 1
ATOM 1676 C CA . ALA A 1 214 ? 1.002 3.548 15.104 1.00 92.69 214 ALA A CA 1
ATOM 1677 C C . ALA A 1 214 ? 1.987 3.197 13.968 1.00 92.69 214 ALA A C 1
ATOM 1679 O O . ALA A 1 214 ? 2.324 2.031 13.781 1.00 92.69 214 ALA A O 1
ATOM 1680 N N . SER A 1 215 ? 2.429 4.208 13.210 1.00 86.88 215 SER A N 1
ATOM 1681 C CA . SER A 1 215 ? 3.559 4.192 12.268 1.00 86.88 215 SER A CA 1
ATOM 1682 C C . SER A 1 215 ? 3.716 2.953 11.365 1.00 86.88 215 SER A C 1
ATOM 1684 O O . SER A 1 215 ? 4.455 2.020 11.672 1.00 86.88 215 SER A O 1
ATOM 1686 N N . PRO A 1 216 ? 3.307 3.048 10.095 1.00 83.69 216 PRO A N 1
ATOM 1687 C CA . PRO A 1 216 ? 1.939 3.104 9.583 1.00 83.69 216 PRO A CA 1
ATOM 1688 C C . PRO A 1 216 ? 1.271 1.716 9.467 1.00 83.69 216 PRO A C 1
ATOM 1690 O O . PRO A 1 216 ? 0.149 1.618 8.977 1.00 83.69 216 PRO A O 1
ATOM 1693 N N . THR A 1 217 ? 1.956 0.625 9.827 1.00 91.50 217 THR A N 1
ATOM 1694 C CA . THR A 1 217 ? 1.468 -0.754 9.656 1.00 91.50 217 THR A CA 1
ATOM 1695 C C . THR A 1 217 ? 1.598 -1.525 10.959 1.00 91.50 217 THR A C 1
ATOM 1697 O O . THR A 1 217 ? 2.690 -1.689 11.492 1.00 91.50 217 THR A O 1
ATOM 1700 N N . CYS A 1 218 ? 0.469 -2.026 11.444 1.00 93.75 218 CYS A N 1
ATOM 1701 C CA . CYS A 1 218 ? 0.347 -2.769 12.693 1.00 93.75 218 CYS A CA 1
ATOM 1702 C C . CYS A 1 218 ? 0.092 -4.256 12.456 1.00 93.75 218 CYS A C 1
ATOM 1704 O O . CYS A 1 218 ? 0.589 -5.086 13.209 1.00 93.75 218 CYS A O 1
ATOM 1706 N N . PHE A 1 219 ? -0.672 -4.582 11.415 1.00 95.88 219 PHE A N 1
ATOM 1707 C CA . PHE A 1 219 ? -0.996 -5.945 11.013 1.00 95.88 219 PHE A CA 1
ATOM 1708 C C . PHE A 1 219 ? -0.724 -6.114 9.525 1.00 95.88 219 PHE A C 1
ATOM 1710 O O . PHE A 1 219 ? -0.950 -5.183 8.746 1.00 95.88 219 PHE A O 1
ATOM 1717 N N . ASN A 1 220 ? -0.245 -7.290 9.132 1.00 95.38 220 ASN A N 1
ATOM 1718 C CA . ASN A 1 220 ? -0.022 -7.600 7.730 1.00 95.38 220 ASN A CA 1
ATOM 1719 C C . ASN A 1 220 ? -0.336 -9.063 7.427 1.00 95.38 220 ASN A C 1
ATOM 1721 O O . ASN A 1 220 ? 0.123 -9.964 8.126 1.00 95.38 220 ASN A O 1
ATOM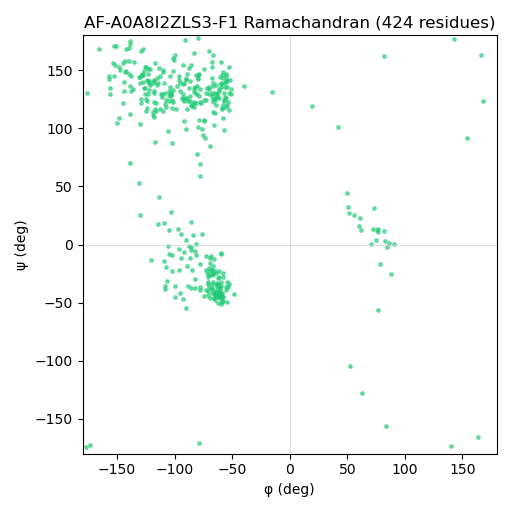 1725 N N . ALA A 1 221 ? -1.098 -9.292 6.359 1.00 93.19 221 ALA A N 1
ATOM 1726 C CA . ALA A 1 221 ? -1.278 -10.609 5.768 1.00 93.19 221 ALA A CA 1
ATOM 1727 C C . ALA A 1 221 ? -0.184 -10.813 4.716 1.00 93.19 221 ALA A C 1
ATOM 1729 O O . ALA A 1 221 ? -0.113 -10.065 3.734 1.00 93.19 221 ALA A O 1
ATOM 1730 N N . PHE A 1 222 ? 0.688 -11.787 4.936 1.00 92.06 222 PHE A N 1
ATOM 1731 C CA . PHE A 1 222 ? 1.879 -12.046 4.138 1.00 92.06 222 PHE A CA 1
ATOM 1732 C C . PHE A 1 222 ? 1.571 -12.870 2.887 1.00 92.06 222 PHE A C 1
ATOM 1734 O O . PHE A 1 222 ? 0.496 -13.436 2.715 1.00 92.06 222 PHE A O 1
ATOM 1741 N N . THR A 1 223 ? 2.507 -12.899 1.942 1.00 90.50 223 THR A N 1
ATOM 1742 C CA . THR A 1 223 ? 2.299 -13.510 0.619 1.00 90.50 223 THR A CA 1
ATOM 1743 C C . THR A 1 223 ? 2.114 -15.028 0.660 1.00 90.50 223 THR A C 1
ATOM 1745 O O . THR A 1 223 ? 1.516 -15.598 -0.254 1.00 90.50 223 THR A O 1
ATOM 1748 N N . ASP A 1 224 ? 2.637 -15.658 1.704 1.00 90.75 224 ASP A N 1
ATOM 1749 C CA . ASP A 1 224 ? 2.562 -17.080 2.030 1.00 90.75 224 ASP A CA 1
ATOM 1750 C C . ASP A 1 224 ? 1.303 -17.457 2.825 1.00 90.75 224 ASP A C 1
ATOM 1752 O O . ASP A 1 224 ? 0.953 -18.637 2.875 1.00 90.75 224 ASP A O 1
ATOM 1756 N N . ASP A 1 225 ? 0.554 -16.478 3.343 1.00 90.62 225 ASP A N 1
ATOM 1757 C CA . ASP A 1 225 ? -0.754 -16.733 3.933 1.00 90.62 225 ASP A CA 1
ATOM 1758 C C . ASP A 1 225 ? -1.717 -17.335 2.903 1.00 90.62 225 ASP A C 1
ATOM 1760 O O . ASP A 1 225 ? -1.776 -16.941 1.720 1.00 90.62 225 ASP A O 1
ATOM 1764 N N . ALA A 1 226 ? -2.562 -18.247 3.390 1.00 89.50 226 ALA A N 1
ATOM 1765 C CA . ALA A 1 226 ? -3.657 -18.797 2.611 1.00 89.50 226 ALA A CA 1
ATOM 1766 C C . ALA A 1 226 ? -4.488 -17.660 2.000 1.00 89.50 226 ALA A C 1
ATOM 1768 O O . ALA A 1 226 ? -4.870 -16.705 2.681 1.00 89.50 226 ALA A O 1
ATOM 1769 N N . LEU A 1 227 ? -4.817 -17.779 0.709 1.00 83.31 227 LEU A N 1
ATOM 1770 C CA . LEU A 1 227 ? -5.532 -16.726 -0.019 1.00 83.31 227 LEU A CA 1
ATOM 1771 C C . LEU A 1 227 ? -6.825 -16.309 0.700 1.00 83.31 227 LEU A C 1
ATOM 1773 O O . LEU A 1 227 ? -7.145 -15.128 0.743 1.00 83.31 227 LEU A O 1
ATOM 1777 N N . GLY A 1 228 ? -7.537 -17.259 1.316 1.00 83.00 228 GLY A N 1
ATOM 1778 C CA . GLY A 1 228 ? -8.715 -16.968 2.135 1.00 83.00 228 GLY A CA 1
ATOM 1779 C C . GLY A 1 228 ? -8.436 -15.950 3.245 1.00 83.00 228 GLY A C 1
ATOM 1780 O O . GLY A 1 228 ? -9.155 -14.959 3.323 1.00 83.00 228 GLY A O 1
ATOM 1781 N N . LYS A 1 229 ? -7.364 -16.140 4.027 1.00 89.00 229 LYS A N 1
ATOM 1782 C CA . LYS A 1 229 ? -6.975 -15.235 5.121 1.00 89.00 229 LYS A CA 1
ATOM 1783 C C . LYS A 1 229 ? -6.601 -13.851 4.593 1.00 89.00 229 LYS A C 1
ATOM 1785 O O . LYS A 1 229 ? -7.094 -12.857 5.118 1.00 89.00 229 LYS A O 1
ATOM 1790 N N . ARG A 1 230 ? -5.842 -13.764 3.495 1.00 86.31 230 ARG A N 1
ATOM 1791 C CA . ARG A 1 230 ? -5.522 -12.478 2.839 1.00 86.31 230 ARG A CA 1
ATOM 1792 C C . ARG A 1 230 ? -6.745 -11.721 2.322 1.00 86.31 230 ARG A C 1
ATOM 1794 O O . ARG A 1 230 ? -6.707 -10.500 2.221 1.00 86.31 230 ARG A O 1
ATOM 1801 N N . LEU A 1 231 ? -7.812 -12.440 1.971 1.00 78.62 231 LEU A N 1
ATOM 1802 C CA . LEU A 1 231 ? -9.056 -11.859 1.465 1.00 78.62 231 LEU A CA 1
ATOM 1803 C C . LEU A 1 231 ? -10.019 -11.403 2.567 1.00 78.62 231 LEU A C 1
ATOM 1805 O O . LEU A 1 231 ? -10.933 -10.628 2.282 1.00 78.62 231 LEU A O 1
ATOM 1809 N N . THR A 1 232 ? -9.895 -11.932 3.785 1.00 81.19 232 THR A N 1
ATOM 1810 C CA . THR A 1 232 ? -10.885 -11.715 4.855 1.00 81.19 232 THR A CA 1
ATOM 1811 C C . THR A 1 232 ? -10.320 -11.061 6.104 1.00 81.19 232 THR A C 1
ATOM 1813 O O . THR A 1 232 ? -11.100 -10.623 6.940 1.00 81.19 232 THR A O 1
ATOM 1816 N N . THR A 1 233 ? -8.999 -10.991 6.233 1.00 90.56 233 THR A N 1
ATOM 1817 C CA . THR A 1 233 ? -8.304 -10.486 7.419 1.00 90.56 233 THR A CA 1
ATOM 1818 C C . THR A 1 233 ? -7.299 -9.405 7.023 1.00 90.56 233 THR A C 1
ATOM 1820 O O . THR A 1 233 ? -6.988 -9.211 5.843 1.00 90.56 233 THR A O 1
ATOM 1823 N N . VAL A 1 234 ? -6.775 -8.706 8.023 1.00 91.81 234 VAL A N 1
ATOM 1824 C CA . VAL A 1 234 ? -5.620 -7.810 7.877 1.00 91.81 234 VAL A CA 1
ATOM 1825 C C . VAL A 1 234 ? -4.315 -8.494 8.294 1.00 91.81 234 VAL A C 1
ATOM 1827 O O . VAL A 1 234 ? -3.291 -7.838 8.445 1.00 91.81 234 VAL A O 1
ATOM 1830 N N . GLY A 1 235 ? -4.352 -9.822 8.453 1.00 94.88 235 GLY A N 1
ATOM 1831 C CA . GLY A 1 235 ? -3.200 -10.636 8.808 1.00 94.88 235 GLY A CA 1
ATOM 1832 C C . GLY A 1 235 ? -2.921 -10.694 10.299 1.00 94.88 235 GLY A C 1
ATOM 1833 O O . GLY A 1 235 ? -3.810 -10.488 11.129 1.00 94.88 235 GLY A O 1
ATOM 1834 N N . THR A 1 236 ? -1.667 -10.979 10.623 1.00 96.75 236 THR A N 1
ATOM 1835 C CA . THR A 1 236 ? -1.172 -11.104 11.994 1.00 96.75 236 THR A CA 1
ATOM 1836 C C . THR A 1 236 ? -0.453 -9.836 12.435 1.00 96.75 236 THR A C 1
ATOM 1838 O O . THR A 1 236 ? -0.069 -8.994 11.620 1.00 96.75 236 THR A O 1
ATOM 1841 N N . LEU A 1 237 ? -0.280 -9.699 13.748 1.00 96.69 237 LEU A N 1
ATOM 1842 C CA . LEU A 1 237 ? 0.429 -8.582 14.362 1.00 96.69 237 LEU A CA 1
ATOM 1843 C C . LEU A 1 237 ? 1.883 -8.514 13.867 1.00 96.69 237 LEU A C 1
ATOM 1845 O O . LEU A 1 237 ? 2.556 -9.538 13.750 1.00 96.69 237 LEU A O 1
ATOM 1849 N N . MET A 1 238 ? 2.371 -7.306 13.592 1.00 95.31 238 MET A N 1
ATOM 1850 C CA . MET A 1 238 ? 3.763 -7.081 13.204 1.00 95.31 238 MET A CA 1
ATOM 1851 C C . MET A 1 238 ? 4.733 -7.364 14.369 1.00 95.31 238 MET A C 1
ATOM 1853 O O . MET A 1 238 ? 4.363 -7.205 15.536 1.00 95.31 238 MET A O 1
ATOM 1857 N N . PRO A 1 239 ? 5.993 -7.749 14.085 1.00 93.00 239 PRO A N 1
ATOM 1858 C CA . PRO A 1 239 ? 6.986 -8.018 15.122 1.00 93.00 239 PRO A CA 1
ATOM 1859 C C . PRO A 1 239 ? 7.184 -6.845 16.088 1.00 93.00 239 PRO A C 1
ATOM 1861 O O . PRO A 1 239 ? 7.123 -5.683 15.695 1.00 93.00 239 PRO A O 1
ATOM 1864 N N . HIS A 1 240 ? 7.481 -7.161 17.350 1.00 93.06 240 HIS A N 1
ATOM 1865 C CA . HIS A 1 240 ? 7.768 -6.189 18.417 1.00 93.06 240 HIS A CA 1
ATOM 1866 C C . HIS A 1 240 ? 6.617 -5.222 18.765 1.00 93.06 240 HIS A C 1
ATOM 1868 O O . HIS A 1 240 ? 6.827 -4.270 19.519 1.00 93.06 240 HIS A O 1
ATOM 1874 N N . ALA A 1 241 ? 5.405 -5.491 18.277 1.00 95.12 241 ALA A N 1
ATOM 1875 C CA . ALA A 1 241 ? 4.177 -4.846 18.715 1.00 95.12 241 ALA A CA 1
ATOM 1876 C C . ALA A 1 241 ? 3.394 -5.755 19.675 1.00 95.12 241 ALA A C 1
ATOM 1878 O O . ALA A 1 241 ? 3.581 -6.971 19.718 1.00 95.12 241 ALA A O 1
ATOM 1879 N N . GLN A 1 242 ? 2.489 -5.153 20.437 1.00 96.69 242 GLN A N 1
ATOM 1880 C CA . GLN A 1 242 ? 1.482 -5.838 21.239 1.00 96.69 242 GLN A CA 1
ATOM 1881 C C . GLN A 1 242 ? 0.101 -5.340 20.822 1.00 96.69 242 GLN A C 1
ATOM 1883 O O . GLN A 1 242 ? -0.066 -4.171 20.467 1.00 96.69 242 GLN A O 1
ATOM 1888 N N . ALA A 1 243 ? -0.894 -6.219 20.883 1.00 97.44 243 ALA A N 1
ATOM 1889 C CA . ALA A 1 243 ? -2.275 -5.864 20.614 1.00 97.44 243 ALA A CA 1
ATOM 1890 C C . ALA A 1 243 ? -3.217 -6.606 21.557 1.00 97.44 243 ALA A C 1
ATOM 1892 O O . ALA A 1 243 ? -2.943 -7.732 21.971 1.00 97.44 243 ALA A O 1
ATOM 1893 N N . LYS A 1 244 ? -4.339 -5.971 21.878 1.00 97.31 244 LYS A N 1
ATOM 1894 C CA . LYS A 1 244 ? -5.445 -6.582 22.618 1.00 97.31 244 LYS A CA 1
ATOM 1895 C C . LYS A 1 244 ? -6.766 -6.059 22.078 1.00 97.31 244 LYS A C 1
ATOM 1897 O O . LYS A 1 244 ? -6.805 -4.980 21.490 1.00 97.31 244 LYS A O 1
ATOM 1902 N N . ILE A 1 245 ? -7.830 -6.816 22.307 1.00 97.56 245 ILE A N 1
ATOM 1903 C CA . ILE A 1 245 ? -9.194 -6.375 22.031 1.00 97.56 245 ILE A CA 1
ATOM 1904 C C . ILE A 1 245 ? -9.893 -6.184 23.369 1.00 97.56 245 ILE A C 1
ATOM 1906 O O . ILE A 1 245 ? -9.825 -7.072 24.222 1.00 97.56 245 ILE A O 1
ATOM 1910 N N . VAL A 1 246 ? -10.525 -5.029 23.563 1.00 95.69 246 VAL A N 1
ATOM 1911 C CA . VAL A 1 246 ? -11.224 -4.693 24.808 1.00 95.69 246 VAL A CA 1
ATOM 1912 C C . VAL A 1 246 ? -12.702 -4.396 24.588 1.00 95.69 246 VAL A C 1
ATOM 1914 O O . VAL A 1 246 ? -13.112 -3.930 23.526 1.00 95.69 246 VAL A O 1
ATOM 1917 N N . ASP A 1 247 ? -13.512 -4.672 25.60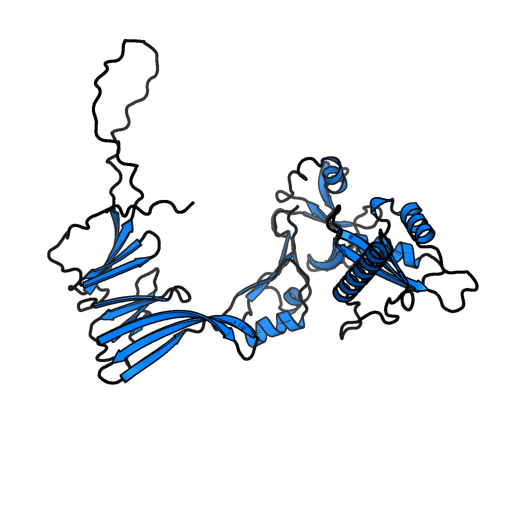2 1.00 92.50 247 ASP A N 1
ATOM 1918 C CA . ASP A 1 247 ? -14.911 -4.266 25.648 1.00 92.50 247 ASP A CA 1
ATOM 1919 C C . ASP A 1 247 ? -15.064 -2.784 26.045 1.00 92.50 247 ASP A C 1
ATOM 1921 O O . ASP A 1 247 ? -14.105 -2.014 26.126 1.00 92.50 247 ASP A O 1
ATOM 1925 N N . ARG A 1 248 ? -16.310 -2.368 26.294 1.00 83.62 248 ARG A N 1
ATOM 1926 C CA . ARG A 1 248 ? -16.660 -0.991 26.680 1.00 83.62 248 ARG A CA 1
ATOM 1927 C C . ARG A 1 248 ? -16.126 -0.576 28.043 1.00 83.62 248 ARG A C 1
ATOM 1929 O O . ARG A 1 248 ? -15.943 0.617 28.268 1.00 83.62 248 ARG A O 1
ATOM 1936 N N . ASP A 1 249 ? -15.899 -1.545 28.920 1.00 86.38 249 ASP A N 1
ATOM 1937 C CA . ASP A 1 249 ? -15.371 -1.326 30.261 1.00 86.38 249 ASP A CA 1
ATOM 1938 C C . ASP A 1 249 ? -13.833 -1.394 30.265 1.00 86.38 249 ASP A C 1
ATOM 1940 O O . ASP A 1 249 ? -13.205 -1.312 31.322 1.00 86.38 249 ASP A O 1
ATOM 1944 N N . GLY A 1 250 ? -13.211 -1.552 29.089 1.00 87.81 250 GLY A N 1
ATOM 1945 C CA . GLY A 1 250 ? -11.766 -1.666 28.925 1.00 87.81 250 GLY A CA 1
ATOM 1946 C C . GLY A 1 250 ? -11.209 -3.039 29.310 1.00 87.81 250 GLY A C 1
ATOM 1947 O O . GLY A 1 250 ? -9.992 -3.181 29.459 1.00 87.81 250 GLY A O 1
ATOM 1948 N N . LYS A 1 251 ? -12.062 -4.058 29.478 1.00 94.25 251 LYS A N 1
ATOM 1949 C CA . LYS A 1 251 ? -11.630 -5.421 29.809 1.00 94.25 251 LYS A CA 1
ATOM 1950 C C . LYS A 1 251 ? -11.303 -6.197 28.546 1.00 94.25 251 LYS A C 1
ATOM 1952 O O . LYS A 1 251 ? -12.001 -6.094 27.544 1.00 94.25 251 LYS A O 1
ATOM 1957 N N . ILE A 1 252 ? -10.244 -7.000 28.609 1.00 96.88 252 ILE A N 1
ATOM 1958 C CA . ILE A 1 252 ? -9.837 -7.858 27.492 1.00 96.88 252 ILE A CA 1
ATOM 1959 C C . ILE A 1 252 ? -10.925 -8.900 27.229 1.00 96.88 252 ILE A C 1
ATOM 1961 O O . ILE A 1 252 ? -11.369 -9.583 28.153 1.00 96.88 252 ILE A O 1
ATOM 1965 N N . VAL A 1 253 ? -11.327 -9.028 25.966 1.00 97.06 253 VAL A N 1
ATOM 1966 C CA . VAL A 1 253 ? -12.335 -10.002 25.526 1.00 97.06 253 VAL A CA 1
ATOM 1967 C C . VAL A 1 253 ? -11.678 -11.311 25.062 1.00 97.06 253 VAL A C 1
ATOM 1969 O O . VAL A 1 253 ? -10.515 -11.298 24.650 1.00 97.06 253 VAL A O 1
ATOM 1972 N N . PRO A 1 254 ? -12.387 -12.456 25.116 1.00 97.25 254 PRO A N 1
ATOM 1973 C CA . PRO A 1 254 ? -11.877 -13.719 24.579 1.00 97.25 254 PRO A CA 1
ATOM 1974 C C . PRO A 1 254 ? -11.738 -13.690 23.047 1.00 97.25 254 PRO A C 1
ATOM 1976 O O . PRO A 1 254 ? -12.353 -12.870 22.365 1.00 97.25 254 PRO A O 1
ATOM 1979 N N . LEU A 1 255 ? -10.964 -14.630 22.494 1.00 96.69 255 LEU A N 1
ATOM 1980 C CA . LEU A 1 255 ? -10.859 -14.825 21.042 1.00 96.69 255 LEU A CA 1
ATOM 1981 C C . LEU A 1 255 ? -12.246 -15.056 20.416 1.00 96.69 255 LEU A C 1
ATOM 1983 O O . LEU A 1 255 ? -13.136 -15.641 21.033 1.00 96.69 255 LEU A O 1
ATOM 1987 N N . GLY A 1 256 ? -12.444 -14.554 19.198 1.00 94.75 256 GLY A N 1
ATOM 1988 C CA . GLY A 1 256 ? -13.732 -14.568 18.502 1.00 94.75 256 GLY A CA 1
ATOM 1989 C C . GLY A 1 256 ? -14.728 -13.490 18.955 1.00 94.75 256 GLY A C 1
ATOM 1990 O O . GLY A 1 256 ? -15.667 -13.190 18.213 1.00 94.75 256 GLY A O 1
ATOM 1991 N N . ALA A 1 257 ? -14.526 -12.859 20.117 1.00 94.62 257 ALA A N 1
ATOM 1992 C CA . ALA A 1 257 ? -15.337 -11.724 20.541 1.00 94.62 257 ALA A CA 1
ATOM 1993 C C . ALA A 1 257 ? -14.859 -10.420 19.887 1.00 94.62 257 ALA A C 1
ATOM 1995 O O . ALA A 1 257 ? -13.671 -10.210 19.637 1.00 94.62 257 ALA A O 1
ATOM 1996 N N . ARG A 1 258 ? -15.817 -9.536 19.601 1.00 92.69 258 ARG A N 1
ATOM 1997 C CA . ARG A 1 258 ? -15.549 -8.215 19.028 1.00 92.69 258 ARG A CA 1
ATOM 1998 C C . ARG A 1 258 ? -15.326 -7.188 20.124 1.00 92.69 258 ARG A C 1
ATOM 2000 O O . ARG A 1 258 ? -15.976 -7.240 21.166 1.00 92.69 258 ARG A O 1
ATOM 2007 N N . GLY A 1 259 ? -14.466 -6.224 19.840 1.00 94.12 259 GLY A N 1
ATOM 2008 C CA . GLY A 1 259 ? -14.200 -5.100 20.725 1.00 94.12 259 GLY A CA 1
ATOM 2009 C C . GLY A 1 259 ? -13.293 -4.069 20.069 1.00 94.12 259 GLY A C 1
ATOM 2010 O O . GLY A 1 259 ? -12.985 -4.169 18.880 1.00 94.12 259 GLY A O 1
ATOM 2011 N N . GLU A 1 260 ? -12.858 -3.085 20.846 1.00 95.44 260 GLU A N 1
ATOM 2012 C CA . GLU A 1 260 ? -11.893 -2.090 20.392 1.00 95.44 260 GLU A CA 1
ATOM 2013 C C . GLU A 1 260 ? -10.501 -2.704 20.280 1.00 95.44 260 GLU A C 1
ATOM 2015 O O . GLU A 1 260 ? -10.010 -3.312 21.232 1.00 95.44 260 GLU A O 1
ATOM 2020 N N . LEU A 1 261 ? -9.843 -2.498 19.141 1.00 96.94 261 LEU A N 1
ATOM 2021 C CA . LEU A 1 261 ? -8.434 -2.826 18.984 1.00 96.94 261 LEU A CA 1
ATOM 2022 C C . LEU A 1 261 ? -7.567 -1.795 19.720 1.00 96.94 261 LEU A C 1
ATOM 2024 O O . LEU A 1 261 ? -7.621 -0.596 19.435 1.00 96.94 261 LEU A O 1
ATOM 2028 N N . CYS A 1 262 ? -6.713 -2.269 20.621 1.00 97.38 262 CYS A N 1
ATOM 2029 C CA . CYS A 1 262 ? -5.693 -1.465 21.283 1.00 97.38 262 CYS A CA 1
ATOM 2030 C C . CYS A 1 262 ? -4.299 -1.934 20.867 1.00 97.38 262 CYS A C 1
ATOM 2032 O O . CYS A 1 262 ? -4.036 -3.137 20.826 1.00 97.38 262 CYS A O 1
ATOM 2034 N N . MET A 1 263 ? -3.395 -0.985 20.632 1.00 97.69 263 MET A N 1
ATOM 2035 C CA . MET A 1 263 ? -2.023 -1.237 20.189 1.00 97.69 263 MET A CA 1
ATOM 2036 C C . MET A 1 263 ? -1.008 -0.747 21.216 1.00 97.69 263 MET A C 1
ATOM 2038 O O . MET A 1 263 ? -1.163 0.334 21.772 1.00 97.69 263 MET A O 1
ATOM 2042 N N . ALA A 1 264 ? 0.066 -1.497 21.420 1.00 97.19 264 ALA A N 1
ATOM 2043 C CA . ALA A 1 264 ? 1.235 -1.063 22.174 1.00 97.19 264 ALA A CA 1
ATOM 2044 C C . ALA A 1 264 ? 2.525 -1.440 21.432 1.00 97.19 264 ALA A C 1
ATOM 2046 O O . ALA A 1 264 ? 2.535 -2.340 20.589 1.00 97.19 264 ALA A O 1
ATOM 2047 N N . GLY A 1 265 ? 3.616 -0.731 21.715 1.00 94.50 265 GLY A N 1
ATOM 2048 C CA . GLY A 1 265 ? 4.926 -1.010 21.126 1.00 94.50 265 GLY A CA 1
ATOM 2049 C C . GLY A 1 265 ? 5.709 0.243 20.749 1.00 94.50 265 GLY A C 1
ATOM 2050 O O . GLY A 1 265 ? 5.316 1.368 21.056 1.00 94.50 265 GLY A O 1
ATOM 2051 N N . TYR A 1 266 ? 6.840 0.027 20.082 1.00 93.62 266 TYR A N 1
ATOM 2052 C CA . TYR A 1 266 ? 7.774 1.082 19.677 1.00 93.62 266 TYR A CA 1
ATOM 2053 C C . TYR A 1 266 ? 7.199 2.023 18.605 1.00 93.62 266 TYR A C 1
ATOM 2055 O O . TYR A 1 266 ? 7.686 3.135 18.435 1.00 93.62 266 TYR A O 1
ATOM 2063 N N . GLN A 1 267 ? 6.190 1.561 17.866 1.00 94.31 267 GLN A N 1
ATOM 2064 C CA . GLN A 1 267 ? 5.623 2.235 16.702 1.00 94.31 267 GLN A CA 1
ATOM 2065 C C . GLN A 1 267 ? 4.603 3.328 17.047 1.00 94.31 267 GLN A C 1
ATOM 2067 O O . GLN A 1 267 ? 4.114 4.016 16.148 1.00 94.31 267 GLN A O 1
ATOM 2072 N N . LEU A 1 268 ? 4.245 3.473 18.325 1.00 96.06 268 LEU A N 1
ATOM 2073 C CA . LEU A 1 268 ? 3.268 4.468 18.743 1.00 96.06 268 LEU A CA 1
ATOM 2074 C C . LEU A 1 268 ? 3.797 5.895 18.561 1.00 96.06 268 LEU A C 1
ATOM 2076 O O . LEU A 1 268 ? 4.966 6.188 18.810 1.00 96.06 268 LEU A O 1
ATOM 2080 N N . GLN A 1 269 ? 2.904 6.795 18.165 1.00 94.62 269 GLN A N 1
ATOM 2081 C CA . GLN A 1 269 ? 3.187 8.221 18.070 1.00 94.62 269 GLN A CA 1
ATOM 2082 C C . GLN A 1 269 ? 3.608 8.835 19.415 1.00 94.62 269 GLN A C 1
ATOM 2084 O O . GLN A 1 269 ? 3.216 8.373 20.487 1.00 94.62 269 GLN A O 1
ATOM 2089 N N . ALA A 1 270 ? 4.318 9.965 19.346 1.00 94.19 270 ALA A N 1
ATOM 2090 C CA . ALA A 1 270 ? 4.591 10.800 20.516 1.00 94.19 270 ALA A CA 1
ATOM 2091 C C . ALA A 1 270 ? 3.336 11.538 21.028 1.00 94.19 270 ALA A C 1
ATOM 2093 O O . ALA A 1 270 ? 3.239 11.839 22.215 1.00 94.19 270 ALA A O 1
ATOM 2094 N N . GLY A 1 271 ? 2.383 11.828 20.137 1.00 94.38 271 GLY A N 1
ATOM 2095 C CA . GLY A 1 271 ? 1.135 12.522 20.445 1.00 94.38 271 GLY A CA 1
ATOM 2096 C C . GLY A 1 271 ? 0.709 13.481 19.338 1.00 94.38 271 GLY A C 1
ATOM 2097 O O . GLY A 1 271 ? 1.423 13.686 18.355 1.00 94.38 271 GLY A O 1
ATOM 2098 N N . TYR A 1 272 ? -0.457 14.096 19.517 1.00 93.44 272 TYR A N 1
ATOM 2099 C CA . TYR A 1 272 ? -0.986 15.096 18.596 1.00 93.44 272 TYR A CA 1
ATOM 2100 C C . TYR A 1 272 ? -0.372 16.476 18.865 1.00 93.44 272 TYR A C 1
ATOM 2102 O O . TYR A 1 272 ? -0.291 16.930 20.010 1.00 93.44 272 TYR A O 1
ATOM 2110 N N . TRP A 1 273 ? 0.022 17.173 17.797 1.00 93.81 273 TRP A N 1
ATOM 2111 C CA . TRP A 1 273 ? 0.627 18.505 17.876 1.00 93.81 273 TRP A CA 1
ATOM 2112 C C . TRP A 1 273 ? -0.285 19.506 18.601 1.00 93.81 273 TRP A C 1
ATOM 2114 O O . TRP A 1 273 ? -1.429 19.709 18.195 1.00 93.81 273 TRP A O 1
ATOM 2124 N N . ASN A 1 274 ? 0.226 20.133 19.667 1.00 94.56 274 ASN A N 1
ATOM 2125 C CA . ASN A 1 274 ? -0.500 21.083 20.523 1.00 94.56 274 ASN A CA 1
ATOM 2126 C C . ASN A 1 274 ? -1.861 20.580 21.047 1.00 94.56 274 ASN A C 1
ATOM 2128 O O . ASN A 1 274 ? -2.742 21.384 21.343 1.00 94.56 274 ASN A O 1
ATOM 2132 N N . ASN A 1 275 ? -2.045 19.262 21.183 1.00 92.81 275 ASN A N 1
ATOM 2133 C CA . ASN A 1 275 ? -3.293 18.683 21.675 1.00 92.81 275 ASN A CA 1
ATOM 2134 C C . ASN A 1 275 ? -3.029 17.526 22.652 1.00 92.81 275 ASN A C 1
ATOM 2136 O O . ASN A 1 275 ? -3.235 16.342 22.358 1.00 92.81 275 ASN A O 1
ATOM 2140 N N . SER A 1 276 ? -2.530 17.883 23.836 1.00 94.31 276 SER A N 1
ATOM 2141 C CA . SER A 1 276 ? -2.237 16.937 24.918 1.00 94.31 276 SER A CA 1
ATOM 2142 C C . SER A 1 276 ? -3.496 16.250 25.447 1.00 94.31 276 SER A C 1
ATOM 2144 O O . SER A 1 276 ? -3.448 15.062 25.748 1.00 94.31 276 SER A O 1
ATOM 2146 N N . GLU A 1 277 ? -4.634 16.946 25.494 1.00 91.81 277 GLU A N 1
ATOM 2147 C CA . GLU A 1 277 ? -5.919 16.372 25.912 1.00 91.81 277 GLU A CA 1
ATOM 2148 C C . GLU A 1 277 ? -6.322 15.200 25.016 1.00 91.81 277 GLU A C 1
ATOM 2150 O O . GLU A 1 277 ? -6.561 14.095 25.507 1.00 91.81 277 GLU A O 1
ATOM 2155 N N . LYS A 1 278 ? -6.312 15.399 23.691 1.00 86.00 278 LYS A N 1
ATOM 2156 C CA . LYS A 1 278 ? -6.645 14.330 22.744 1.00 86.00 278 LYS A CA 1
ATOM 2157 C C . LYS A 1 278 ? -5.614 13.208 22.747 1.00 86.00 278 LYS A C 1
ATOM 2159 O O . LYS A 1 278 ? -5.967 12.052 22.527 1.00 86.00 278 LYS A O 1
ATOM 2164 N N . THR A 1 279 ? -4.351 13.544 23.005 1.00 91.69 279 THR A N 1
ATOM 2165 C CA . THR A 1 279 ? -3.281 12.551 23.147 1.00 91.69 279 THR A CA 1
ATOM 2166 C C . THR A 1 279 ? -3.575 11.642 24.335 1.00 91.69 279 THR A C 1
ATOM 2168 O O . THR A 1 279 ? -3.614 10.429 24.169 1.00 91.69 279 THR A O 1
ATOM 2171 N N . ASN A 1 280 ? -3.880 12.220 25.496 1.00 93.56 280 ASN A N 1
ATOM 2172 C CA . ASN A 1 280 ? -4.190 11.477 26.717 1.00 93.56 280 ASN A CA 1
ATOM 2173 C C . ASN A 1 280 ? -5.508 10.689 26.624 1.00 93.56 280 ASN A C 1
ATOM 2175 O O . ASN A 1 280 ? -5.653 9.679 27.304 1.00 93.56 280 ASN A O 1
ATOM 2179 N N . GLU A 1 281 ? -6.459 11.118 25.783 1.00 90.31 281 GLU A N 1
ATOM 2180 C CA . GLU A 1 281 ? -7.701 10.372 25.527 1.00 90.31 281 GLU A CA 1
ATOM 2181 C C . GLU A 1 281 ? -7.431 9.014 24.862 1.00 90.31 281 GLU A C 1
ATOM 2183 O O . GLU A 1 281 ? -8.091 8.032 25.192 1.00 90.31 281 GLU A O 1
ATOM 2188 N N . VAL A 1 282 ? -6.494 8.956 23.909 1.00 93.25 282 VAL A N 1
ATOM 2189 C CA . VAL A 1 282 ? -6.245 7.740 23.113 1.00 93.25 282 VAL A CA 1
ATOM 2190 C C . VAL A 1 282 ? -5.009 6.965 23.565 1.00 93.25 282 VAL A C 1
ATOM 2192 O O . VAL A 1 282 ? -4.928 5.773 23.296 1.00 93.25 282 VAL A O 1
ATOM 2195 N N . MET A 1 283 ? -4.059 7.616 24.239 1.00 96.31 283 MET A N 1
ATOM 2196 C CA . MET A 1 283 ? -2.809 7.031 24.731 1.00 96.31 283 MET A CA 1
ATOM 2197 C C . MET A 1 283 ? -2.926 6.766 26.233 1.00 96.31 283 MET A C 1
ATOM 2199 O O . MET A 1 283 ? -2.555 7.599 27.062 1.00 96.31 283 MET A O 1
ATOM 2203 N N . VAL A 1 284 ? -3.451 5.598 26.591 1.00 95.12 284 VAL A N 1
ATOM 2204 C CA . VAL A 1 284 ? -3.829 5.258 27.966 1.00 95.12 284 VAL A CA 1
ATOM 2205 C C . VAL A 1 284 ? -2.855 4.239 28.544 1.00 95.12 284 VAL A C 1
ATOM 2207 O O . VAL A 1 284 ? -2.566 3.215 27.927 1.00 95.12 284 VAL A O 1
ATOM 2210 N N . ARG A 1 285 ? -2.336 4.502 29.748 1.00 95.50 285 ARG A N 1
ATOM 2211 C CA . ARG A 1 285 ? -1.525 3.517 30.476 1.00 95.50 285 ARG A CA 1
ATOM 2212 C C . ARG A 1 285 ? -2.416 2.543 31.230 1.00 95.50 285 ARG A C 1
ATOM 2214 O O . ARG A 1 285 ? -3.352 2.964 31.904 1.00 95.50 285 ARG A O 1
ATOM 2221 N N . ASP A 1 286 ? -2.104 1.256 31.144 1.00 93.81 286 ASP A N 1
ATOM 2222 C CA . ASP A 1 286 ? -2.728 0.257 32.009 1.00 93.81 286 ASP A CA 1
ATOM 2223 C C . ASP A 1 286 ? -2.087 0.224 33.409 1.00 93.81 286 ASP A C 1
ATOM 2225 O O . ASP A 1 286 ? -1.120 0.933 33.696 1.00 93.81 286 ASP A O 1
ATOM 2229 N N . ALA A 1 287 ? -2.627 -0.622 34.290 1.00 91.94 287 ALA A N 1
ATOM 2230 C CA . ALA A 1 287 ? -2.133 -0.783 35.658 1.00 91.94 287 ALA A CA 1
ATOM 2231 C C . ALA A 1 287 ? -0.676 -1.284 35.737 1.00 91.94 287 ALA A C 1
ATOM 2233 O O . ALA A 1 287 ? -0.009 -1.049 36.741 1.00 91.94 287 ALA A O 1
ATOM 2234 N N . ALA A 1 288 ? -0.174 -1.949 34.691 1.00 93.31 288 ALA A N 1
ATOM 2235 C CA . ALA A 1 288 ? 1.217 -2.388 34.593 1.00 93.31 288 ALA A CA 1
ATOM 2236 C C . ALA A 1 288 ? 2.143 -1.293 34.024 1.00 93.31 288 ALA A C 1
ATOM 2238 O O . ALA A 1 288 ? 3.352 -1.493 33.926 1.00 93.31 288 ALA A O 1
ATOM 2239 N N . GLY A 1 289 ? 1.595 -0.130 33.655 1.00 94.81 289 GLY A N 1
ATOM 2240 C CA . GLY A 1 289 ? 2.323 1.009 33.102 1.00 94.81 289 GLY A CA 1
ATOM 2241 C C . GLY A 1 289 ? 2.525 0.958 31.585 1.00 94.81 289 GLY A C 1
ATOM 2242 O O . GLY A 1 289 ? 3.122 1.889 31.027 1.00 94.81 289 GLY A O 1
ATOM 2243 N N . THR A 1 290 ? 2.011 -0.071 30.903 1.00 96.19 290 THR A N 1
ATOM 2244 C CA . THR A 1 290 ? 2.113 -0.212 29.443 1.00 96.19 290 THR A CA 1
ATOM 2245 C C . THR A 1 290 ? 1.236 0.836 28.775 1.00 96.19 290 THR A C 1
ATOM 2247 O O . THR A 1 290 ? 0.066 0.982 29.125 1.00 96.19 290 THR A O 1
ATOM 2250 N N . LEU A 1 291 ? 1.800 1.583 27.823 1.00 97.06 291 LEU A N 1
ATOM 2251 C CA . LEU A 1 291 ? 1.073 2.606 27.077 1.00 97.06 291 LEU A CA 1
ATOM 2252 C C . LEU A 1 291 ? 0.341 1.969 25.894 1.00 97.06 291 LEU A C 1
ATOM 2254 O O . LEU A 1 291 ? 0.979 1.400 25.009 1.00 97.06 291 LEU A O 1
ATOM 2258 N N . TRP A 1 292 ? -0.981 2.094 25.885 1.00 97.69 292 TRP A N 1
ATOM 2259 C CA . TRP A 1 292 ? -1.862 1.567 24.854 1.00 97.69 292 TRP A CA 1
ATOM 2260 C C . TRP A 1 292 ? -2.488 2.701 24.051 1.00 97.69 292 TRP A C 1
ATOM 2262 O O . TRP A 1 292 ? -3.087 3.615 24.610 1.00 97.69 292 TRP A O 1
ATOM 2272 N N . LEU A 1 293 ? -2.394 2.605 22.731 1.00 97.31 293 LEU A N 1
ATOM 2273 C CA . LEU A 1 293 ? -3.197 3.373 21.796 1.00 97.31 293 LEU A CA 1
ATOM 2274 C C . LEU A 1 293 ? -4.554 2.690 21.611 1.00 97.31 293 LEU A C 1
ATOM 2276 O O . LEU A 1 293 ? -4.625 1.576 21.093 1.00 97.31 293 LEU A O 1
ATOM 2280 N N . HIS A 1 294 ? -5.626 3.380 21.977 1.00 95.81 294 HIS A N 1
ATOM 2281 C CA . HIS A 1 294 ? -6.999 3.035 21.620 1.00 95.81 294 HIS A CA 1
ATOM 2282 C C . HIS A 1 294 ? -7.276 3.482 20.182 1.00 95.81 294 HIS A C 1
ATOM 2284 O O . HIS A 1 294 ? -7.379 4.678 19.902 1.00 95.81 294 HIS A O 1
ATOM 2290 N N . THR A 1 295 ? -7.353 2.523 19.254 1.00 93.00 295 THR A N 1
ATOM 2291 C CA . THR A 1 295 ? -7.445 2.821 17.811 1.00 93.00 295 THR A CA 1
ATOM 2292 C C . THR A 1 295 ? -8.806 3.388 17.406 1.00 93.00 295 THR A C 1
ATOM 2294 O O . THR A 1 295 ? -8.913 4.088 16.401 1.00 93.00 295 THR A O 1
ATOM 2297 N N . GLY A 1 296 ? -9.864 3.104 18.174 1.00 88.88 296 GLY A N 1
ATOM 2298 C CA . GLY A 1 296 ? -11.242 3.398 17.791 1.00 88.88 296 GLY A CA 1
ATOM 2299 C C . GLY A 1 296 ? -11.827 2.464 16.725 1.00 88.88 296 GLY A C 1
ATOM 2300 O O . GLY A 1 296 ? -12.979 2.680 16.329 1.00 88.88 296 GLY A O 1
ATOM 2301 N N . ASP A 1 297 ? -11.095 1.437 16.285 1.00 90.19 297 ASP A N 1
ATOM 2302 C CA . ASP A 1 297 ? -11.555 0.424 15.332 1.00 90.19 297 ASP A CA 1
ATOM 2303 C C . ASP A 1 297 ? -12.058 -0.839 16.045 1.00 90.19 297 ASP A C 1
ATOM 2305 O O . ASP A 1 297 ? -11.504 -1.273 17.055 1.00 90.19 297 ASP A O 1
ATOM 2309 N N . GLU A 1 298 ? -13.133 -1.431 15.516 1.00 90.50 298 GLU A N 1
ATOM 2310 C CA . GLU A 1 298 ? -13.665 -2.707 15.995 1.00 90.50 298 GLU A CA 1
ATOM 2311 C C . GLU A 1 298 ? -12.944 -3.851 15.289 1.00 90.50 298 GLU A C 1
ATOM 2313 O O . GLU A 1 298 ? -12.985 -3.959 14.056 1.00 90.50 298 GLU A O 1
ATOM 2318 N N . ALA A 1 299 ? -12.348 -4.743 16.067 1.00 95.06 299 ALA A N 1
ATOM 2319 C CA . ALA A 1 299 ? -11.650 -5.907 15.556 1.00 95.06 299 ALA A CA 1
ATOM 2320 C C . ALA A 1 299 ? -12.110 -7.197 16.236 1.00 95.06 299 ALA A C 1
ATOM 2322 O O . ALA A 1 299 ? -12.778 -7.187 17.271 1.00 95.06 299 ALA A O 1
ATOM 2323 N N . VAL A 1 300 ? -11.725 -8.315 15.629 1.00 95.94 300 VAL A N 1
ATOM 2324 C CA . VAL A 1 300 ? -11.821 -9.659 16.198 1.00 95.94 300 VAL A CA 1
ATOM 2325 C C . VAL A 1 300 ? -10.547 -10.432 15.865 1.00 95.94 300 VAL A C 1
ATOM 2327 O O . VAL A 1 300 ? -10.071 -10.370 14.728 1.00 95.94 300 VAL A O 1
ATOM 2330 N N . PHE A 1 301 ? -10.011 -11.148 16.853 1.00 97.62 301 PHE A N 1
ATOM 2331 C CA . PHE A 1 301 ? -8.953 -12.137 16.651 1.00 97.62 301 PHE A CA 1
ATOM 2332 C C . PHE A 1 301 ? -9.560 -13.528 16.517 1.00 97.62 301 PHE A C 1
ATOM 2334 O O . PHE A 1 301 ? -10.485 -13.869 17.258 1.00 97.62 301 PHE A O 1
ATOM 2341 N N . ASP A 1 302 ? -9.036 -14.324 15.590 1.00 95.31 302 ASP A N 1
ATOM 2342 C CA . ASP A 1 302 ? -9.314 -15.757 15.535 1.00 95.31 302 ASP A CA 1
ATOM 2343 C C . ASP A 1 302 ? -8.284 -16.571 16.337 1.00 95.31 302 ASP A C 1
ATOM 2345 O O . ASP A 1 302 ? -7.330 -16.032 16.902 1.00 95.31 302 ASP A O 1
ATOM 2349 N N . GLU A 1 303 ? -8.509 -17.881 16.417 1.00 95.25 303 GLU A N 1
ATOM 2350 C CA . GLU A 1 303 ? -7.651 -18.823 17.150 1.00 95.25 303 GLU A CA 1
ATOM 2351 C C . GLU A 1 303 ? -6.241 -18.946 16.552 1.00 95.25 303 GLU A C 1
ATOM 2353 O O . GLU A 1 303 ? -5.299 -19.287 17.265 1.00 95.25 303 GLU A O 1
ATOM 2358 N N . ASP A 1 304 ? -6.085 -18.607 15.271 1.00 94.25 304 ASP A N 1
ATOM 2359 C CA . ASP A 1 304 ? -4.812 -18.625 14.549 1.00 94.25 304 ASP A CA 1
ATOM 2360 C C . ASP A 1 304 ? -4.035 -17.297 14.712 1.00 94.25 304 ASP A C 1
ATOM 2362 O O . ASP A 1 304 ? -2.940 -17.143 14.171 1.00 94.25 304 ASP A O 1
ATOM 2366 N N . GLY A 1 305 ? -4.594 -16.314 15.432 1.00 93.69 305 GLY A N 1
ATOM 2367 C CA . GLY A 1 305 ? -3.983 -15.004 15.665 1.00 93.69 305 GLY A CA 1
ATOM 2368 C C . GLY A 1 305 ? -4.170 -13.990 14.529 1.00 93.69 305 GLY A C 1
ATOM 2369 O O . GLY A 1 305 ? -3.531 -12.932 14.546 1.00 93.69 305 GLY A O 1
ATOM 2370 N N . TYR A 1 306 ? -5.041 -14.265 13.552 1.00 96.44 306 TYR A N 1
ATOM 2371 C CA . TYR A 1 306 ? -5.381 -13.293 12.513 1.00 96.44 306 TYR A CA 1
ATOM 2372 C C . TYR A 1 306 ? -6.392 -12.274 13.027 1.00 96.44 306 TYR A C 1
ATOM 2374 O O . TYR A 1 306 ? -7.350 -12.592 13.731 1.00 96.44 306 TYR A O 1
ATOM 2382 N N . CYS A 1 307 ? -6.209 -11.031 12.597 1.00 96.19 307 CYS A N 1
ATOM 2383 C CA . CYS A 1 307 ? -7.071 -9.911 12.929 1.00 96.19 307 CYS A CA 1
ATOM 2384 C C . CYS A 1 307 ? -8.025 -9.589 11.781 1.00 96.19 307 CYS A C 1
ATOM 2386 O O . CYS A 1 307 ? -7.611 -9.454 10.629 1.00 96.19 307 CYS A O 1
ATOM 2388 N N . THR A 1 308 ? -9.305 -9.400 12.086 1.00 93.00 308 THR A N 1
ATOM 2389 C CA . THR A 1 308 ? -10.282 -8.861 11.133 1.00 93.00 308 THR A CA 1
ATOM 2390 C C . THR A 1 308 ? -10.833 -7.542 11.645 1.00 93.00 308 THR A C 1
ATOM 2392 O O . THR A 1 308 ? -11.442 -7.502 12.711 1.00 93.00 308 THR A O 1
ATOM 2395 N N . ILE A 1 309 ? -10.681 -6.477 10.855 1.00 89.00 309 ILE A N 1
ATOM 2396 C CA . ILE A 1 309 ? -11.311 -5.182 11.130 1.00 89.00 309 ILE A CA 1
ATOM 2397 C C . ILE A 1 309 ? -12.763 -5.230 10.652 1.00 89.00 309 ILE A C 1
ATOM 2399 O O . ILE A 1 309 ? -13.050 -5.496 9.484 1.00 89.00 309 ILE A O 1
ATOM 2403 N N . THR A 1 310 ? -13.689 -4.988 11.572 1.00 83.62 310 THR A N 1
ATOM 2404 C CA . THR A 1 310 ? -15.136 -5.166 11.373 1.00 83.62 310 THR A CA 1
ATOM 2405 C C . THR A 1 310 ? -15.911 -3.848 11.301 1.00 83.62 310 THR A C 1
ATOM 2407 O O . THR A 1 310 ? -17.031 -3.826 10.783 1.00 83.62 310 THR A O 1
ATOM 2410 N N . GLY A 1 311 ? -15.296 -2.730 11.695 1.00 74.88 311 GLY A N 1
ATOM 2411 C CA . GLY A 1 311 ? -15.851 -1.384 11.560 1.00 74.88 311 GLY A CA 1
ATOM 2412 C C . GLY A 1 311 ? -15.122 -0.371 12.440 1.00 74.88 311 GLY A C 1
ATOM 2413 O O . GLY A 1 311 ? -14.062 -0.672 12.974 1.00 74.88 311 GLY A O 1
ATOM 2414 N N . ARG A 1 312 ? -15.712 0.817 12.624 1.00 72.38 312 ARG A N 1
ATOM 2415 C CA . ARG A 1 312 ? -15.299 1.755 13.677 1.00 72.38 312 ARG A CA 1
ATOM 2416 C C . ARG A 1 312 ? -16.061 1.444 14.960 1.00 72.38 312 ARG A C 1
ATOM 2418 O O . ARG A 1 312 ? -17.293 1.483 14.965 1.00 72.38 312 ARG A O 1
ATOM 2425 N N . PHE A 1 313 ? -15.340 1.187 16.045 1.00 65.75 313 PHE A N 1
ATOM 2426 C CA . PHE A 1 313 ? -15.907 0.855 17.353 1.00 65.75 313 PHE A CA 1
ATOM 2427 C C . PHE A 1 313 ? -16.797 1.989 17.887 1.00 65.75 313 PHE A C 1
ATOM 2429 O O . PHE A 1 313 ? -17.884 1.748 18.414 1.00 65.75 313 PHE A O 1
ATOM 2436 N N . LYS A 1 314 ? -16.403 3.249 17.645 1.00 67.62 314 LYS A N 1
ATOM 2437 C CA . LYS A 1 314 ? -17.184 4.438 18.038 1.00 67.62 314 LYS A CA 1
ATOM 2438 C C . LYS A 1 314 ? -18.566 4.488 17.373 1.00 67.62 314 LYS A C 1
ATOM 2440 O O . LYS A 1 314 ? -19.552 4.745 18.060 1.00 67.62 314 LYS A O 1
ATOM 2445 N N . ASP A 1 315 ? -18.661 4.178 16.078 1.00 71.75 315 ASP A N 1
ATOM 2446 C CA . ASP A 1 315 ? -19.939 4.164 15.348 1.00 71.75 315 ASP A CA 1
ATOM 2447 C C . ASP A 1 315 ? -20.917 3.140 15.937 1.00 71.75 315 ASP A C 1
ATOM 2449 O O . ASP A 1 315 ? -22.128 3.362 15.955 1.00 71.75 315 ASP A O 1
ATOM 2453 N N . ILE A 1 316 ? -20.396 2.002 16.400 1.00 65.94 316 ILE A N 1
ATOM 2454 C CA . ILE A 1 316 ? -21.193 0.883 16.908 1.00 65.94 316 ILE A CA 1
ATOM 2455 C C . ILE A 1 316 ? -21.754 1.206 18.286 1.00 65.94 316 ILE A C 1
ATOM 2457 O O . ILE A 1 316 ? -22.946 1.005 18.505 1.00 65.94 316 ILE A O 1
ATOM 2461 N N . ILE A 1 317 ? -20.943 1.773 19.185 1.00 70.31 317 ILE A N 1
ATOM 2462 C CA . ILE A 1 317 ? -21.419 2.166 20.517 1.00 70.31 317 ILE A CA 1
ATOM 2463 C C . ILE A 1 317 ? -22.527 3.226 20.401 1.00 70.31 317 ILE A C 1
ATOM 2465 O O . ILE A 1 317 ? -23.538 3.141 21.099 1.00 70.31 317 ILE A O 1
ATOM 2469 N N . ILE A 1 318 ? -22.381 4.190 19.485 1.00 80.81 318 ILE A N 1
ATOM 2470 C CA . ILE A 1 318 ? -23.410 5.211 19.231 1.00 80.81 318 ILE A CA 1
ATOM 2471 C C . ILE A 1 318 ? -24.669 4.563 18.646 1.00 80.81 318 ILE A C 1
ATOM 2473 O O . ILE A 1 318 ? -25.771 4.830 19.124 1.00 80.81 318 ILE A O 1
ATOM 2477 N N . ARG A 1 319 ? -24.520 3.671 17.657 1.00 80.75 319 ARG A N 1
ATOM 2478 C CA . ARG A 1 319 ? -25.642 2.945 17.046 1.00 80.75 319 ARG A CA 1
ATOM 2479 C C . ARG A 1 319 ? -26.425 2.139 18.076 1.00 80.75 319 ARG A C 1
ATOM 2481 O O . ARG A 1 319 ? -27.645 2.213 18.096 1.00 80.75 319 ARG A O 1
ATOM 2488 N N . GLU A 1 320 ? -25.745 1.370 18.917 1.00 75.25 320 GLU A N 1
ATOM 2489 C CA . GLU A 1 320 ? -26.407 0.547 19.929 1.00 75.25 320 GLU A CA 1
ATOM 2490 C C . GLU A 1 320 ? -27.071 1.386 21.012 1.00 75.25 320 GLU A C 1
ATOM 2492 O O . GLU A 1 320 ? -28.178 1.065 21.431 1.00 75.25 320 GLU A O 1
ATOM 2497 N N . ARG A 1 321 ? -26.457 2.506 21.414 1.00 87.06 321 ARG A N 1
ATOM 2498 C CA . ARG A 1 321 ? -27.115 3.448 22.322 1.00 87.06 321 ARG A CA 1
ATOM 2499 C C . ARG A 1 321 ? -28.410 3.992 21.717 1.00 87.06 321 ARG A C 1
ATOM 2501 O O . ARG A 1 321 ? -29.397 4.102 22.434 1.00 87.06 321 ARG A O 1
ATOM 2508 N N . LEU A 1 322 ? -28.416 4.319 20.426 1.00 85.56 322 LEU A N 1
ATOM 2509 C CA . LEU A 1 322 ? -29.616 4.773 19.719 1.00 85.56 322 LEU A CA 1
ATOM 2510 C C . LEU A 1 322 ? -30.674 3.662 19.631 1.00 85.56 322 LEU A C 1
ATOM 2512 O O . LEU A 1 322 ? -31.823 3.905 19.970 1.00 85.56 322 LEU A O 1
ATOM 2516 N N . LEU A 1 323 ? -30.285 2.437 19.265 1.00 81.25 323 LEU A N 1
ATOM 2517 C CA . LEU A 1 323 ? -31.192 1.280 19.182 1.00 81.25 323 LEU A CA 1
ATOM 2518 C C . LEU A 1 323 ? -31.745 0.820 20.540 1.00 81.25 323 LEU A C 1
ATOM 2520 O O . LEU A 1 323 ? -32.745 0.116 20.580 1.00 81.25 323 LEU A O 1
ATOM 2524 N N . ALA A 1 324 ? -31.115 1.205 21.651 1.00 80.25 324 ALA A N 1
ATOM 2525 C CA . ALA A 1 324 ? -31.652 0.962 22.988 1.00 80.25 324 ALA A CA 1
ATOM 2526 C C . ALA A 1 324 ? -32.864 1.853 23.326 1.00 80.25 324 ALA A C 1
ATO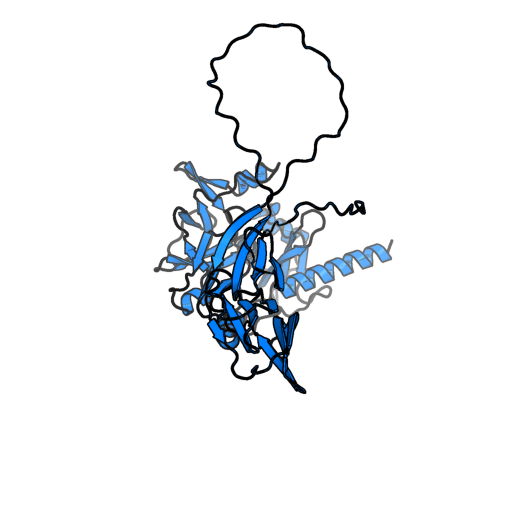M 2528 O O . ALA A 1 324 ? -33.485 1.652 24.367 1.00 80.25 324 ALA A O 1
ATOM 2529 N N . HIS A 1 325 ? -33.178 2.857 22.500 1.00 82.25 325 HIS A N 1
ATOM 2530 C CA . HIS A 1 325 ? -34.368 3.684 22.670 1.00 82.25 325 HIS A CA 1
ATOM 2531 C C . HIS A 1 325 ? -35.578 3.029 21.987 1.00 82.25 325 HIS A C 1
ATOM 2533 O O . HIS A 1 325 ? -35.536 2.737 20.795 1.00 82.25 325 HIS A O 1
ATOM 2539 N N . GLU A 1 326 ? -36.684 2.863 22.715 1.00 81.94 326 GLU A N 1
ATOM 2540 C CA . GLU A 1 326 ? -37.882 2.116 22.284 1.00 81.94 326 GLU A CA 1
ATOM 2541 C C . GLU A 1 326 ? -38.543 2.629 20.989 1.00 81.94 326 GLU A C 1
ATOM 2543 O O . GLU A 1 326 ? -39.194 1.876 20.269 1.00 81.94 326 GLU A O 1
ATOM 2548 N N . THR A 1 327 ? -38.341 3.902 20.650 1.00 83.38 327 THR A N 1
ATOM 2549 C CA . THR A 1 327 ? -38.898 4.527 19.438 1.00 83.38 327 THR A CA 1
ATOM 2550 C C . THR A 1 327 ? -38.049 4.329 18.174 1.00 83.38 327 THR A C 1
ATOM 2552 O O . THR A 1 327 ? -38.481 4.751 17.097 1.00 83.38 327 THR A O 1
ATOM 2555 N N . ILE A 1 328 ? -36.860 3.719 18.271 1.00 84.81 328 ILE A N 1
ATOM 2556 C CA . ILE A 1 328 ? -35.887 3.595 17.172 1.00 84.81 328 ILE A CA 1
ATOM 2557 C C . ILE A 1 328 ? -35.693 2.120 16.808 1.00 84.81 328 ILE A C 1
ATOM 2559 O O . ILE A 1 328 ? -35.140 1.346 17.581 1.00 84.81 328 ILE A O 1
ATOM 2563 N N . THR A 1 329 ? -36.081 1.729 15.593 1.00 83.12 329 THR A N 1
ATOM 2564 C CA . THR A 1 329 ? -35.933 0.345 15.091 1.00 83.12 329 THR A CA 1
ATOM 2565 C C . THR A 1 329 ? -34.680 0.136 14.258 1.00 83.12 329 THR A C 1
ATOM 2567 O O . THR A 1 329 ? -34.196 -0.988 14.124 1.00 83.12 329 THR A O 1
ATOM 2570 N N . GLN A 1 330 ? -34.124 1.211 13.701 1.00 83.25 330 GLN A N 1
ATOM 2571 C CA . GLN A 1 330 ? -32.907 1.152 12.906 1.00 83.25 330 GLN A CA 1
ATOM 2572 C C . GLN A 1 330 ? -32.063 2.397 13.139 1.00 83.25 330 GLN A C 1
ATOM 2574 O O . GLN A 1 330 ? -32.581 3.509 13.197 1.00 83.25 330 GLN A O 1
ATOM 2579 N N . ALA A 1 331 ? -30.748 2.209 13.227 1.00 88.00 331 ALA A N 1
ATOM 2580 C CA . ALA A 1 331 ? -29.786 3.295 13.308 1.00 88.00 331 ALA A CA 1
ATOM 2581 C C . ALA A 1 331 ? -28.575 2.993 12.418 1.00 88.00 331 ALA A C 1
ATOM 2583 O O . ALA A 1 331 ? -27.990 1.907 12.472 1.00 88.00 331 ALA A O 1
ATOM 2584 N N . VAL A 1 332 ? -28.173 3.967 11.608 1.00 88.06 332 VAL A N 1
ATOM 2585 C CA . VAL A 1 332 ? -26.954 3.926 10.797 1.00 88.06 332 VAL A CA 1
ATOM 2586 C C . VAL A 1 332 ? -26.112 5.145 11.146 1.00 88.06 332 VAL A C 1
ATOM 2588 O O . VAL A 1 332 ? -26.534 6.276 10.930 1.00 88.06 332 VAL A O 1
ATOM 2591 N N . VAL A 1 333 ? -24.911 4.907 11.672 1.00 89.88 333 VAL A N 1
ATOM 2592 C CA . VAL A 1 333 ? -23.970 5.964 12.068 1.00 89.88 333 VAL A CA 1
ATOM 2593 C C . VAL A 1 333 ? -22.859 6.085 11.027 1.00 89.88 333 VAL A C 1
ATOM 2595 O O . VAL A 1 333 ? -22.261 5.071 10.634 1.00 89.88 333 VAL A O 1
ATOM 2598 N N . VAL A 1 334 ? -22.620 7.316 10.572 1.00 88.88 334 VAL A N 1
ATOM 2599 C CA . VAL A 1 334 ? -21.619 7.686 9.559 1.00 88.88 334 VAL A CA 1
ATOM 2600 C C . VAL A 1 334 ? -20.914 8.991 9.942 1.00 88.88 334 VAL A C 1
ATOM 2602 O O . VAL A 1 334 ? -21.462 9.791 10.697 1.00 88.88 334 VAL A O 1
ATOM 2605 N N . GLY A 1 335 ? -19.716 9.222 9.403 1.00 87.19 335 GLY A N 1
ATOM 2606 C CA . GLY A 1 335 ? -19.048 10.525 9.450 1.00 87.19 335 GLY A CA 1
ATOM 2607 C C . GLY A 1 335 ? -19.471 11.404 8.270 1.00 87.19 335 GLY A C 1
ATOM 2608 O O . GLY A 1 335 ? -19.530 10.919 7.139 1.00 87.19 335 GLY A O 1
ATOM 2609 N N . LEU A 1 336 ? -19.779 12.675 8.532 1.00 89.62 336 LEU A N 1
ATOM 2610 C CA . LEU A 1 336 ? -20.052 13.709 7.527 1.00 89.62 336 LEU A CA 1
ATOM 2611 C C . LEU A 1 336 ? -18.970 14.779 7.553 1.00 89.62 336 LEU A C 1
ATOM 2613 O O . LEU A 1 336 ? -18.383 15.035 8.602 1.00 89.62 336 LEU A O 1
ATOM 2617 N N . LYS A 1 337 ? -18.737 15.435 6.415 1.00 82.12 337 LYS A N 1
ATOM 2618 C CA . LYS A 1 337 ? -17.731 16.499 6.329 1.00 82.12 337 LYS A CA 1
ATOM 2619 C C . LYS A 1 337 ? -18.181 17.731 7.106 1.00 82.12 337 LYS A C 1
ATOM 2621 O O . LYS A 1 337 ? -19.299 18.209 6.923 1.00 82.12 337 LYS A O 1
ATOM 2626 N N . ASP A 1 338 ? -17.274 18.286 7.896 1.00 83.31 338 ASP A N 1
ATOM 2627 C CA . ASP A 1 338 ? -17.490 19.517 8.651 1.00 83.31 338 ASP A CA 1
ATOM 2628 C C . ASP A 1 338 ? -16.336 20.496 8.421 1.00 83.31 338 ASP A C 1
ATOM 2630 O O . ASP A 1 338 ? -15.174 20.103 8.365 1.00 83.31 338 ASP A O 1
ATOM 2634 N N . GLU A 1 339 ? -16.649 21.780 8.260 1.00 77.56 339 GLU A N 1
ATOM 2635 C CA . GLU A 1 339 ? -15.645 22.808 7.948 1.00 77.56 339 GLU A CA 1
ATOM 2636 C C . GLU A 1 339 ? -14.713 23.105 9.126 1.00 77.56 339 GLU A C 1
ATOM 2638 O O . GLU A 1 339 ? -13.581 23.531 8.911 1.00 77.56 339 GLU A O 1
ATOM 2643 N N . HIS A 1 340 ? -15.172 22.885 10.359 1.00 65.56 340 HIS A N 1
ATOM 2644 C CA . HIS A 1 340 ? -14.416 23.199 11.564 1.00 65.56 340 HIS A CA 1
ATOM 2645 C C . HIS A 1 340 ? -13.744 21.956 12.156 1.00 65.56 340 HIS A C 1
ATOM 2647 O O . HIS A 1 340 ? -12.564 21.988 12.494 1.00 65.56 340 HIS A O 1
ATOM 2653 N N . TYR A 1 341 ? -14.480 20.848 12.250 1.00 63.50 341 TYR A N 1
ATOM 2654 C CA . TYR A 1 341 ? -14.011 19.602 12.860 1.00 63.50 341 TYR A CA 1
ATOM 2655 C C . TYR A 1 341 ? -13.459 18.587 11.846 1.00 63.50 341 TYR A C 1
ATOM 2657 O O . TYR A 1 341 ? -12.980 17.524 12.238 1.00 63.50 341 TYR A O 1
ATOM 2665 N N . GLY A 1 342 ? -13.525 18.886 10.544 1.00 73.12 342 GLY A N 1
ATOM 2666 C CA . GLY A 1 342 ? -13.142 17.986 9.453 1.00 73.12 342 GLY A CA 1
ATOM 2667 C C . GLY A 1 342 ? -14.192 16.903 9.196 1.00 73.12 342 GLY A C 1
ATOM 2668 O O . GLY A 1 342 ? -14.730 16.804 8.092 1.00 73.12 342 GLY A O 1
ATOM 2669 N N . GLU A 1 343 ? -14.520 16.125 10.227 1.00 78.12 343 GLU A N 1
ATOM 2670 C CA . GLU A 1 343 ? -15.568 15.106 10.215 1.00 78.12 343 GLU A CA 1
ATOM 2671 C C . GLU A 1 343 ? -16.399 15.177 11.505 1.00 78.12 343 GLU A C 1
ATOM 2673 O O . GLU A 1 343 ? -15.856 15.252 12.607 1.00 78.12 343 GLU A O 1
ATOM 2678 N N . VAL A 1 344 ? -17.726 15.128 11.377 1.00 86.12 344 VAL A N 1
ATOM 2679 C CA . VAL A 1 344 ? -18.666 15.041 12.503 1.00 86.12 344 VAL A CA 1
ATOM 2680 C C . VAL A 1 344 ? -19.557 13.816 12.376 1.00 86.12 344 VAL A C 1
ATOM 2682 O O . VAL A 1 344 ? -19.884 13.366 11.280 1.00 86.12 344 VAL A O 1
ATOM 2685 N N . VAL A 1 345 ? -19.994 13.278 13.513 1.00 89.00 345 VAL A N 1
ATOM 2686 C CA . VAL A 1 345 ? -20.882 12.114 13.544 1.00 89.00 345 VAL A CA 1
ATOM 2687 C C . VAL A 1 345 ? -22.287 12.501 13.083 1.00 89.00 345 VAL A C 1
ATOM 2689 O O . VAL A 1 345 ? -22.859 13.485 13.557 1.00 89.00 345 VAL A O 1
ATOM 2692 N N . ALA A 1 346 ? -22.884 11.680 12.225 1.00 92.50 346 ALA A N 1
ATOM 2693 C CA . ALA A 1 346 ? -24.294 11.739 11.879 1.00 92.50 346 ALA A CA 1
ATOM 2694 C C . ALA A 1 346 ? -24.986 10.388 12.068 1.00 92.50 346 ALA A C 1
ATOM 2696 O O . ALA A 1 346 ? -24.380 9.329 11.888 1.00 92.50 346 ALA A O 1
ATOM 2697 N N . ALA A 1 347 ? -26.274 10.436 12.404 1.00 93.75 347 ALA A N 1
ATOM 2698 C CA . ALA A 1 347 ? -27.113 9.259 12.582 1.00 93.75 347 ALA A CA 1
ATOM 2699 C C . ALA A 1 347 ? -28.337 9.312 11.661 1.00 93.75 347 ALA A C 1
ATOM 2701 O O . ALA A 1 347 ? -29.064 10.302 11.656 1.00 93.75 347 ALA A O 1
ATOM 2702 N N . PHE A 1 348 ? -28.576 8.232 10.918 1.00 93.75 348 PHE A N 1
ATOM 2703 C CA . PHE A 1 348 ? -29.809 7.991 10.171 1.00 93.75 348 PHE A CA 1
ATOM 2704 C C . PHE A 1 348 ? -30.672 7.001 10.943 1.00 93.75 348 PHE A C 1
ATOM 2706 O O . PHE A 1 348 ? -3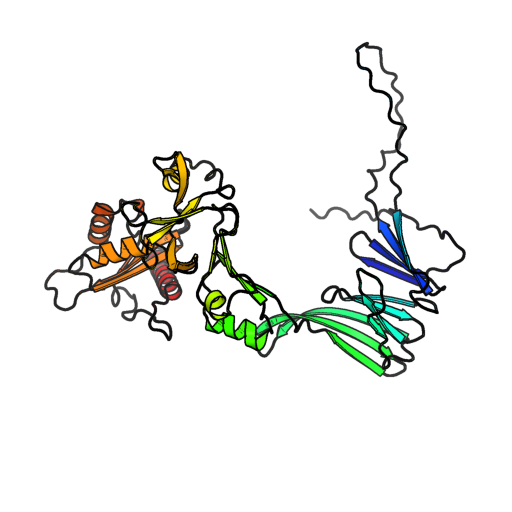0.192 5.915 11.276 1.00 93.75 348 PHE A O 1
ATOM 2713 N N . LEU A 1 349 ? -31.911 7.378 11.240 1.00 92.62 349 LEU A N 1
ATOM 2714 C CA . LEU A 1 349 ? -32.794 6.672 12.160 1.00 92.62 349 LEU A CA 1
ATOM 2715 C C . LEU A 1 349 ? -34.090 6.250 11.466 1.00 92.62 349 LEU A C 1
ATOM 2717 O O . LEU A 1 349 ? -34.673 7.032 10.716 1.00 92.62 349 LEU A O 1
ATOM 2721 N N . GLN A 1 350 ? -34.553 5.035 11.75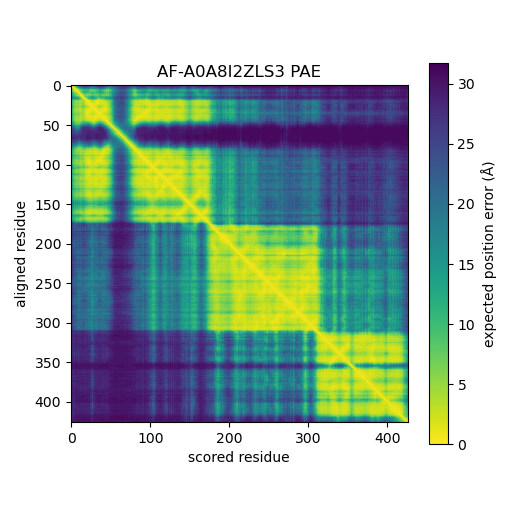7 1.00 87.69 350 GLN A N 1
ATOM 2722 C CA . GLN A 1 350 ? -35.905 4.574 11.438 1.00 87.69 350 GLN A CA 1
ATOM 2723 C C . GLN A 1 350 ? -36.740 4.570 12.714 1.00 87.69 350 GLN A C 1
ATOM 2725 O O . GLN A 1 350 ? -36.290 4.091 13.760 1.00 87.69 350 GLN A O 1
ATOM 2730 N N . ARG A 1 351 ? -37.966 5.078 12.610 1.00 85.38 351 ARG A N 1
ATOM 2731 C CA . ARG A 1 351 ? -38.944 5.040 13.696 1.00 85.38 351 ARG A CA 1
ATOM 2732 C C . ARG A 1 351 ? -39.605 3.662 13.790 1.00 85.38 351 ARG A C 1
ATOM 2734 O O . ARG A 1 351 ? -39.853 3.020 12.771 1.00 85.38 351 ARG A O 1
ATOM 2741 N N . ALA A 1 352 ? -39.939 3.245 15.008 1.00 75.00 352 ALA A N 1
ATOM 2742 C CA . ALA A 1 352 ? -40.806 2.096 15.249 1.00 75.00 352 ALA A CA 1
ATOM 2743 C C . ALA A 1 352 ? -42.225 2.324 14.693 1.00 75.00 352 ALA A C 1
ATOM 2745 O O . ALA A 1 352 ? -42.868 3.328 15.013 1.00 75.00 352 ALA A O 1
ATOM 2746 N N . GLU A 1 353 ? -42.725 1.394 13.874 1.00 67.25 353 GLU A N 1
ATOM 2747 C CA . GLU A 1 353 ? -44.128 1.391 13.444 1.00 67.25 353 GLU A CA 1
ATOM 2748 C C . GLU A 1 353 ? -45.048 1.112 14.644 1.00 67.25 353 GLU A C 1
ATOM 2750 O O . GLU A 1 353 ? -44.762 0.243 15.464 1.00 67.25 353 GLU A O 1
ATOM 2755 N N . GLY A 1 354 ? -46.148 1.864 14.764 1.00 58.31 354 GLY A N 1
ATOM 2756 C CA . GLY A 1 354 ? -47.147 1.675 15.827 1.00 58.31 354 GLY A CA 1
ATOM 2757 C C . GLY A 1 354 ? -46.832 2.333 17.177 1.00 58.31 354 GLY A C 1
ATOM 2758 O O . GLY A 1 354 ? -47.612 2.188 18.113 1.00 58.31 354 GLY A O 1
ATOM 2759 N N . ALA A 1 355 ? -45.734 3.081 17.301 1.00 55.03 355 ALA A N 1
ATOM 2760 C CA . ALA A 1 355 ? -45.481 3.880 18.496 1.00 55.03 355 ALA A CA 1
ATOM 2761 C C . ALA A 1 355 ? -46.389 5.128 18.506 1.00 55.03 355 ALA A C 1
ATOM 2763 O O . ALA A 1 355 ? -46.127 6.079 17.768 1.00 55.03 355 ALA A O 1
ATOM 2764 N N . ASP A 1 356 ? -47.415 5.154 19.367 1.00 55.31 356 ASP A N 1
ATOM 2765 C CA . ASP A 1 356 ? -48.298 6.319 19.619 1.00 55.31 356 ASP A CA 1
ATOM 2766 C C . ASP A 1 356 ? -47.543 7.569 20.128 1.00 55.31 356 ASP A C 1
ATOM 2768 O O . ASP A 1 356 ? -48.092 8.664 20.241 1.00 55.31 356 ASP A O 1
ATOM 2772 N N . THR A 1 357 ? -46.251 7.433 20.420 1.00 58.22 357 THR A N 1
ATOM 2773 C CA . THR A 1 357 ? -45.359 8.516 20.830 1.00 58.22 357 THR A CA 1
ATOM 2774 C C . THR A 1 357 ? -44.833 9.298 19.627 1.00 58.22 357 THR A C 1
ATOM 2776 O O . THR A 1 357 ? -44.300 8.711 18.680 1.00 58.22 357 THR A O 1
ATOM 2779 N N . ALA A 1 358 ? -44.929 10.629 19.685 1.00 66.94 358 ALA A N 1
ATOM 2780 C CA . ALA A 1 358 ? -44.371 11.546 18.691 1.00 66.94 358 ALA A CA 1
ATOM 2781 C C . ALA A 1 358 ? -42.871 11.294 18.418 1.00 66.94 358 ALA A C 1
ATOM 2783 O O . ALA A 1 358 ? -42.140 10.818 19.289 1.00 66.94 358 ALA A O 1
ATOM 2784 N N . ARG A 1 359 ? -42.405 11.632 17.201 1.00 74.94 359 ARG A N 1
ATOM 2785 C CA . ARG A 1 359 ? -40.978 11.583 16.825 1.00 74.94 359 ARG A CA 1
ATOM 2786 C C . ARG A 1 359 ? -40.159 12.362 17.856 1.00 74.94 359 ARG A C 1
ATOM 2788 O O . ARG A 1 359 ? -40.483 13.513 18.144 1.00 74.94 359 ARG A O 1
ATOM 2795 N N . LEU A 1 360 ? -39.084 11.755 18.359 1.00 82.75 360 LEU A N 1
ATOM 2796 C CA . LEU A 1 360 ? -38.120 12.468 19.192 1.00 82.75 360 LEU A CA 1
ATOM 2797 C C . LEU A 1 360 ? -37.515 13.634 18.415 1.00 82.75 360 LEU A C 1
ATOM 2799 O O . LEU A 1 360 ? -37.157 13.493 17.241 1.00 82.75 360 LEU A O 1
ATOM 2803 N N . SER A 1 361 ? -37.351 14.775 19.079 1.00 88.19 361 SER A N 1
ATOM 2804 C CA . SER A 1 361 ? -36.618 15.873 18.469 1.00 88.19 361 SER A CA 1
ATOM 2805 C C . SER A 1 361 ? -35.141 15.500 18.317 1.00 88.19 361 SER A C 1
ATOM 2807 O O . SER A 1 361 ? -34.590 14.676 19.052 1.00 88.19 361 SER A O 1
ATOM 2809 N N . ASP A 1 362 ? -34.453 16.155 17.383 1.00 89.56 362 ASP A N 1
ATOM 2810 C CA . ASP A 1 362 ? -33.010 15.982 17.213 1.00 89.56 362 ASP A CA 1
ATOM 2811 C C . ASP A 1 362 ? -32.242 16.320 18.508 1.00 89.56 362 ASP A C 1
ATOM 2813 O O . ASP A 1 362 ? -31.167 15.771 18.751 1.00 89.56 362 ASP A O 1
ATOM 2817 N N . GLN A 1 363 ? -32.781 17.209 19.355 1.00 89.19 363 GLN A N 1
ATOM 2818 C CA . GLN A 1 363 ? -32.198 17.536 20.658 1.00 89.19 363 GLN A CA 1
ATOM 2819 C C . GLN A 1 363 ? -32.352 16.391 21.662 1.00 89.19 363 GLN A C 1
ATOM 2821 O O . GLN A 1 363 ? -31.388 16.087 22.365 1.00 89.19 363 GLN A O 1
ATOM 2826 N N . ASP A 1 364 ? -33.501 15.716 21.681 1.00 91.38 364 ASP A N 1
ATOM 2827 C CA . ASP A 1 364 ? -33.743 14.572 22.569 1.00 91.38 364 ASP A CA 1
ATOM 2828 C C . ASP A 1 364 ? -32.827 13.399 22.214 1.00 91.38 364 ASP A C 1
ATOM 2830 O O . ASP A 1 364 ? -32.225 12.787 23.094 1.00 91.38 364 ASP A O 1
ATOM 2834 N N . ILE A 1 365 ? -32.621 13.145 20.916 1.00 90.88 365 ILE A N 1
ATOM 2835 C CA . ILE A 1 365 ? -31.664 12.139 20.433 1.00 90.88 365 ILE A CA 1
ATOM 2836 C C . ILE A 1 365 ? -30.241 12.458 20.904 1.00 90.88 365 ILE A C 1
ATOM 2838 O O . ILE A 1 365 ? -29.527 11.587 21.408 1.00 90.88 365 ILE A O 1
ATOM 2842 N N . LYS A 1 366 ? -29.816 13.718 20.766 1.00 91.69 366 LYS A N 1
ATOM 2843 C CA . LYS A 1 366 ? -28.492 14.161 21.222 1.00 91.69 366 LYS A CA 1
ATOM 2844 C C . LYS A 1 366 ? -28.345 14.019 22.735 1.00 91.69 366 LYS A C 1
ATOM 2846 O O . LYS A 1 366 ? -27.321 13.523 23.205 1.00 91.69 366 LYS A O 1
ATOM 2851 N N . ALA A 1 367 ? -29.363 14.413 23.498 1.00 90.81 367 ALA A N 1
ATOM 2852 C CA . ALA A 1 367 ? -29.385 14.277 24.951 1.00 90.81 367 ALA A CA 1
ATOM 2853 C C . ALA A 1 367 ? -29.306 12.804 25.383 1.00 90.81 367 ALA A C 1
ATOM 2855 O O . ALA A 1 367 ? -28.485 12.459 26.235 1.00 90.81 367 ALA A O 1
ATOM 2856 N N . TRP A 1 368 ? -30.076 11.928 24.732 1.00 90.38 368 TRP A N 1
ATOM 2857 C CA . TRP A 1 368 ? -30.091 10.488 24.981 1.00 90.38 368 TRP A CA 1
ATOM 2858 C C . TRP A 1 368 ? -28.714 9.840 24.805 1.00 90.38 368 TRP A C 1
ATOM 2860 O O . TRP A 1 368 ? -28.270 9.056 25.652 1.00 90.38 368 TRP A O 1
ATOM 2870 N N . VAL A 1 369 ? -28.007 10.182 23.723 1.00 88.88 369 VAL A N 1
ATOM 2871 C CA . VAL A 1 369 ? -26.645 9.688 23.475 1.00 88.88 369 VAL A CA 1
ATOM 2872 C C . VAL A 1 369 ? -25.660 10.291 24.479 1.00 88.88 369 VAL A C 1
ATOM 2874 O O . VAL A 1 369 ? -24.861 9.565 25.076 1.00 88.88 369 VAL A O 1
ATOM 2877 N N . ARG A 1 370 ? -25.744 11.607 24.713 1.00 88.06 370 ARG A N 1
ATOM 2878 C CA . ARG A 1 370 ? -24.855 12.346 25.620 1.00 88.06 370 ARG A CA 1
ATOM 2879 C C . ARG A 1 370 ? -24.909 11.827 27.055 1.00 88.06 370 ARG A C 1
ATOM 2881 O O . ARG A 1 370 ? -23.867 11.815 27.703 1.00 88.06 370 ARG A O 1
ATOM 2888 N N . GLN A 1 371 ? -26.079 11.396 27.528 1.00 86.50 371 GLN A N 1
ATOM 2889 C CA . GLN A 1 371 ? -26.284 10.892 28.890 1.00 86.50 371 GLN A CA 1
ATOM 2890 C C . GLN A 1 371 ? -25.340 9.734 29.246 1.00 86.50 371 GLN A C 1
ATOM 2892 O O . GLN A 1 371 ? -24.882 9.651 30.380 1.00 86.50 371 GLN A O 1
ATOM 2897 N N . THR A 1 372 ? -25.037 8.857 28.284 1.00 77.75 372 THR A N 1
ATOM 2898 C CA . THR A 1 372 ? -24.215 7.658 28.518 1.00 77.75 372 THR A CA 1
ATOM 2899 C C . THR A 1 372 ? -22.831 7.768 27.887 1.00 77.75 372 THR A C 1
ATOM 2901 O O . THR A 1 372 ? -21.854 7.312 28.469 1.00 77.75 372 THR A O 1
ATOM 2904 N N . LEU A 1 373 ? -22.725 8.359 26.694 1.00 78.44 373 LEU A N 1
ATOM 2905 C CA . LEU A 1 373 ? -21.490 8.333 25.902 1.00 78.44 373 LEU A CA 1
ATOM 2906 C C . LEU A 1 373 ? -20.683 9.640 25.968 1.00 78.44 373 LEU A C 1
ATOM 2908 O O . LEU A 1 373 ? -19.539 9.677 25.511 1.00 78.44 373 LEU A O 1
ATOM 2912 N N . GLY A 1 374 ? -21.246 10.701 26.551 1.00 74.56 374 GLY A N 1
ATOM 2913 C CA . GLY A 1 374 ? -20.635 12.027 26.598 1.00 74.56 374 GLY A CA 1
ATOM 2914 C C . GLY A 1 374 ? -20.837 12.839 25.312 1.00 74.56 374 GLY A C 1
ATOM 2915 O O . GLY A 1 374 ? -21.175 12.318 24.250 1.00 74.56 374 GLY A O 1
ATOM 2916 N N . GLY A 1 375 ? -20.646 14.160 25.412 1.00 74.44 375 GLY A N 1
ATOM 2917 C CA . GLY A 1 375 ? -21.011 15.106 24.346 1.00 74.44 375 GLY A CA 1
ATOM 2918 C C . GLY A 1 375 ? -20.260 14.900 23.027 1.00 74.44 375 GLY A C 1
ATOM 2919 O O . GLY A 1 375 ? -20.859 15.014 21.966 1.00 74.44 375 GLY A O 1
ATOM 2920 N N . HIS A 1 376 ? -18.985 14.514 23.088 1.00 72.19 376 HIS A N 1
ATOM 2921 C CA . HIS A 1 376 ? -18.130 14.292 21.915 1.00 72.19 376 HIS A CA 1
ATOM 2922 C C . HIS A 1 376 ? -18.523 13.057 21.078 1.00 72.19 376 HIS A C 1
ATOM 2924 O O . HIS A 1 376 ? -18.022 12.894 19.970 1.00 72.19 376 HIS A O 1
ATOM 2930 N N . LYS A 1 377 ? -19.404 12.185 21.593 1.00 77.81 377 LYS A N 1
ATOM 2931 C CA . LYS A 1 377 ? -19.964 11.024 20.872 1.00 77.81 377 LYS A CA 1
ATOM 2932 C C . LYS A 1 377 ? -21.420 11.241 20.453 1.00 77.81 377 LYS A C 1
ATOM 2934 O O . LYS A 1 377 ? -22.015 10.362 19.837 1.00 77.81 377 LYS A O 1
ATOM 2939 N N . SER A 1 378 ? -22.012 12.389 20.789 1.00 86.50 378 SER A N 1
ATOM 2940 C CA . SER A 1 378 ? -23.351 12.730 20.319 1.00 86.50 378 SER A CA 1
ATOM 2941 C C . SER A 1 378 ? -23.309 13.029 18.819 1.00 86.50 378 SER A C 1
ATOM 2943 O O . SER A 1 378 ? -22.433 13.778 18.386 1.00 86.50 378 SER A O 1
ATOM 2945 N N . PRO A 1 379 ? -24.263 12.522 18.020 1.00 90.38 379 PRO A N 1
ATOM 2946 C CA . PRO A 1 379 ? -24.347 12.893 16.616 1.00 90.38 379 PRO A CA 1
ATOM 2947 C C . PRO A 1 379 ? -24.585 14.402 16.481 1.00 90.38 379 PRO A C 1
ATOM 2949 O O . PRO A 1 379 ? -25.470 14.964 17.129 1.00 90.38 379 PRO A O 1
ATOM 2952 N N . SER A 1 380 ? -23.811 15.066 15.626 1.00 91.31 380 SER A N 1
ATOM 2953 C CA . SER A 1 380 ? -24.008 16.476 15.275 1.00 91.31 380 SER A CA 1
ATOM 2954 C C . SER A 1 380 ? -25.252 16.656 14.407 1.00 91.31 380 SER A C 1
ATOM 2956 O O . SER A 1 380 ? -25.980 17.642 14.566 1.00 91.31 380 SER A O 1
ATOM 2958 N N . HIS A 1 381 ? -25.545 15.669 13.556 1.00 92.69 381 HIS A N 1
ATOM 2959 C CA . HIS A 1 381 ? -26.707 15.652 12.670 1.00 92.69 381 HIS A CA 1
ATOM 2960 C C . HIS A 1 381 ? -27.521 14.369 12.825 1.00 92.69 381 HIS A C 1
ATOM 2962 O O . HIS A 1 381 ? -26.968 13.275 12.938 1.00 92.69 381 HIS A O 1
ATOM 2968 N N . VAL A 1 382 ? -28.843 14.517 12.808 1.00 93.12 382 VAL A N 1
ATOM 2969 C CA . VAL A 1 382 ? -29.799 13.412 12.862 1.00 93.12 382 VAL A CA 1
ATOM 2970 C C . VAL A 1 382 ? -30.684 13.498 11.622 1.00 93.12 382 VAL A C 1
ATOM 2972 O O . VAL A 1 382 ? -31.154 14.576 11.259 1.00 93.12 382 VAL A O 1
ATOM 2975 N N . PHE A 1 383 ? -30.872 12.368 10.953 1.00 93.44 383 PHE A N 1
ATOM 2976 C CA . PHE A 1 383 ? -31.702 12.226 9.763 1.00 93.44 383 PHE A CA 1
ATOM 2977 C C . PHE A 1 383 ? -32.706 11.106 10.003 1.00 93.44 383 PHE A C 1
ATOM 2979 O O . PHE A 1 383 ? -32.328 10.041 10.482 1.00 93.44 383 PHE A O 1
ATOM 2986 N N . TRP A 1 384 ? -33.969 11.329 9.660 1.00 91.81 384 TRP A N 1
ATOM 2987 C CA . TRP A 1 384 ? -35.014 10.317 9.791 1.00 91.81 384 TRP A CA 1
ATOM 2988 C C . TRP A 1 384 ? -35.350 9.765 8.416 1.00 91.81 384 TRP A C 1
ATOM 2990 O O . TRP A 1 384 ? -35.626 10.525 7.493 1.00 91.81 384 TRP A O 1
ATOM 3000 N N . LEU A 1 385 ? -35.243 8.449 8.265 1.00 90.12 385 LEU A N 1
ATOM 3001 C CA . LEU A 1 385 ? -35.472 7.759 7.000 1.00 90.12 385 LEU A CA 1
ATOM 3002 C C . LEU A 1 385 ? -36.930 7.945 6.560 1.00 90.12 385 LEU A C 1
ATOM 3004 O O . LEU A 1 385 ? -37.855 7.727 7.340 1.00 90.12 385 LEU A O 1
ATOM 3008 N N . GLY A 1 386 ? -37.124 8.366 5.308 1.00 86.06 386 GLY A N 1
ATOM 3009 C CA . GLY A 1 386 ? -38.441 8.646 4.728 1.00 86.06 386 GLY A CA 1
ATOM 3010 C C . GLY A 1 386 ? -38.993 10.047 5.016 1.00 86.06 386 GLY A C 1
ATOM 3011 O O . GLY A 1 386 ? -40.055 10.391 4.500 1.00 86.06 386 GLY A O 1
ATOM 3012 N N . GLU A 1 387 ? -38.278 10.876 5.782 1.00 86.06 387 GLU A N 1
ATOM 3013 C CA . GLU A 1 387 ? -38.688 12.236 6.151 1.00 86.06 387 GLU A CA 1
ATOM 3014 C C . GLU A 1 387 ? -37.718 13.292 5.592 1.00 86.06 387 GLU A C 1
ATOM 3016 O O . GLU A 1 387 ? -36.558 13.007 5.309 1.00 86.06 387 GLU A O 1
ATOM 3021 N N . ASP A 1 388 ? -38.173 14.539 5.420 1.00 82.06 388 ASP A N 1
ATOM 3022 C CA . ASP A 1 388 ? -37.335 15.699 5.051 1.00 82.06 388 ASP A CA 1
ATOM 3023 C C . ASP A 1 388 ? -36.407 15.502 3.830 1.00 82.06 388 ASP A C 1
ATOM 3025 O O . ASP A 1 388 ? -35.310 16.068 3.752 1.00 82.06 388 ASP A O 1
ATOM 3029 N N . GLY A 1 389 ? -36.842 14.696 2.857 1.00 80.19 389 GLY A N 1
ATOM 3030 C CA . GLY A 1 389 ? -36.064 14.375 1.656 1.00 80.19 389 GLY A CA 1
ATOM 3031 C C . GLY A 1 389 ? -34.938 13.358 1.878 1.00 80.19 389 GLY A C 1
ATOM 3032 O O . GLY A 1 389 ? -34.114 13.164 0.983 1.00 80.19 389 GLY A O 1
ATOM 3033 N N . VAL A 1 390 ? -34.898 12.709 3.043 1.00 88.25 390 VAL A N 1
ATOM 3034 C CA . VAL A 1 390 ? -34.078 11.527 3.317 1.00 88.25 390 VAL A CA 1
ATOM 3035 C C . VAL A 1 390 ? -34.788 10.306 2.708 1.00 88.25 390 VAL A C 1
ATOM 3037 O O . VAL A 1 390 ? -35.967 10.087 2.992 1.00 88.25 390 VAL A O 1
ATOM 3040 N N . PRO A 1 391 ? -34.113 9.488 1.883 1.00 86.88 391 PRO A N 1
ATOM 3041 C CA . PRO A 1 391 ? -34.687 8.245 1.372 1.00 86.88 391 PRO A CA 1
ATOM 3042 C C . PRO A 1 391 ? -35.177 7.330 2.504 1.00 86.88 391 PRO A C 1
ATOM 3044 O O . PRO A 1 391 ? -34.531 7.241 3.546 1.00 86.88 391 PRO A O 1
ATOM 3047 N N . ALA A 1 392 ? -36.312 6.656 2.300 1.00 84.81 392 ALA A N 1
ATOM 3048 C CA . ALA A 1 392 ? -36.815 5.655 3.245 1.00 84.81 392 ALA A CA 1
ATOM 3049 C C . ALA A 1 392 ? -35.938 4.393 3.251 1.00 84.81 392 ALA A C 1
ATOM 3051 O O . ALA A 1 392 ? -35.677 3.810 4.300 1.00 84.81 392 ALA A O 1
ATOM 3052 N N . ASP A 1 393 ? -35.427 4.012 2.080 1.00 84.06 393 ASP A N 1
ATOM 3053 C CA . ASP A 1 393 ? -34.623 2.808 1.928 1.00 84.06 393 ASP A CA 1
ATOM 3054 C C . ASP A 1 393 ? -33.160 3.056 2.301 1.00 84.06 393 ASP A C 1
ATOM 3056 O O . ASP A 1 393 ? -32.511 3.989 1.818 1.00 84.06 393 ASP A O 1
ATOM 3060 N N . VAL A 1 394 ? -32.603 2.155 3.111 1.00 84.75 394 VAL A N 1
ATOM 3061 C CA . VAL A 1 394 ? -31.167 2.142 3.397 1.00 84.75 394 VAL A CA 1
ATOM 3062 C C . VAL A 1 394 ? -30.449 1.352 2.298 1.00 84.75 394 VAL A C 1
ATOM 3064 O O . VAL A 1 394 ? -30.714 0.160 2.142 1.00 84.75 394 VAL A O 1
ATOM 3067 N N . PRO A 1 395 ? -29.507 1.956 1.550 1.00 82.81 395 PRO A N 1
ATOM 3068 C CA . PRO A 1 395 ? -28.817 1.282 0.464 1.00 82.81 395 PRO A CA 1
ATOM 3069 C C . PRO A 1 395 ? -27.968 0.128 0.998 1.00 82.81 395 PRO A C 1
ATOM 3071 O O . PRO A 1 395 ? -27.105 0.308 1.865 1.00 82.81 395 PRO A O 1
ATOM 3074 N N . LEU A 1 396 ? -28.187 -1.065 0.444 1.00 75.31 396 LEU A N 1
ATOM 3075 C CA . LEU A 1 396 ? -27.475 -2.286 0.815 1.00 75.31 396 LEU A CA 1
ATOM 3076 C C . LEU A 1 396 ? -26.526 -2.754 -0.302 1.00 75.31 396 LEU A C 1
ATOM 3078 O O . LEU A 1 396 ? -26.723 -2.523 -1.498 1.00 75.31 396 LEU A O 1
ATOM 3082 N N . THR A 1 397 ? -25.435 -3.414 0.065 1.00 62.34 397 THR A N 1
ATOM 3083 C CA . THR A 1 397 ? -24.601 -4.188 -0.863 1.00 62.34 397 THR A CA 1
ATOM 3084 C C . THR A 1 397 ? -25.348 -5.447 -1.312 1.00 62.34 397 THR A C 1
ATOM 3086 O O . THR A 1 397 ? -26.307 -5.868 -0.670 1.00 62.34 397 THR A O 1
ATOM 3089 N N . GLY A 1 398 ? -24.860 -6.128 -2.356 1.00 42.28 398 GLY A N 1
ATOM 3090 C CA . GLY A 1 398 ? -25.392 -7.442 -2.762 1.00 42.28 398 GLY A CA 1
ATOM 3091 C C . GLY A 1 398 ? -25.296 -8.534 -1.680 1.00 42.28 398 GLY A C 1
ATOM 3092 O O . GLY A 1 398 ? -25.860 -9.605 -1.844 1.00 42.28 398 GLY A O 1
ATOM 3093 N N . SER A 1 399 ? -24.606 -8.260 -0.567 1.00 39.56 399 SER A N 1
ATOM 3094 C CA . SER A 1 399 ? -24.515 -9.123 0.615 1.00 39.56 399 SER A CA 1
ATOM 3095 C C . SER A 1 399 ? -25.364 -8.627 1.799 1.00 39.56 399 SER A C 1
ATOM 3097 O O . SER A 1 399 ? -25.106 -9.039 2.927 1.00 39.56 399 SER A O 1
ATOM 3099 N N . GLY A 1 400 ? -26.269 -7.662 1.597 1.00 44.88 400 GLY A N 1
ATOM 3100 C CA . GLY A 1 400 ? -27.150 -7.127 2.644 1.00 44.88 400 GLY A CA 1
ATOM 3101 C C . GLY A 1 400 ? -26.498 -6.162 3.647 1.00 44.88 400 GLY A C 1
ATOM 3102 O O . GLY A 1 400 ? -27.095 -5.867 4.676 1.00 44.88 400 GLY A O 1
ATOM 3103 N N . LYS A 1 401 ? -25.279 -5.656 3.392 1.00 59.88 401 LYS A N 1
ATOM 3104 C CA . LYS A 1 401 ? -24.604 -4.692 4.289 1.00 59.88 401 LYS A CA 1
ATOM 3105 C C . LYS A 1 401 ? -24.943 -3.255 3.909 1.00 59.88 401 LYS A C 1
ATOM 3107 O O . LYS A 1 401 ? -24.954 -2.934 2.728 1.00 59.88 401 LYS A O 1
ATOM 3112 N N . VAL A 1 402 ? -25.111 -2.369 4.888 1.00 76.19 402 VAL A N 1
ATOM 3113 C CA . VAL A 1 402 ? -25.360 -0.940 4.632 1.00 76.19 402 VAL A CA 1
ATOM 3114 C C . VAL A 1 402 ? -24.178 -0.283 3.916 1.00 76.19 402 VAL A C 1
ATOM 3116 O O . VAL A 1 402 ? -23.033 -0.358 4.371 1.00 76.19 402 VAL A O 1
ATOM 3119 N N . ARG A 1 403 ? -24.454 0.425 2.819 1.00 78.81 403 ARG A N 1
ATOM 3120 C CA . ARG A 1 403 ? -23.479 1.238 2.085 1.00 78.81 403 ARG A CA 1
ATOM 3121 C C . ARG A 1 403 ? -23.291 2.589 2.772 1.00 78.81 403 ARG A C 1
ATOM 3123 O O . ARG A 1 403 ? -23.804 3.611 2.326 1.00 78.81 403 ARG A O 1
ATOM 3130 N N . LYS A 1 404 ? -22.515 2.604 3.861 1.00 82.38 404 LYS A N 1
ATOM 3131 C CA . LYS A 1 404 ? -22.247 3.818 4.660 1.00 82.38 404 LYS A CA 1
ATOM 3132 C C . LYS A 1 404 ? -21.728 5.009 3.841 1.00 82.38 404 LYS A C 1
ATOM 3134 O O . LYS A 1 404 ? -22.070 6.139 4.156 1.00 82.38 404 LYS A O 1
ATOM 3139 N N . PHE A 1 405 ? -20.946 4.770 2.786 1.00 80.50 405 PHE A N 1
ATOM 3140 C CA . PHE A 1 405 ? -20.467 5.836 1.897 1.00 80.50 405 PHE A CA 1
ATOM 3141 C C . PHE A 1 405 ? -21.608 6.544 1.147 1.00 80.50 405 PHE A C 1
ATOM 3143 O O . PHE A 1 405 ? -21.598 7.766 1.028 1.00 80.50 405 PHE A O 1
ATOM 3150 N N . GLU A 1 406 ? -22.608 5.795 0.670 1.00 85.44 406 GLU A N 1
ATOM 3151 C CA . GLU A 1 406 ? -23.779 6.380 0.005 1.00 85.44 406 GLU A CA 1
ATOM 3152 C C . GLU A 1 406 ? -24.622 7.171 1.010 1.00 85.44 406 GLU A C 1
ATOM 3154 O O . GL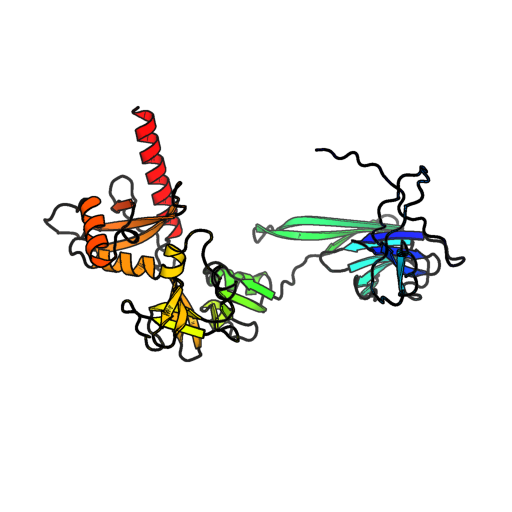U A 1 406 ? -24.995 8.305 0.730 1.00 85.44 406 GLU A O 1
ATOM 3159 N N . MET A 1 407 ? -24.800 6.631 2.220 1.00 90.69 407 MET A N 1
ATOM 3160 C CA . MET A 1 407 ? -25.468 7.333 3.322 1.00 90.69 407 MET A CA 1
ATOM 3161 C C . MET A 1 407 ? -24.763 8.647 3.688 1.00 90.69 407 MET A C 1
ATOM 3163 O O . MET A 1 407 ? -25.415 9.679 3.824 1.00 90.69 407 MET A O 1
ATOM 3167 N N . ALA A 1 408 ? -23.430 8.637 3.799 1.00 88.38 408 ALA A N 1
ATOM 3168 C CA . ALA A 1 408 ? -22.646 9.839 4.075 1.00 88.38 408 ALA A CA 1
ATOM 3169 C C . ALA A 1 408 ? -22.812 10.889 2.964 1.00 88.38 408 ALA A C 1
ATOM 3171 O O . ALA A 1 408 ? -23.074 12.057 3.243 1.00 88.38 408 ALA A O 1
ATOM 3172 N N . LYS A 1 409 ? -22.763 10.463 1.695 1.00 89.75 409 LYS A N 1
ATOM 3173 C CA . LYS A 1 409 ? -22.998 11.348 0.549 1.00 89.75 409 LYS A CA 1
ATOM 3174 C C . LYS A 1 409 ? -24.398 11.971 0.585 1.00 89.75 409 LYS A C 1
ATOM 3176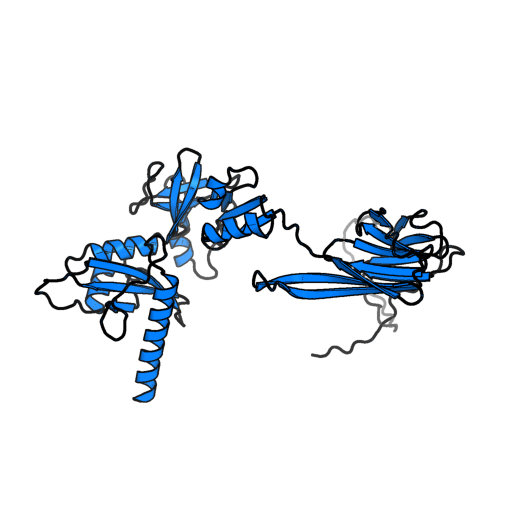 O O . LYS A 1 409 ? -24.528 13.176 0.385 1.00 89.75 409 LYS A O 1
ATOM 3181 N N . THR A 1 410 ? -25.431 11.177 0.867 1.00 90.81 410 THR A N 1
ATOM 3182 C CA . THR A 1 410 ? -26.805 11.672 1.018 1.00 90.81 410 THR A CA 1
ATOM 3183 C C . THR A 1 410 ? -26.907 12.689 2.156 1.00 90.81 410 THR A C 1
ATOM 3185 O O . THR A 1 410 ? -27.505 13.748 1.970 1.00 90.81 410 THR A O 1
ATOM 3188 N N . GLY A 1 411 ? -26.275 12.423 3.302 1.00 90.50 411 GLY A N 1
ATOM 3189 C CA . GLY A 1 411 ? -26.211 13.367 4.422 1.00 90.50 411 GLY A CA 1
ATOM 3190 C C . GLY A 1 411 ? -25.561 14.698 4.034 1.00 90.50 411 GLY A C 1
ATOM 3191 O O . GLY A 1 411 ? -26.153 15.755 4.254 1.00 90.50 411 GLY A O 1
ATOM 3192 N N . ASP A 1 412 ? -24.395 14.655 3.382 1.00 90.31 412 ASP A N 1
ATOM 3193 C CA . ASP A 1 412 ? -23.685 15.847 2.896 1.00 90.31 412 ASP A CA 1
ATOM 3194 C C . ASP A 1 412 ? -24.538 16.666 1.905 1.00 90.31 412 ASP A C 1
ATOM 3196 O O . ASP A 1 412 ? -24.572 17.899 1.964 1.00 90.31 412 ASP A O 1
ATOM 3200 N N . GLU A 1 413 ? -25.248 16.006 0.986 1.00 89.81 413 GLU A N 1
ATOM 3201 C CA . GLU A 1 413 ? -26.130 16.667 0.016 1.00 89.81 413 GLU A CA 1
ATOM 3202 C C . GLU A 1 413 ? -27.327 17.349 0.688 1.00 89.81 413 GLU A C 1
ATOM 3204 O O . GLU A 1 413 ? -27.670 18.484 0.339 1.00 89.81 413 GLU A O 1
ATOM 3209 N N . ILE A 1 414 ? -27.943 16.695 1.676 1.00 89.62 414 ILE A N 1
ATOM 3210 C CA . ILE A 1 414 ? -29.055 17.265 2.445 1.00 89.62 414 ILE A CA 1
ATOM 3211 C C . ILE A 1 414 ? -28.581 18.486 3.238 1.00 89.62 414 ILE A C 1
ATOM 3213 O O . ILE A 1 414 ? -29.248 19.524 3.218 1.00 89.62 414 ILE A O 1
ATOM 3217 N N . LEU A 1 415 ? -27.412 18.417 3.882 1.00 89.12 415 LEU A N 1
ATOM 3218 C CA . LEU A 1 415 ? -26.848 19.556 4.613 1.00 89.12 415 LEU A CA 1
ATOM 3219 C C . LEU A 1 415 ? -26.525 20.735 3.690 1.00 89.12 415 LEU A C 1
ATOM 3221 O O . LEU A 1 415 ? -26.832 21.878 4.033 1.00 89.12 415 LEU A O 1
ATOM 3225 N N . LYS A 1 416 ? -25.982 20.478 2.494 1.00 86.12 416 LYS A N 1
ATOM 3226 C CA . LYS A 1 416 ? -25.748 21.526 1.486 1.00 86.12 416 LYS A CA 1
ATOM 3227 C C . LYS A 1 416 ? -27.045 22.187 1.032 1.00 86.12 416 LYS A C 1
ATOM 3229 O O . LYS A 1 416 ? -27.098 23.413 0.959 1.00 86.12 416 LYS A O 1
ATOM 3234 N N . LYS A 1 417 ? -28.101 21.407 0.775 1.00 83.69 417 LYS A N 1
ATOM 3235 C CA . LYS A 1 417 ? -29.424 21.952 0.426 1.00 83.69 417 LYS A CA 1
ATOM 3236 C C . LYS A 1 417 ? -29.995 22.799 1.563 1.00 83.69 417 LYS A C 1
ATOM 3238 O O . LYS A 1 417 ? -30.446 23.911 1.311 1.00 83.69 417 LYS A O 1
ATOM 3243 N N . ARG A 1 418 ? -29.911 22.327 2.813 1.00 82.19 418 ARG A N 1
ATOM 3244 C CA . ARG A 1 418 ? -30.355 23.087 3.996 1.00 82.19 418 ARG A CA 1
ATOM 3245 C C . ARG A 1 418 ? -29.600 24.417 4.134 1.00 82.19 418 ARG A C 1
ATOM 3247 O O . ARG A 1 418 ? -30.242 25.442 4.329 1.00 82.19 418 ARG A O 1
ATOM 3254 N N . LYS A 1 419 ? -28.272 24.434 3.945 1.00 73.69 419 LYS A N 1
ATOM 3255 C CA . LYS A 1 419 ? -27.467 25.675 3.943 1.00 73.69 419 LYS A CA 1
ATOM 3256 C C . LYS A 1 419 ? -27.832 26.616 2.780 1.00 73.69 419 LYS A C 1
ATOM 3258 O O . LYS A 1 419 ? -27.973 27.816 2.995 1.00 73.69 419 LYS A O 1
ATOM 3263 N N . GLY A 1 420 ? -28.040 26.087 1.572 1.00 60.56 420 GLY A N 1
ATOM 3264 C CA . GLY A 1 420 ? -28.402 26.879 0.387 1.00 60.56 420 GLY A CA 1
ATOM 3265 C C . GLY A 1 420 ? -29.798 27.511 0.452 1.00 60.56 420 GLY A C 1
ATOM 3266 O O . GLY A 1 420 ? -29.985 28.631 -0.009 1.00 60.56 420 GLY A O 1
ATOM 3267 N N . VAL A 1 421 ? -30.770 26.839 1.077 1.00 54.53 421 VAL A N 1
ATOM 3268 C CA . VAL A 1 421 ? -32.126 27.381 1.289 1.00 54.53 421 VAL A CA 1
ATOM 3269 C C . VAL A 1 421 ? -32.136 28.501 2.337 1.00 54.53 421 VAL A C 1
ATOM 3271 O O . VAL A 1 421 ? -32.925 29.435 2.217 1.00 54.53 421 VAL A O 1
ATOM 3274 N N . VAL A 1 422 ? -31.255 28.445 3.341 1.00 50.81 422 VAL A N 1
ATOM 3275 C CA . VAL A 1 422 ? -31.106 29.515 4.344 1.00 50.81 422 VAL A CA 1
ATOM 3276 C C . VAL A 1 422 ? -30.427 30.748 3.740 1.00 50.81 422 VAL A C 1
ATOM 3278 O O . VAL A 1 422 ? -30.874 31.860 3.992 1.00 50.81 422 VAL A O 1
ATOM 3281 N N . ALA A 1 423 ? -29.419 30.564 2.880 1.00 46.09 423 ALA A N 1
ATOM 3282 C CA . ALA A 1 423 ? -28.747 31.664 2.180 1.00 46.09 423 ALA A CA 1
ATOM 3283 C C . ALA A 1 423 ? -29.613 32.351 1.104 1.00 46.09 423 ALA A C 1
ATOM 3285 O O . ALA A 1 423 ? -29.317 33.475 0.730 1.00 46.09 423 ALA A O 1
ATOM 3286 N N . ALA A 1 424 ? -30.663 31.691 0.604 1.00 43.34 424 ALA A N 1
ATOM 3287 C CA . ALA A 1 424 ? -31.616 32.266 -0.353 1.00 43.34 424 ALA A CA 1
ATOM 3288 C C . ALA A 1 424 ? -32.843 32.931 0.311 1.00 43.34 424 ALA A C 1
ATOM 3290 O O . ALA A 1 424 ? -33.681 33.500 -0.385 1.00 43.34 424 ALA A O 1
ATOM 3291 N N . LYS A 1 425 ? -32.989 32.806 1.639 1.00 42.75 425 LYS A N 1
ATOM 3292 C CA . LYS A 1 425 ? -34.061 33.428 2.442 1.00 42.75 425 LYS A CA 1
ATOM 3293 C C . LYS A 1 425 ? -33.597 34.643 3.259 1.00 42.75 425 LYS A C 1
ATOM 3295 O O . LYS A 1 425 ? -34.445 35.301 3.859 1.00 42.75 425 LYS A O 1
ATOM 3300 N N . LEU A 1 426 ? -32.291 34.900 3.296 1.00 37.91 426 LEU A N 1
ATOM 3301 C CA . LEU A 1 426 ? -31.662 36.142 3.756 1.00 37.91 426 LEU A CA 1
ATOM 3302 C C . LEU A 1 426 ? -31.343 36.997 2.530 1.00 37.91 426 LEU A C 1
ATOM 3304 O O . LEU A 1 426 ? -31.443 38.235 2.658 1.00 37.91 426 LEU A O 1
#

Nearest PDB structures (foldseek):
  6p1j-assembly1_A  TM=5.664E-01  e=1.005E-16  Eleftheria terrae
  3g7s-assembly1_B  TM=5.965E-01  e=1.150E-14  Archaeoglobus fulgidus DSM 4304
  6p3i-assembly1_A  TM=9.127E-01  e=4.163E-10  Eleftheria terrae
  5u2a-assembly1_A  TM=4.674E-01  e=6.844E-16  Brucella canis ATCC 23365
  6ozv-assembly1_A  TM=9.013E-01  e=6.539E-10  Eleftheria terrae

Radius of gyration: 33.02 Å; Cα contacts (8 Å, |Δi|>4): 769; chains: 1; bounding box: 96×60×81 Å